Protein AF-0000000075108408 (afdb_homodimer)

Secondary structure (DSSP, 8-state):
-EEEEEEEEE-TTSSSEEEEEEEEESSSS-EEEEEEEP-SSS--TTS-BTTB---HHHHHHHHHHHHH--EEEEEPPTTBTTB--S-TTTTTT--HHHHHHHHHHHHHHHHTSTTEEEEEEEEEEETHHHHTHHHHHHHHHHTTPPPPSEEEEES-TT--HHHHHHHHHHHHHHHHHH--SHHHHHHHHH--HHHHHHHHHHHHHHHHS---S-EEETTTTEEE-HHHHHHHHHS-HHHHHHHHTT--SEEEEE--TT-SSS-GGG--HHHHHHH-TT-SEEEEE--TTB-TTS-B--SPP-STTHHHHHHHHTTSPPPHHHHHHHHHHHHHHH--/-EEEEEEEEE-TTSSSEEEEEEEEESSSS-EEEEEEEP-SSS--TTS-BTTB---HHHHHHHHHHHHH--EEEEEPPTTBTTB--S-TTHHHH--HHHHHHHHHHHHHHHHTSTTEEEEEEEEEEETHHHHTHHHHHHHHHHTTPPPPSEEEEES-TT--HHHHHHHHHHHHHHHHHH--SHHHHHHHHH--HHHHHHHHHHHHHHHHS---S-EEETTTTEEE-HHHHHHHHHS-HHHHHHHHTT--SEEEEE--TT-SSS-GGG-SHHHHHHH-TT-SEEEEE--TTB-TTS-B--SPP-STTHHHHHHHHTTSPPPHHHHHHHHHHHHHHH--

Organism: Aphanomyces astaci (NCBI:txid112090)

pLDDT: mean 93.98, std 7.14, range [47.19, 98.88]

Sequence (672 aa):
MTTSTGVSFPSYDNTVTLSGTITSPRGTDLRPAVVIVVGSGAIDRDGSAGSIRLQVYSKLAEFFTNELGWICLRYDKRGVAKSVNGDSNLFLTSGMSDLALDVVEATKFLLAQPRVDSTKLVLTGHSEGAIIMPLVAQHLRDQGVTTPLGLLLLSGFGESIETAMRFQSEELWDEIVNGRTITTWLLRRLLTPKKLQDKIDDLKVKVNTTQADLIVKKCGLVKIPAKWFREHFAFNLSRIRELSASVTSHVLVITGAKDAQTRATHCTREDASVVFVGAASVTSCIPSQMTHHLRPMDDTPSLFSLMQEYKKTANNPLDAELARAITDWANSIQKCMTTSTGVSFPSYDNTVTLSGTITSPRGTDLRPAVVIVVGSGAIDRDGSAGSIRLQVYSKLAEFFTNELGWICLRYDKRGVAKSVNGDSNLFLTSGMSDLALDVVEATKFLLAQPRVDSTKLVLTGHSEGAIIMPLVAQHLRDQGVTTPLGLLLLSGFGESIETAMRFQSEELWDEIVNGRTITTWLLRRLLTPKKLQDKIDDLKVKVNTTQADLIVKKCGLVKIPAKWFREHFAFNLSRIRELSASVTSHVLVITGAKDAQTRATHCTREDASVVFVGAASVTSCIPSQMTHHLRPMDDTPSLFSLMQEYKKTANNPLDAELARAITDWANSIQKC

Radius of gyration: 30.19 Å; Cα contacts (8 Å, |Δi|>4): 1452; chains: 2; bounding box: 57×88×64 Å

InterPro domains:
  IPR029058 Alpha/Beta hydrolase fold [G3DSA:3.40.50.1820] (9-316)
  IPR029058 Alpha/Beta hydrolase fold [SSF53474] (6-262)
  IPR053145 AB hydrolase superfamily Esterase 10 [PTHR43265] (14-331)

Solvent-accessible surface area (backbone atoms only — not comparable to full-atom values): 33829 Å² total; per-residue (Å²): 112,76,44,76,42,82,46,72,46,60,35,71,81,66,74,34,47,29,30,30,38,39,33,31,46,72,83,81,63,69,22,38,29,35,40,54,35,65,44,74,72,76,41,30,39,36,41,24,45,88,90,46,75,37,40,45,40,46,49,48,40,46,45,40,17,75,75,70,46,20,33,24,40,31,42,18,44,70,45,17,84,74,5,48,67,86,51,90,52,44,39,44,48,39,31,51,65,56,55,36,43,31,49,48,36,52,50,54,52,52,54,67,36,87,43,41,32,67,80,39,26,30,43,33,13,30,32,47,19,22,46,45,38,36,58,33,52,49,50,29,53,76,70,70,41,78,75,47,41,27,38,38,25,33,38,20,57,87,42,25,65,58,56,29,50,52,50,34,48,53,52,48,45,54,51,30,71,70,41,89,44,71,64,24,52,52,46,51,74,75,50,47,72,63,57,55,54,46,48,53,54,50,47,53,51,53,31,68,73,46,89,53,33,54,45,70,39,81,92,65,77,38,76,41,39,19,30,27,50,38,46,35,61,67,47,30,59,68,54,46,38,58,42,26,34,70,36,58,25,34,34,37,36,35,19,18,61,36,20,67,58,43,65,32,84,47,33,38,53,69,54,44,38,68,36,34,63,43,29,70,40,72,44,51,38,60,31,78,35,14,25,73,75,44,27,58,53,89,71,82,65,44,80,63,34,40,66,61,52,45,62,72,41,32,82,52,64,66,22,66,59,53,53,50,52,50,52,54,49,52,55,59,62,63,75,100,113,76,45,78,43,82,47,72,47,60,34,70,80,65,75,36,47,30,29,30,38,39,34,30,47,71,82,80,65,71,23,38,28,35,40,55,35,65,43,75,73,76,40,30,39,36,41,24,44,90,89,47,74,36,41,43,40,45,50,49,40,47,46,40,18,74,74,68,47,22,33,25,40,30,42,18,45,69,44,18,85,74,5,47,68,86,54,91,52,44,39,45,48,38,30,49,66,56,55,36,42,30,48,48,36,51,49,56,52,52,55,68,37,88,42,41,32,66,80,40,26,31,42,34,14,30,31,49,19,21,45,45,39,36,58,34,52,48,52,28,54,75,68,70,43,78,75,46,40,28,38,39,26,33,40,20,55,87,41,26,64,57,56,28,51,53,50,35,47,52,53,47,43,53,52,30,72,70,39,89,44,71,64,26,53,52,46,52,74,76,50,48,71,63,58,56,54,45,48,55,52,50,47,53,52,54,30,67,73,45,88,53,32,55,46,70,40,81,93,65,75,38,74,41,42,20,30,25,50,38,46,35,62,66,47,29,61,68,54,47,38,58,42,25,34,70,35,58,24,33,34,38,35,34,19,18,60,36,22,67,60,42,64,32,84,46,33,37,52,68,54,45,38,68,36,34,62,44,29,71,40,73,44,52,39,60,30,77,35,14,24,74,74,44,27,58,54,86,70,82,66,43,80,64,32,40,66,61,51,44,61,72,40,31,82,53,64,65,21,66,57,54,53,50,53,50,52,54,49,51,57,60,62,61,76,102

Nearest PDB structures (foldseek):
  2ecf-assembly1_A-2  TM=6.454E-01  e=5.563E-10  Stenotrophomonas maltophilia
  5yp1-assembly1_A  TM=6.570E-01  e=6.386E-09  Pseudoxanthomonas mexicana
  5yp4-assembly2_C  TM=6.930E-01  e=4.042E-08  Pseudoxanthomonas mexicana
  5yp1-assembly2_D  TM=6.209E-01  e=1.469E-08  Pseudoxanthomonas mexicana
  5yp4-assembly1_B  TM=6.383E-01  e=2.229E-08  Pseudoxanthomonas mexicana

Foldseek 3Di:
DKDKDKDWDAFLVRQWIKIKIKIADDDQAAFAAEEEQEADDQAFQQRDDDPFRLRLNVQVNCLCCVVVRYIYMTIGFCLHDPGYRPDNCRVLLDAPVSSLRRVLRVLVVVCPDHSYDQQAYEYEYAHSGLQCVLVSQVVCVVVVHDRHQEYEYEQHPPDFPLRLQLLLLVQQLVCLVPPDDVVSVVVVVVDDSVRSNVVSVVLQVVLVVDPGQWDADDPRPDIHRSNHSNVSVVSGSVVSLVSLCQRAHEYEYEYEPQESRHDRVCQDQVNSCSSNVNYVYYHGDYHHAQYSSQAGDDDHHDPVCNSVVSSVCSPPRGRPRVSVRVNVSSVVSVVD/DKDKDKDWDAFLVRQWIKIKIKIADDDQAAFAAEEEQEADDQAFQQRDDDPFRLRLNVQVNCLCCVVVRYIYMTIGFCLHDPGYRPDNCRVLLDAPVSSLRRVLRVLVVVCPDHRYDQQAYEYEYAHSGLQCVLVSQVVCVVVVHDRHQEYEYEQHPPDFPLRLQLLLLVQQLVCLVPPDDVVSVVVVVVDDSVRSNVVSVVLQVVLCVDPGQWDADDPRPDIHRSNHSNVSVVSGSVVSLVSLCQRAHEYEYEYEPQESRHDRVCQDQVNSCSSNVNYVYYHGDYHHAQYSSQAGDDDHHDPVCNSVVSSVCSPPRGRPRVSVRVNVSSVVSVVD

Structure (mmCIF, N/CA/C/O backbone):
data_AF-0000000075108408-model_v1
#
loop_
_entity.id
_entity.type
_entity.pdbx_description
1 polymer 'Uncharacterized protein'
#
loop_
_atom_site.group_PDB
_atom_site.id
_atom_site.type_symbol
_atom_site.label_atom_id
_atom_site.label_alt_id
_atom_site.label_comp_id
_atom_site.label_asym_id
_atom_site.label_entity_id
_atom_site.label_seq_id
_atom_site.pdbx_PDB_ins_code
_atom_site.Cartn_x
_atom_site.Cartn_y
_atom_site.Cartn_z
_atom_site.occupancy
_atom_site.B_iso_or_equiv
_atom_site.auth_seq_id
_atom_site.auth_comp_id
_atom_site.auth_asym_id
_atom_site.auth_atom_id
_atom_site.pdbx_PDB_model_num
ATOM 1 N N . MET A 1 1 ? -19.906 -34.906 2.43 1 71.81 1 MET A N 1
ATOM 2 C CA . MET A 1 1 ? -18.938 -34.938 3.52 1 71.81 1 MET A CA 1
ATOM 3 C C . MET A 1 1 ? -17.531 -35.219 2.984 1 71.81 1 MET A C 1
ATOM 5 O O . MET A 1 1 ? -17.344 -36.031 2.078 1 71.81 1 MET A O 1
ATOM 9 N N . THR A 1 2 ? -16.562 -34.312 3.227 1 86.19 2 THR A N 1
ATOM 10 C CA . THR A 1 2 ? -15.203 -34.375 2.691 1 86.19 2 THR A CA 1
ATOM 11 C C . THR A 1 2 ? -14.211 -34.812 3.76 1 86.19 2 THR A C 1
ATOM 13 O O . THR A 1 2 ? -14.438 -34.625 4.953 1 86.19 2 THR A O 1
ATOM 16 N N . THR A 1 3 ? -13.352 -35.75 3.355 1 91.88 3 THR A N 1
ATOM 17 C CA . THR A 1 3 ? -12.266 -36.156 4.246 1 91.88 3 THR A CA 1
ATOM 18 C C . THR A 1 3 ? -10.945 -35.531 3.814 1 91.88 3 THR A C 1
ATOM 20 O O . THR A 1 3 ? -10.711 -35.344 2.623 1 91.88 3 THR A O 1
ATOM 23 N N . SER A 1 4 ? -10.133 -35.219 4.785 1 95.62 4 SER A N 1
ATOM 24 C CA . SER A 1 4 ? -8.781 -34.75 4.559 1 95.62 4 SER A CA 1
ATOM 25 C C . SER A 1 4 ? -7.746 -35.594 5.273 1 95.62 4 SER A C 1
ATOM 27 O O . SER A 1 4 ? -7.824 -35.812 6.492 1 95.62 4 SER A O 1
ATOM 29 N N . THR A 1 5 ? -6.793 -36.125 4.508 1 96.5 5 THR A N 1
ATOM 30 C CA . THR A 1 5 ? -5.781 -37.031 5.062 1 96.5 5 THR A CA 1
ATOM 31 C C . THR A 1 5 ? -4.379 -36.531 4.734 1 96.5 5 THR A C 1
ATOM 33 O O . THR A 1 5 ? -4.082 -36.219 3.582 1 96.5 5 THR A O 1
ATOM 36 N N . GLY A 1 6 ? -3.549 -36.5 5.746 1 98.12 6 GLY A N 1
ATOM 37 C CA . GLY A 1 6 ? -2.145 -36.219 5.512 1 98.12 6 GLY A CA 1
ATOM 38 C C . GLY A 1 6 ? -1.412 -37.344 4.789 1 98.12 6 GLY A C 1
ATOM 39 O O . GLY A 1 6 ? -1.646 -38.531 5.059 1 98.12 6 GLY A O 1
ATOM 40 N N . VAL A 1 7 ? -0.562 -36.938 3.854 1 98.5 7 VAL A N 1
ATOM 41 C CA . VAL A 1 7 ? 0.193 -37.938 3.086 1 98.5 7 VAL A CA 1
ATOM 42 C C . VAL A 1 7 ? 1.635 -37.469 2.916 1 98.5 7 VAL A C 1
ATOM 44 O O . VAL A 1 7 ? 1.955 -36.312 3.203 1 98.5 7 VAL A O 1
ATOM 47 N N . SER A 1 8 ? 2.484 -38.312 2.545 1 98.56 8 SER A N 1
ATOM 48 C CA . SER A 1 8 ? 3.873 -38.031 2.221 1 98.56 8 SER A CA 1
ATOM 49 C C . SER A 1 8 ? 4.375 -38.875 1.07 1 98.56 8 SER A C 1
ATOM 51 O O . SER A 1 8 ? 3.943 -40.031 0.912 1 98.56 8 SER A O 1
ATOM 53 N N . PHE A 1 9 ? 5.223 -38.406 0.279 1 98.5 9 PHE A N 1
ATOM 54 C CA . PHE A 1 9 ? 5.832 -39.094 -0.849 1 98.5 9 PHE A CA 1
ATOM 55 C C . PHE A 1 9 ? 7.191 -38.5 -1.184 1 98.5 9 PHE A C 1
ATOM 57 O O . PHE A 1 9 ? 7.492 -37.375 -0.79 1 98.5 9 PHE A O 1
ATOM 64 N N . PRO A 1 10 ? 8.039 -39.188 -1.844 1 98.5 10 PRO A N 1
ATOM 65 C CA . PRO A 1 10 ? 9.391 -38.688 -2.105 1 98.5 10 PRO A CA 1
ATOM 66 C C . PRO A 1 10 ? 9.43 -37.656 -3.211 1 98.5 10 PRO A C 1
ATOM 68 O O . PRO A 1 10 ? 8.602 -37.688 -4.129 1 98.5 10 PRO A O 1
ATOM 71 N N . SER A 1 11 ? 10.414 -36.75 -3.098 1 98.62 11 SER A N 1
ATOM 72 C CA . SER A 1 11 ? 10.711 -35.844 -4.195 1 98.62 11 SER A CA 1
ATOM 73 C C . SER A 1 11 ? 11.32 -36.594 -5.383 1 98.62 11 SER A C 1
ATOM 75 O O . SER A 1 11 ? 11.648 -37.75 -5.277 1 98.62 11 SER A O 1
ATOM 77 N N . TYR A 1 12 ? 11.43 -35.844 -6.465 1 98.25 12 TYR A N 1
ATOM 78 C CA . TYR A 1 12 ? 11.898 -36.469 -7.695 1 98.25 12 TYR A CA 1
ATOM 79 C C . TYR A 1 12 ? 13.312 -37 -7.535 1 98.25 12 TYR A C 1
ATOM 81 O O . TYR A 1 12 ? 13.688 -38 -8.172 1 98.25 12 TYR A O 1
ATOM 89 N N . ASP A 1 13 ? 14.125 -36.406 -6.641 1 97.94 13 ASP A N 1
ATOM 90 C CA . ASP A 1 13 ? 15.531 -36.75 -6.473 1 97.94 13 ASP A CA 1
ATOM 91 C C . ASP A 1 13 ? 15.75 -37.5 -5.152 1 97.94 13 ASP A C 1
ATOM 93 O O . ASP A 1 13 ? 16.891 -37.719 -4.746 1 97.94 13 ASP A O 1
ATOM 97 N N . ASN A 1 14 ? 14.773 -37.781 -4.438 1 98 14 ASN A N 1
ATOM 98 C CA . ASN A 1 14 ? 14.758 -38.531 -3.186 1 98 14 ASN A CA 1
ATOM 99 C C . ASN A 1 14 ? 15.547 -37.812 -2.092 1 98 14 ASN A C 1
ATOM 101 O O . ASN A 1 14 ? 16.078 -38.438 -1.182 1 98 14 ASN A O 1
ATOM 105 N N . THR A 1 15 ? 15.602 -36.5 -2.139 1 97.75 15 THR A N 1
ATOM 106 C CA . THR A 1 15 ? 16.391 -35.781 -1.146 1 97.75 15 THR A CA 1
ATOM 107 C C . THR A 1 15 ? 15.484 -35.188 -0.062 1 97.75 15 THR A C 1
ATOM 109 O O . THR A 1 15 ? 15.961 -34.781 0.995 1 97.75 15 THR A O 1
ATOM 112 N N . VAL A 1 16 ? 14.219 -35.156 -0.33 1 98.31 16 VAL A N 1
ATOM 113 C CA . VAL A 1 16 ? 13.266 -34.625 0.644 1 98.31 16 VAL A CA 1
ATOM 114 C C . VAL A 1 16 ? 11.953 -35.375 0.549 1 98.31 16 VAL A C 1
ATOM 116 O O . VAL A 1 16 ? 11.57 -35.844 -0.53 1 98.31 16 VAL A O 1
ATOM 119 N N . THR A 1 17 ? 11.336 -35.594 1.628 1 98.62 17 THR A N 1
ATOM 120 C CA . THR A 1 17 ? 9.977 -36.094 1.671 1 98.62 17 THR A CA 1
ATOM 121 C C . THR A 1 17 ? 8.961 -34.969 1.568 1 98.62 17 THR A C 1
ATOM 123 O O . THR A 1 17 ? 8.953 -34.062 2.404 1 98.62 17 THR A O 1
ATOM 126 N N . LEU A 1 18 ? 8.141 -35.031 0.536 1 98.75 18 LEU A N 1
ATOM 127 C CA . LEU A 1 18 ? 7.109 -34 0.346 1 98.75 18 LEU A CA 1
ATOM 128 C C . LEU A 1 18 ? 5.863 -34.344 1.158 1 98.75 18 LEU A C 1
ATOM 130 O O . LEU A 1 18 ? 5.422 -35.5 1.18 1 98.75 18 LEU A O 1
ATOM 134 N N . SER A 1 19 ? 5.391 -33.375 1.854 1 98.75 19 SER A N 1
ATOM 135 C CA . SER A 1 19 ? 4.191 -33.531 2.672 1 98.75 19 SER A CA 1
ATOM 136 C C . SER A 1 19 ? 2.973 -32.906 1.993 1 98.75 19 SER A C 1
ATOM 138 O O . SER A 1 19 ? 3.031 -31.781 1.503 1 98.75 19 SER A O 1
ATOM 140 N N . GLY A 1 20 ? 1.843 -33.688 1.966 1 98.62 20 GLY A N 1
ATOM 141 C CA . GLY A 1 20 ? 0.643 -33.188 1.31 1 98.62 20 GLY A CA 1
ATOM 142 C C . GLY A 1 20 ? -0.634 -33.562 2.031 1 98.62 20 GLY A C 1
ATOM 143 O O . GLY A 1 20 ? -0.588 -34.125 3.129 1 98.62 20 GLY A O 1
ATOM 144 N N . THR A 1 21 ? -1.717 -33.094 1.545 1 98.69 21 THR A N 1
ATOM 145 C CA . THR A 1 21 ? -3.062 -33.438 1.998 1 98.69 21 THR A CA 1
ATOM 146 C C . THR A 1 21 ? -3.924 -33.906 0.831 1 98.69 21 THR A C 1
ATOM 148 O O . THR A 1 21 ? -3.965 -33.25 -0.22 1 98.69 21 THR A O 1
ATOM 151 N N . ILE A 1 22 ? -4.586 -35.031 1.008 1 98.38 22 ILE A N 1
ATOM 152 C CA . ILE A 1 22 ? -5.605 -35.469 0.064 1 98.38 22 ILE A CA 1
ATOM 153 C C . ILE A 1 22 ? -6.992 -35.188 0.619 1 98.38 22 ILE A C 1
ATOM 155 O O . ILE A 1 22 ? -7.324 -35.562 1.738 1 98.38 22 ILE A O 1
ATOM 159 N N . THR A 1 23 ? -7.688 -34.375 -0.079 1 98 23 THR A N 1
ATOM 160 C CA . THR A 1 23 ? -9.102 -34.156 0.195 1 98 23 THR A CA 1
ATOM 161 C C . THR A 1 23 ? -9.984 -34.969 -0.738 1 98 23 THR A C 1
ATOM 163 O O . THR A 1 23 ? -9.859 -34.875 -1.961 1 98 23 THR A O 1
ATOM 166 N N . SER A 1 24 ? -10.883 -35.75 -0.171 1 96.62 24 SER A N 1
ATOM 167 C CA . SER A 1 24 ? -11.656 -36.688 -0.97 1 96.62 24 SER A CA 1
ATOM 168 C C . SER A 1 24 ? -13.109 -36.719 -0.526 1 96.62 24 SER A C 1
ATOM 170 O O . SER A 1 24 ? -13.406 -36.594 0.663 1 96.62 24 SER A O 1
ATOM 172 N N . PRO A 1 25 ? -13.969 -36.844 -1.517 1 95.56 25 PRO A N 1
ATOM 173 C CA . PRO A 1 25 ? -15.359 -37.094 -1.116 1 95.56 25 PRO A CA 1
ATOM 174 C C . PRO A 1 25 ? -15.547 -38.469 -0.472 1 95.56 25 PRO A C 1
ATOM 176 O O . PRO A 1 25 ? -14.742 -39.375 -0.697 1 95.56 25 PRO A O 1
ATOM 179 N N . ARG A 1 26 ? -16.562 -38.5 0.279 1 90.81 26 ARG A N 1
ATOM 180 C CA . ARG A 1 26 ? -16.891 -39.812 0.858 1 90.81 26 ARG A CA 1
ATOM 181 C C . ARG A 1 26 ? -17.391 -40.781 -0.208 1 90.81 26 ARG A C 1
ATOM 183 O O . ARG A 1 26 ? -17.891 -40.344 -1.251 1 90.81 26 ARG A O 1
ATOM 190 N N . GLY A 1 27 ? -17.156 -42.125 0.101 1 90.06 27 GLY A N 1
ATOM 191 C CA . GLY A 1 27 ? -17.656 -43.156 -0.811 1 90.06 27 GLY A CA 1
ATOM 192 C C . GLY A 1 27 ? -16.578 -44.125 -1.285 1 90.06 27 GLY A C 1
ATOM 193 O O . GLY A 1 27 ? -15.461 -44.125 -0.749 1 90.06 27 GLY A O 1
ATOM 194 N N . THR A 1 28 ? -16.969 -44.969 -2.219 1 87.31 28 THR A N 1
ATOM 195 C CA . THR A 1 28 ? -16.047 -46 -2.654 1 87.31 28 THR A CA 1
ATOM 196 C C . THR A 1 28 ? -15.859 -45.969 -4.168 1 87.31 28 THR A C 1
ATOM 198 O O . THR A 1 28 ? -15.016 -46.688 -4.715 1 87.31 28 THR A O 1
ATOM 201 N N . ASP A 1 29 ? -16.484 -45.062 -4.816 1 92.69 29 ASP A N 1
ATOM 202 C CA . ASP A 1 29 ? -16.453 -45 -6.277 1 92.69 29 ASP A CA 1
ATOM 203 C C . ASP A 1 29 ? -15.172 -44.344 -6.773 1 92.69 29 ASP A C 1
ATOM 205 O O . ASP A 1 29 ? -14.555 -43.562 -6.051 1 92.69 29 ASP A O 1
ATOM 209 N N . LEU A 1 30 ? -14.82 -44.75 -8.023 1 95.75 30 LEU A N 1
ATOM 210 C CA . LEU A 1 30 ? -13.734 -44.031 -8.695 1 95.75 30 LEU A CA 1
ATOM 211 C C . LEU A 1 30 ? -14.117 -42.594 -8.969 1 95.75 30 LEU A C 1
ATOM 213 O O . LEU A 1 30 ? -15.266 -42.312 -9.328 1 95.75 30 LEU A O 1
ATOM 217 N N . ARG A 1 31 ? -13.148 -41.688 -8.742 1 96.75 31 ARG A N 1
ATOM 218 C CA . ARG A 1 31 ? -13.398 -40.281 -8.906 1 96.75 31 ARG A CA 1
ATOM 219 C C . ARG A 1 31 ? -12.281 -39.625 -9.711 1 96.75 31 ARG A C 1
ATOM 221 O O . ARG A 1 31 ? -11.133 -40.062 -9.664 1 96.75 31 ARG A O 1
ATOM 228 N N . PRO A 1 32 ? -12.656 -38.594 -10.484 1 97.5 32 PRO A N 1
ATOM 229 C CA . PRO A 1 32 ? -11.578 -37.75 -11.047 1 97.5 32 PRO A CA 1
ATOM 230 C C . PRO A 1 32 ? -10.648 -37.188 -9.969 1 97.5 32 PRO A C 1
ATOM 232 O O . PRO A 1 32 ? -11.016 -37.125 -8.797 1 97.5 32 PRO A O 1
ATOM 235 N N . ALA A 1 33 ? -9.461 -36.875 -10.359 1 98 33 ALA A N 1
ATOM 236 C CA . ALA A 1 33 ? -8.461 -36.406 -9.414 1 98 33 ALA A CA 1
ATOM 237 C C . ALA A 1 33 ? -7.805 -35.094 -9.906 1 98 33 ALA A C 1
ATOM 239 O O . ALA A 1 33 ? -7.793 -34.844 -11.109 1 98 33 ALA A O 1
ATOM 240 N N . VAL A 1 34 ? -7.34 -34.344 -8.969 1 98.75 34 VAL A N 1
ATOM 241 C CA . VAL A 1 34 ? -6.699 -33.094 -9.328 1 98.75 34 VAL A CA 1
ATOM 242 C C . VAL A 1 34 ? -5.5 -32.844 -8.422 1 98.75 34 VAL A C 1
ATOM 244 O O . VAL A 1 34 ? -5.551 -33.125 -7.223 1 98.75 34 VAL A O 1
ATOM 247 N N . VAL A 1 35 ? -4.387 -32.406 -8.984 1 98.88 35 VAL A N 1
ATOM 248 C CA . VAL A 1 35 ? -3.217 -31.906 -8.25 1 98.88 35 VAL A CA 1
ATOM 249 C C . VAL A 1 35 ? -3.146 -30.391 -8.344 1 98.88 35 VAL A C 1
ATOM 251 O O . VAL A 1 35 ? -3.293 -29.812 -9.43 1 98.88 35 VAL A O 1
ATOM 254 N N . ILE A 1 36 ? -2.949 -29.719 -7.238 1 98.88 36 ILE A N 1
ATOM 255 C CA . ILE A 1 36 ? -2.768 -28.281 -7.227 1 98.88 36 ILE A CA 1
ATOM 256 C C . ILE A 1 36 ? -1.278 -27.938 -7.211 1 98.88 36 ILE A C 1
ATOM 258 O O . ILE A 1 36 ? -0.542 -28.391 -6.332 1 98.88 36 ILE A O 1
ATOM 262 N N . VAL A 1 37 ? -0.862 -27.203 -8.164 1 98.38 37 VAL A N 1
ATOM 263 C CA . VAL A 1 37 ? 0.509 -26.719 -8.258 1 98.38 37 VAL A CA 1
ATOM 264 C C . VAL A 1 37 ? 0.566 -25.25 -7.805 1 98.38 37 VAL A C 1
ATOM 266 O O . VAL A 1 37 ? -0.023 -24.375 -8.438 1 98.38 37 VAL A O 1
ATOM 269 N N . VAL A 1 38 ? 1.382 -25 -6.816 1 96.06 38 VAL A N 1
ATOM 270 C CA . VAL A 1 38 ? 1.348 -23.766 -6.035 1 96.06 38 VAL A CA 1
ATOM 271 C C . VAL A 1 38 ? 2.127 -22.672 -6.762 1 96.06 38 VAL A C 1
ATOM 273 O O . VAL A 1 38 ? 2.947 -22.953 -7.637 1 96.06 38 VAL A O 1
ATOM 276 N N . GLY A 1 39 ? 1.845 -21.453 -6.395 1 94.81 39 GLY A N 1
ATOM 277 C CA . GLY A 1 39 ? 2.486 -20.297 -7 1 94.81 39 GLY A CA 1
ATOM 278 C C . GLY A 1 39 ? 3.883 -20.047 -6.469 1 94.81 39 GLY A C 1
ATOM 279 O O . GLY A 1 39 ? 4.418 -20.844 -5.703 1 94.81 39 GLY A O 1
ATOM 280 N N . SER A 1 40 ? 4.461 -18.922 -6.891 1 92.25 40 SER A N 1
ATOM 281 C CA . SER A 1 40 ? 5.844 -18.594 -6.547 1 92.25 40 SER A CA 1
ATOM 282 C C . SER A 1 40 ? 5.977 -18.234 -5.07 1 92.25 40 SER A C 1
ATOM 284 O O . SER A 1 40 ? 5.012 -17.797 -4.441 1 92.25 40 SER A O 1
ATOM 286 N N . GLY A 1 41 ? 7.215 -18.5 -4.551 1 89.81 41 GLY A N 1
ATOM 287 C CA . GLY A 1 41 ? 7.516 -18.156 -3.168 1 89.81 41 GLY A CA 1
ATOM 288 C C . GLY A 1 41 ? 7.375 -19.328 -2.223 1 89.81 41 GLY A C 1
ATOM 289 O O . GLY A 1 41 ? 7.023 -20.438 -2.646 1 89.81 41 GLY A O 1
ATOM 290 N N . ALA A 1 42 ? 7.707 -19.078 -0.963 1 90.06 42 ALA A N 1
ATOM 291 C CA . ALA A 1 42 ? 7.629 -20.109 0.068 1 90.06 42 ALA A CA 1
ATOM 292 C C . ALA A 1 42 ? 6.211 -20.219 0.619 1 90.06 42 ALA A C 1
ATOM 294 O O . ALA A 1 42 ? 5.98 -20 1.809 1 90.06 42 ALA A O 1
ATOM 295 N N . ILE A 1 43 ? 5.34 -20.594 -0.26 1 90.88 43 ILE A N 1
ATOM 296 C CA . ILE A 1 43 ? 3.926 -20.75 0.058 1 90.88 43 ILE A CA 1
ATOM 297 C C . ILE A 1 43 ? 3.619 -22.219 0.344 1 90.88 43 ILE A C 1
ATOM 299 O O . ILE A 1 43 ? 4.062 -23.109 -0.387 1 90.88 43 ILE A O 1
ATOM 303 N N . ASP A 1 44 ? 2.852 -22.453 1.37 1 94.75 44 ASP A N 1
ATOM 304 C CA . ASP A 1 44 ? 2.57 -23.828 1.759 1 94.75 44 ASP A CA 1
ATOM 305 C C . ASP A 1 44 ? 1.393 -24.391 0.966 1 94.75 44 ASP A C 1
ATOM 307 O O . ASP A 1 44 ? 0.84 -23.719 0.097 1 94.75 44 ASP A O 1
ATOM 311 N N . ARG A 1 45 ? 1.055 -25.625 1.246 1 97.25 45 ARG A N 1
ATOM 312 C CA . ARG A 1 45 ? 0.065 -26.375 0.467 1 97.25 45 ARG A CA 1
ATOM 313 C C . ARG A 1 45 ? -1.317 -25.734 0.603 1 97.25 45 ARG A C 1
ATOM 315 O O . ARG A 1 45 ? -2.205 -26 -0.213 1 97.25 45 ARG A O 1
ATOM 322 N N . ASP A 1 46 ? -1.5 -24.906 1.646 1 95.44 46 ASP A N 1
ATOM 323 C CA . ASP A 1 46 ? -2.801 -24.281 1.85 1 95.44 46 ASP A CA 1
ATOM 324 C C . ASP A 1 46 ? -2.836 -22.891 1.228 1 95.44 46 ASP A C 1
ATOM 326 O O . ASP A 1 46 ? -3.891 -22.25 1.178 1 95.44 46 ASP A O 1
ATOM 330 N N . GLY A 1 47 ? -1.717 -22.453 0.718 1 92.94 47 GLY A N 1
ATOM 331 C CA . GLY A 1 47 ? -1.638 -21.125 0.131 1 92.94 47 GLY A CA 1
ATOM 332 C C . GLY A 1 47 ? -1.315 -20.047 1.144 1 92.94 47 GLY A C 1
ATOM 333 O O . GLY A 1 47 ? -1.718 -18.891 0.976 1 92.94 47 GLY A O 1
ATOM 334 N N . SER A 1 48 ? -0.667 -20.406 2.227 1 83.62 48 SER A N 1
ATOM 335 C CA . SER A 1 48 ? -0.318 -19.484 3.305 1 83.62 48 SER A CA 1
ATOM 336 C C . SER A 1 48 ? 1.193 -19.328 3.432 1 83.62 48 SER A C 1
ATOM 338 O O . SER A 1 48 ? 1.951 -20.219 3.031 1 83.62 48 SER A O 1
ATOM 340 N N . ALA A 1 49 ? 1.541 -18.141 3.746 1 76.44 49 ALA A N 1
ATOM 341 C CA . ALA A 1 49 ? 2.955 -17.844 3.963 1 76.44 49 ALA A CA 1
ATOM 342 C C . ALA A 1 49 ? 3.199 -17.359 5.387 1 76.44 49 ALA A C 1
ATOM 344 O O . ALA A 1 49 ? 2.74 -16.281 5.766 1 76.44 49 ALA A O 1
ATOM 345 N N . GLY A 1 50 ? 3.951 -18.156 6.094 1 71.75 50 GLY A N 1
ATOM 346 C CA . GLY A 1 50 ? 4.223 -17.75 7.465 1 71.75 50 GLY A CA 1
ATOM 347 C C . GLY A 1 50 ? 2.969 -17.594 8.297 1 71.75 50 GLY A C 1
ATOM 348 O O . GLY A 1 50 ? 2.143 -18.5 8.375 1 71.75 50 GLY A O 1
ATOM 349 N N . SER A 1 51 ? 2.809 -16.312 8.75 1 68.19 51 SER A N 1
ATOM 350 C CA . SER A 1 51 ? 1.696 -16.047 9.656 1 68.19 51 SER A CA 1
ATOM 351 C C . SER A 1 51 ? 0.462 -15.586 8.891 1 68.19 51 SER A C 1
ATOM 353 O O . SER A 1 51 ? -0.617 -15.445 9.469 1 68.19 51 SER A O 1
ATOM 355 N N . ILE A 1 52 ? 0.621 -15.414 7.625 1 76.56 52 ILE A N 1
ATOM 356 C CA . ILE A 1 52 ? -0.505 -14.93 6.836 1 76.56 52 ILE A CA 1
ATOM 357 C C . ILE A 1 52 ? -1.288 -16.109 6.266 1 76.56 52 ILE A C 1
ATOM 359 O O . ILE A 1 52 ? -0.789 -16.844 5.406 1 76.56 52 ILE A O 1
ATOM 363 N N . ARG A 1 53 ? -2.5 -16.328 6.695 1 86.25 53 ARG A N 1
ATOM 364 C CA . ARG A 1 53 ? -3.35 -17.438 6.289 1 86.25 53 ARG A CA 1
ATOM 365 C C . ARG A 1 53 ? -4.277 -17.031 5.148 1 86.25 53 ARG A C 1
ATOM 367 O O . ARG A 1 53 ? -5.406 -16.594 5.391 1 86.25 53 ARG A O 1
ATOM 374 N N . LEU A 1 54 ? -3.869 -17.203 3.939 1 88.81 54 LEU A N 1
ATOM 375 C CA . LEU A 1 54 ? -4.652 -16.797 2.777 1 88.81 54 LEU A CA 1
ATOM 376 C C . LEU A 1 54 ? -5.531 -17.938 2.285 1 88.81 54 LEU A C 1
ATOM 378 O O . LEU A 1 54 ? -6.57 -17.703 1.665 1 88.81 54 LEU A O 1
ATOM 382 N N . GLN A 1 55 ? -5.086 -19.203 2.457 1 92.81 55 GLN A N 1
ATOM 383 C CA . GLN A 1 55 ? -5.867 -20.406 2.256 1 92.81 55 GLN A CA 1
ATOM 384 C C . GLN A 1 55 ? -6.363 -20.516 0.815 1 92.81 55 GLN A C 1
ATOM 386 O O . GLN A 1 55 ? -7.5 -20.922 0.573 1 92.81 55 GLN A O 1
ATOM 391 N N . VAL A 1 56 ? -5.566 -20.078 -0.083 1 94.44 56 VAL A N 1
ATOM 392 C CA . VAL A 1 56 ? -5.949 -20.094 -1.49 1 94.44 56 VAL A CA 1
ATOM 393 C C . VAL A 1 56 ? -6.168 -21.531 -1.956 1 94.44 56 VAL A C 1
ATOM 395 O O . VAL A 1 56 ? -7.219 -21.859 -2.51 1 94.44 56 VAL A O 1
ATOM 398 N N . TYR A 1 57 ? -5.328 -22.391 -1.609 1 97.62 57 TYR A N 1
ATOM 399 C CA . TYR A 1 57 ? -5.324 -23.719 -2.193 1 97.62 57 TYR A CA 1
ATOM 400 C C . TYR A 1 57 ? -6.191 -24.688 -1.379 1 97.62 57 TYR A C 1
ATOM 402 O O . TYR A 1 57 ? -6.777 -25.609 -1.925 1 97.62 57 TYR A O 1
ATOM 410 N N . SER A 1 58 ? -6.285 -24.453 -0.058 1 96.19 58 SER A N 1
ATOM 411 C CA . SER A 1 58 ? -7.215 -25.266 0.708 1 96.19 58 SER A CA 1
ATOM 412 C C . SER A 1 58 ? -8.656 -25 0.285 1 96.19 58 SER A C 1
ATOM 414 O O . SER A 1 58 ? -9.461 -25.938 0.201 1 96.19 58 SER A O 1
ATOM 416 N N . LYS A 1 59 ? -8.945 -23.766 -0.038 1 96.25 59 LYS A N 1
ATOM 417 C CA . LYS A 1 59 ? -10.281 -23.438 -0.514 1 96.25 59 LYS A CA 1
ATOM 418 C C . LYS A 1 59 ? -10.539 -24.031 -1.899 1 96.25 59 LYS A C 1
ATOM 420 O O . LYS A 1 59 ? -11.648 -24.469 -2.197 1 96.25 59 LYS A O 1
ATOM 425 N N . LEU A 1 60 ? -9.57 -23.969 -2.703 1 97.75 60 LEU A N 1
ATOM 426 C CA . LEU A 1 60 ? -9.688 -24.578 -4.02 1 97.75 60 LEU A CA 1
ATOM 427 C C . LEU A 1 60 ? -9.922 -26.078 -3.904 1 97.75 60 LEU A C 1
ATOM 429 O O . LEU A 1 60 ? -10.75 -26.641 -4.621 1 97.75 60 LEU A O 1
ATOM 433 N N . ALA A 1 61 ? -9.188 -26.703 -3.018 1 98.06 61 ALA A N 1
ATOM 434 C CA . ALA A 1 61 ? -9.336 -28.141 -2.797 1 98.06 61 ALA A CA 1
ATOM 435 C C . ALA A 1 61 ? -10.742 -28.469 -2.324 1 98.06 61 ALA A C 1
ATOM 437 O O . ALA A 1 61 ? -11.352 -29.438 -2.795 1 98.06 61 ALA A O 1
ATOM 438 N N . GLU A 1 62 ? -11.211 -27.672 -1.432 1 96.62 62 GLU A N 1
ATOM 439 C CA . GLU A 1 62 ? -12.57 -27.859 -0.938 1 96.62 62 GLU A CA 1
ATOM 440 C C . GLU A 1 62 ? -13.594 -27.703 -2.064 1 96.62 62 GLU A C 1
ATOM 442 O O . GLU A 1 62 ? -14.547 -28.484 -2.15 1 96.62 62 GLU A O 1
ATOM 447 N N . PHE A 1 63 ? -13.398 -26.75 -2.844 1 97.75 63 PHE A N 1
ATOM 448 C CA . PHE A 1 63 ? -14.289 -26.531 -3.979 1 97.75 63 PHE A CA 1
ATOM 449 C C . PHE A 1 63 ? -14.266 -27.734 -4.918 1 97.75 63 PHE A C 1
ATOM 451 O O . PHE A 1 63 ? -15.32 -28.25 -5.305 1 97.75 63 PHE A O 1
ATOM 458 N N . PHE A 1 64 ? -13.094 -28.234 -5.262 1 98.38 64 PHE A N 1
ATOM 459 C CA . PHE A 1 64 ? -12.953 -29.359 -6.168 1 98.38 64 PHE A CA 1
ATOM 460 C C . PHE A 1 64 ? -13.664 -30.594 -5.609 1 98.38 64 PHE A C 1
ATOM 462 O O . PHE A 1 64 ? -14.328 -31.328 -6.352 1 98.38 64 PHE A O 1
ATOM 469 N N . THR A 1 65 ? -13.539 -30.766 -4.32 1 97.88 65 THR A N 1
ATOM 470 C CA . THR A 1 65 ? -14.062 -31.984 -3.715 1 97.88 65 THR A CA 1
ATOM 471 C C . THR A 1 65 ? -15.555 -31.844 -3.424 1 97.88 65 THR A C 1
ATOM 473 O O . THR A 1 65 ? -16.344 -32.719 -3.768 1 97.88 65 THR A O 1
ATOM 476 N N . ASN A 1 66 ? -15.93 -30.703 -2.881 1 96.56 66 ASN A N 1
ATOM 477 C CA . ASN A 1 66 ? -17.312 -30.547 -2.443 1 96.56 66 ASN A CA 1
ATOM 478 C C . ASN A 1 66 ? -18.25 -30.266 -3.621 1 96.56 66 ASN A C 1
ATOM 480 O O . ASN A 1 66 ? -19.391 -30.734 -3.631 1 96.56 66 ASN A O 1
ATOM 484 N N . GLU A 1 67 ? -17.75 -29.531 -4.551 1 96.38 67 GLU A N 1
ATOM 485 C CA . GLU A 1 67 ? -18.625 -29.109 -5.641 1 96.38 67 GLU A CA 1
ATOM 486 C C . GLU A 1 67 ? -18.5 -30.031 -6.848 1 96.38 67 GLU A C 1
ATOM 488 O O . GLU A 1 67 ? -19.469 -30.281 -7.562 1 96.38 67 GLU A O 1
ATOM 493 N N . LEU A 1 68 ? -17.297 -30.641 -7.066 1 96.94 68 LEU A N 1
ATOM 494 C CA . LEU A 1 68 ? -17.078 -31.406 -8.289 1 96.94 68 LEU A CA 1
ATOM 495 C C . LEU A 1 68 ? -16.922 -32.875 -7.984 1 96.94 68 LEU A C 1
ATOM 497 O O . LEU A 1 68 ? -16.969 -33.719 -8.891 1 96.94 68 LEU A O 1
ATOM 501 N N . GLY A 1 69 ? -16.641 -33.188 -6.727 1 96.62 69 GLY A N 1
ATOM 502 C CA . GLY A 1 69 ? -16.484 -34.594 -6.336 1 96.62 69 GLY A CA 1
ATOM 503 C C . GLY A 1 69 ? -15.117 -35.156 -6.688 1 96.62 69 GLY A C 1
ATOM 504 O O . GLY A 1 69 ? -14.961 -36.375 -6.863 1 96.62 69 GLY A O 1
ATOM 505 N N . TRP A 1 70 ? -14.125 -34.312 -6.906 1 97.88 70 TRP A N 1
ATOM 506 C CA . TRP A 1 70 ? -12.781 -34.75 -7.277 1 97.88 70 TRP A CA 1
ATOM 507 C C . TRP A 1 70 ? -11.953 -35.094 -6.043 1 97.88 70 TRP A C 1
ATOM 509 O O . TRP A 1 70 ? -12.211 -34.562 -4.957 1 97.88 70 TRP A O 1
ATOM 519 N N . ILE A 1 71 ? -11.062 -36 -6.16 1 98.19 71 ILE A N 1
ATOM 520 C CA . ILE A 1 71 ? -10.008 -36.219 -5.172 1 98.19 71 I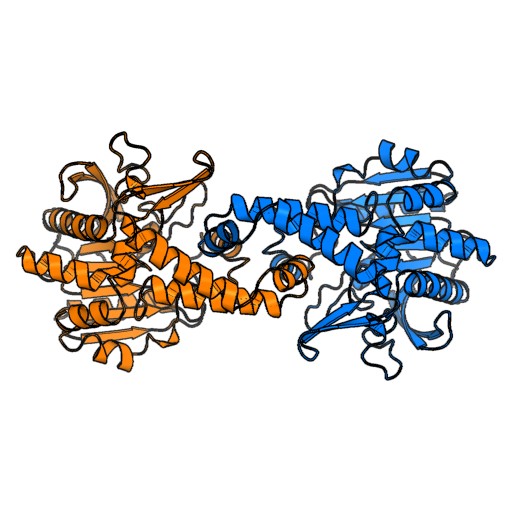LE A CA 1
ATOM 521 C C . ILE A 1 71 ? -8.852 -35.25 -5.43 1 98.19 71 ILE A C 1
ATOM 523 O O . ILE A 1 71 ? -8.32 -35.188 -6.543 1 98.19 71 ILE A O 1
ATOM 527 N N . CYS A 1 72 ? -8.523 -34.5 -4.391 1 98.62 72 CYS A N 1
ATOM 528 C CA . CYS A 1 72 ? -7.566 -33.406 -4.602 1 98.62 72 CYS A CA 1
ATOM 529 C C . CYS A 1 72 ? -6.316 -33.625 -3.756 1 98.62 72 CYS A C 1
ATOM 531 O O . CYS A 1 72 ? -6.406 -33.906 -2.564 1 98.62 72 CYS A O 1
ATOM 533 N N . LEU A 1 73 ? -5.148 -33.469 -4.434 1 98.81 73 LEU A N 1
ATOM 534 C CA . LEU A 1 73 ? -3.875 -33.469 -3.721 1 98.81 73 LEU A CA 1
ATOM 535 C C . LEU A 1 73 ? -3.266 -32.062 -3.746 1 98.81 73 LEU A C 1
ATOM 537 O O . LEU A 1 73 ? -3.123 -31.453 -4.812 1 98.81 73 LEU A O 1
ATOM 541 N N . ARG A 1 74 ? -2.992 -31.5 -2.615 1 98.69 74 ARG A N 1
ATOM 542 C CA . ARG A 1 74 ? -2.107 -30.359 -2.443 1 98.69 74 ARG A CA 1
ATOM 543 C C . ARG A 1 74 ? -0.91 -30.719 -1.568 1 98.69 74 ARG A C 1
ATOM 545 O O . ARG A 1 74 ? -1.011 -31.578 -0.692 1 98.69 74 ARG A O 1
ATOM 552 N N . TYR A 1 75 ? 0.249 -30.062 -1.781 1 98.62 75 TYR A N 1
ATOM 553 C CA . TYR A 1 75 ? 1.448 -30.422 -1.033 1 98.62 75 TYR A CA 1
ATOM 554 C C . TYR A 1 75 ? 2.363 -29.219 -0.852 1 98.62 75 TYR A C 1
ATOM 556 O O . TYR A 1 75 ? 2.232 -28.219 -1.565 1 98.62 75 TYR A O 1
ATOM 564 N N . ASP A 1 76 ? 3.229 -29.312 0.132 1 98.25 76 ASP A N 1
ATOM 565 C CA . ASP A 1 76 ? 4.262 -28.312 0.38 1 98.25 76 ASP A CA 1
ATOM 566 C C . ASP A 1 76 ? 5.43 -28.469 -0.589 1 98.25 76 ASP A C 1
ATOM 568 O O . ASP A 1 76 ? 5.934 -29.578 -0.778 1 98.25 76 ASP A O 1
ATOM 572 N N . LYS A 1 77 ? 5.844 -27.391 -1.149 1 97.31 77 LYS A N 1
ATOM 573 C CA . LYS A 1 77 ? 7.043 -27.438 -1.98 1 97.31 77 LYS A CA 1
ATOM 574 C C . LYS A 1 77 ? 8.258 -27.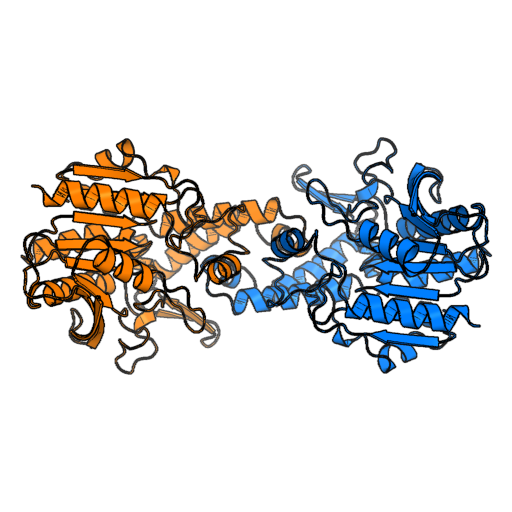875 -1.167 1 97.31 77 LYS A C 1
ATOM 576 O O . LYS A 1 77 ? 8.273 -27.734 0.058 1 97.31 77 LYS A O 1
ATOM 581 N N . ARG A 1 78 ? 9.227 -28.406 -1.899 1 98.31 78 ARG A N 1
ATOM 582 C CA . ARG A 1 78 ? 10.477 -28.734 -1.23 1 98.31 78 ARG A CA 1
ATOM 583 C C . ARG A 1 78 ? 11.031 -27.531 -0.485 1 98.31 78 AR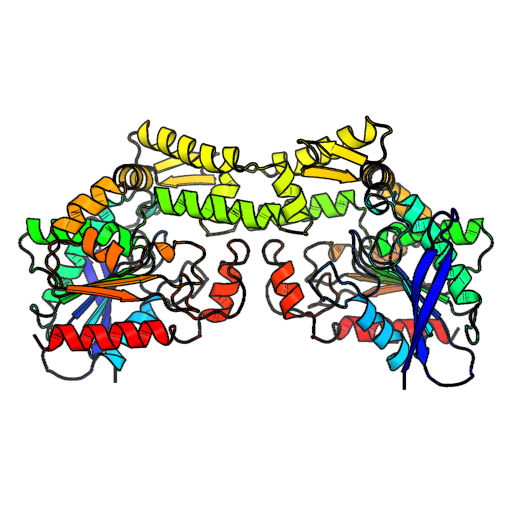G A C 1
ATOM 585 O O . ARG A 1 78 ? 11.117 -26.438 -1.043 1 98.31 78 ARG A O 1
ATOM 592 N N . GLY A 1 79 ? 11.328 -27.719 0.828 1 97.25 79 GLY A N 1
ATOM 593 C CA . GLY A 1 79 ? 11.906 -26.672 1.659 1 97.25 79 GLY A CA 1
ATOM 594 C C . GLY A 1 79 ? 10.867 -25.781 2.312 1 97.25 79 GLY A C 1
ATOM 595 O O . GLY A 1 79 ? 11.219 -24.844 3.039 1 97.25 79 GLY A O 1
ATOM 596 N N . VAL A 1 80 ? 9.602 -26.062 2.129 1 96.38 80 VAL A N 1
ATOM 597 C CA . VAL A 1 80 ? 8.539 -25.234 2.67 1 96.38 80 VAL A CA 1
ATOM 598 C C . VAL A 1 80 ? 7.688 -26.031 3.645 1 96.38 80 VAL A C 1
ATOM 600 O O . VAL A 1 80 ? 7.363 -27.188 3.383 1 96.38 80 VAL A O 1
ATOM 603 N N . ALA A 1 81 ? 7.336 -25.375 4.801 1 95.5 81 ALA A N 1
ATOM 604 C CA . ALA A 1 81 ? 6.453 -25.953 5.809 1 95.5 81 ALA A CA 1
ATOM 605 C C . ALA A 1 81 ? 6.93 -27.359 6.207 1 95.5 81 ALA A C 1
ATOM 607 O O . ALA A 1 81 ? 8.055 -27.531 6.672 1 95.5 81 ALA A O 1
ATOM 608 N N . LYS A 1 82 ? 6.195 -28.422 5.832 1 96.88 82 LYS A N 1
ATOM 609 C CA . LYS A 1 82 ? 6.535 -29.734 6.367 1 96.88 82 LYS A CA 1
ATOM 610 C C . LYS A 1 82 ? 7.406 -30.516 5.391 1 96.88 82 LYS A C 1
ATOM 612 O O . LYS A 1 82 ? 7.914 -31.594 5.73 1 96.88 82 LYS A O 1
ATOM 617 N N . SER A 1 83 ? 7.609 -29.969 4.172 1 98.19 83 SER A N 1
ATOM 618 C CA . SER A 1 83 ? 8.477 -30.609 3.195 1 98.19 83 SER A CA 1
ATOM 619 C C . SER A 1 83 ? 9.93 -30.188 3.375 1 98.19 83 SER A C 1
ATOM 621 O O . SER A 1 83 ? 10.484 -29.484 2.529 1 98.19 83 SER A O 1
ATOM 623 N N . VAL A 1 84 ? 10.547 -30.672 4.426 1 96.88 84 VAL A N 1
ATOM 624 C CA . VAL A 1 84 ? 11.891 -30.219 4.777 1 96.88 84 VAL A CA 1
ATOM 625 C C . VAL A 1 84 ? 12.812 -31.422 4.969 1 96.88 84 VAL A C 1
ATOM 627 O O . VAL A 1 84 ? 12.336 -32.531 5.16 1 96.88 84 VAL A O 1
ATOM 630 N N . ASN A 1 85 ? 14.086 -31.156 4.871 1 96.88 85 ASN A N 1
ATOM 631 C CA . ASN A 1 85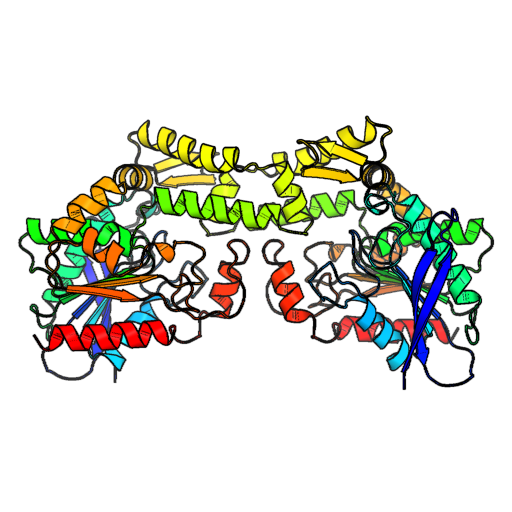 ? 15.086 -32.188 5.055 1 96.88 85 ASN A CA 1
ATOM 632 C C . ASN A 1 85 ? 16.203 -31.75 5.996 1 96.88 85 ASN A C 1
ATOM 634 O O . ASN A 1 85 ? 17.312 -32.312 5.957 1 96.88 85 ASN A O 1
ATOM 638 N N . GLY A 1 86 ? 16.062 -30.703 6.734 1 95.12 86 GLY A N 1
ATOM 639 C CA . GLY A 1 86 ? 17.062 -30.203 7.672 1 95.12 86 GLY A CA 1
ATOM 640 C C . GLY A 1 86 ? 17.844 -29.031 7.133 1 95.12 86 GLY A C 1
ATOM 641 O O . GLY A 1 86 ? 18.422 -28.25 7.902 1 95.12 86 GLY A O 1
ATOM 642 N N . ASP A 1 87 ? 17.891 -28.859 5.816 1 95.62 87 ASP A N 1
ATOM 643 C CA . ASP A 1 87 ? 18.562 -27.734 5.203 1 95.62 87 ASP A CA 1
ATOM 644 C C . ASP A 1 87 ? 17.641 -26.516 5.098 1 95.62 87 ASP A C 1
ATOM 646 O O . ASP A 1 87 ? 16.719 -26.516 4.289 1 95.62 87 ASP A O 1
ATOM 650 N N . SER A 1 88 ? 17.984 -25.5 5.801 1 92.62 88 SER A N 1
ATOM 651 C CA . SER A 1 88 ? 17.141 -24.312 5.848 1 92.62 88 SER A CA 1
ATOM 652 C C . SER A 1 88 ? 17.156 -23.578 4.516 1 92.62 88 SER A C 1
ATOM 654 O O . SER A 1 88 ? 16.312 -22.703 4.273 1 92.62 88 SER A O 1
ATOM 656 N N . ASN A 1 89 ? 18.078 -23.906 3.613 1 94.88 89 ASN A N 1
ATOM 657 C CA . ASN A 1 89 ? 18.188 -23.219 2.328 1 94.88 89 ASN A CA 1
ATOM 658 C C . ASN A 1 89 ? 17.609 -24.062 1.193 1 94.88 89 ASN A C 1
ATOM 660 O O . ASN A 1 89 ? 17.719 -23.688 0.024 1 94.88 89 ASN A O 1
ATOM 664 N N . LEU A 1 90 ? 17 -25.109 1.527 1 97.12 90 LEU A N 1
ATOM 665 C CA . LEU A 1 90 ? 16.531 -26.047 0.501 1 97.12 90 LEU A CA 1
ATOM 666 C C . LEU A 1 90 ? 15.633 -25.328 -0.506 1 97.12 90 LEU A C 1
ATOM 668 O O . LEU A 1 90 ? 15.82 -25.469 -1.717 1 97.12 90 LEU A O 1
ATOM 672 N N . PHE A 1 91 ? 14.703 -24.609 -0.023 1 96.56 91 PHE A N 1
ATOM 673 C CA . PHE A 1 91 ? 13.797 -23.891 -0.916 1 96.56 91 PHE A CA 1
ATOM 674 C C . PHE A 1 91 ? 14.555 -22.906 -1.783 1 96.56 91 PHE A C 1
ATOM 676 O O . PHE A 1 91 ? 14.344 -22.844 -2.996 1 96.56 91 PHE A O 1
ATOM 683 N N . LEU A 1 92 ? 15.477 -22.188 -1.219 1 95.75 92 LEU A N 1
ATOM 684 C CA . LEU A 1 92 ? 16.188 -21.094 -1.891 1 95.75 92 LEU A CA 1
ATOM 685 C C . LEU A 1 92 ? 17.203 -21.641 -2.887 1 95.75 92 LEU A C 1
ATOM 687 O O . LEU A 1 92 ? 17.625 -20.938 -3.801 1 95.75 92 LEU A O 1
ATOM 691 N N . THR A 1 93 ? 17.578 -22.875 -2.695 1 97.38 93 THR A N 1
ATOM 692 C CA . THR A 1 93 ? 18.547 -23.469 -3.605 1 97.38 93 THR A CA 1
ATOM 693 C C . THR A 1 93 ? 17.859 -24.312 -4.672 1 97.38 93 THR A C 1
ATOM 695 O O . THR A 1 93 ? 18.5 -24.891 -5.539 1 97.38 93 THR A O 1
ATOM 698 N N . SER A 1 94 ? 16.531 -24.375 -4.621 1 97.88 94 SER A N 1
ATOM 699 C CA . SER A 1 94 ? 15.773 -25.141 -5.602 1 97.88 94 SER A CA 1
ATOM 700 C C . SER A 1 94 ? 15.477 -24.297 -6.844 1 97.88 94 SER A C 1
ATOM 702 O O . SER A 1 94 ? 15.289 -23.078 -6.754 1 97.88 94 SER A O 1
ATOM 704 N N . GLY A 1 95 ? 15.445 -24.984 -7.988 1 98.12 95 GLY A N 1
ATOM 705 C CA . GLY A 1 95 ? 15.133 -24.328 -9.242 1 98.12 95 GLY A CA 1
ATOM 706 C C . GLY A 1 95 ? 13.75 -24.656 -9.766 1 98.12 95 GLY A C 1
ATOM 707 O O . GLY A 1 95 ? 13.023 -25.453 -9.156 1 98.12 95 GLY A O 1
ATOM 708 N N . MET A 1 96 ? 13.422 -24 -10.836 1 98.31 96 MET A N 1
ATOM 709 C CA . MET A 1 96 ? 12.156 -24.25 -11.516 1 98.31 96 MET A CA 1
ATOM 710 C C . MET A 1 96 ? 12.016 -25.719 -11.898 1 98.31 96 MET A C 1
ATOM 712 O O . MET A 1 96 ? 10.945 -26.297 -11.734 1 98.31 96 MET A O 1
ATOM 716 N N . SER A 1 97 ? 13.062 -26.297 -12.398 1 98.38 97 SER A N 1
ATOM 717 C CA . SER A 1 97 ? 13.047 -27.688 -12.852 1 98.38 97 SER A CA 1
ATOM 718 C C . SER A 1 97 ? 12.805 -28.641 -11.688 1 98.38 97 SER A C 1
ATOM 720 O O . SER A 1 97 ? 12.109 -29.641 -11.836 1 98.38 97 SER A O 1
ATOM 722 N N . ASP A 1 98 ? 13.43 -28.328 -10.57 1 98.62 98 ASP A N 1
ATOM 723 C CA . ASP A 1 98 ? 13.195 -29.156 -9.383 1 98.62 98 ASP A CA 1
ATOM 724 C C . ASP A 1 98 ? 11.719 -29.156 -9.008 1 98.62 98 ASP A C 1
ATOM 726 O O . ASP A 1 98 ? 11.148 -30.219 -8.719 1 98.62 98 ASP A O 1
ATOM 730 N N . LEU A 1 99 ? 11.156 -28.016 -9.008 1 98.62 99 LEU A N 1
ATOM 731 C CA . LEU A 1 99 ? 9.75 -27.875 -8.641 1 98.62 99 LEU A CA 1
ATOM 732 C C . LEU A 1 99 ? 8.852 -28.594 -9.633 1 98.62 99 LEU A C 1
ATOM 734 O O . LEU A 1 99 ? 7.887 -29.266 -9.242 1 98.62 99 LEU A O 1
ATOM 738 N N . ALA A 1 100 ? 9.148 -28.469 -10.906 1 98.75 100 ALA A N 1
ATOM 739 C CA . ALA A 1 100 ? 8.359 -29.141 -11.945 1 98.75 100 ALA A CA 1
ATOM 740 C C . ALA A 1 100 ? 8.422 -30.656 -11.797 1 98.75 100 ALA A C 1
ATOM 742 O O . ALA A 1 100 ? 7.406 -31.344 -11.93 1 98.75 100 ALA A O 1
ATOM 743 N N . LEU A 1 101 ? 9.578 -31.141 -11.531 1 98.81 101 LEU A N 1
ATOM 744 C CA . LEU A 1 101 ? 9.75 -32.594 -11.406 1 98.81 101 LEU A CA 1
ATOM 745 C C . LEU A 1 101 ? 9.078 -33.094 -10.141 1 98.81 101 LEU A C 1
ATOM 747 O O . LEU A 1 101 ? 8.578 -34.219 -10.117 1 98.81 101 LEU A O 1
ATOM 751 N N . ASP A 1 102 ? 9.047 -32.281 -9.117 1 98.88 102 ASP A N 1
ATOM 752 C CA . ASP A 1 102 ? 8.305 -32.656 -7.922 1 98.88 102 ASP A CA 1
ATOM 753 C C . ASP A 1 102 ? 6.812 -32.781 -8.211 1 98.88 102 ASP A C 1
ATOM 755 O O . ASP A 1 102 ? 6.121 -33.625 -7.617 1 98.88 102 ASP A O 1
ATOM 759 N N . VAL A 1 103 ? 6.301 -31.969 -9.086 1 98.88 103 VAL A N 1
ATOM 760 C CA . VAL A 1 103 ? 4.902 -32.062 -9.484 1 98.88 103 VAL A CA 1
ATOM 761 C C . VAL A 1 103 ? 4.648 -33.438 -10.141 1 98.88 103 VAL A C 1
ATOM 763 O O . VAL A 1 103 ? 3.6 -34.031 -9.93 1 98.88 103 VAL A O 1
ATOM 766 N N . VAL A 1 104 ? 5.586 -33.875 -10.945 1 98.81 104 VAL A N 1
ATOM 767 C CA . VAL A 1 104 ? 5.461 -35.188 -11.586 1 98.81 104 VAL A CA 1
ATOM 768 C C . VAL A 1 104 ? 5.332 -36.281 -10.523 1 98.81 104 VAL A C 1
ATOM 770 O O . VAL A 1 104 ? 4.465 -37.156 -10.617 1 98.81 104 VAL A O 1
ATOM 773 N N . GLU A 1 105 ? 6.145 -36.156 -9.492 1 98.81 105 GLU A N 1
ATOM 774 C CA . GLU A 1 105 ? 6.082 -37.156 -8.43 1 98.81 105 GLU A CA 1
ATOM 775 C C . GLU A 1 105 ? 4.758 -37.094 -7.672 1 98.81 105 GLU A C 1
ATOM 777 O O . GLU A 1 105 ? 4.195 -38.094 -7.285 1 98.81 105 GLU A O 1
ATOM 782 N N . ALA A 1 106 ? 4.32 -35.906 -7.434 1 98.88 106 ALA A N 1
ATOM 783 C CA . ALA A 1 106 ? 3.02 -35.719 -6.797 1 98.88 106 ALA A CA 1
ATOM 784 C C . ALA A 1 106 ? 1.91 -36.375 -7.629 1 98.88 106 ALA A C 1
ATOM 786 O O . ALA A 1 106 ? 0.997 -37 -7.086 1 98.88 106 ALA A O 1
ATOM 787 N N . THR A 1 107 ? 1.973 -36.188 -8.914 1 98.81 107 THR A N 1
ATOM 788 C CA . THR A 1 107 ? 0.984 -36.719 -9.836 1 98.81 107 THR A CA 1
ATOM 789 C C . THR A 1 107 ? 0.997 -38.25 -9.805 1 98.81 107 THR A C 1
ATOM 791 O O . THR A 1 107 ? -0.056 -38.875 -9.695 1 98.81 107 THR A O 1
ATOM 794 N N . LYS A 1 108 ? 2.201 -38.812 -9.875 1 98.69 108 LYS A N 1
ATOM 795 C CA . LYS A 1 108 ? 2.326 -40.281 -9.789 1 98.69 108 LYS A CA 1
ATOM 796 C C . LYS A 1 108 ? 1.733 -40.812 -8.477 1 98.69 108 LYS A C 1
ATOM 798 O O . LYS A 1 108 ? 1.031 -41.812 -8.477 1 98.69 108 LYS A O 1
ATOM 803 N N . PHE A 1 109 ? 2.02 -40.094 -7.469 1 98.75 109 PHE A N 1
ATOM 804 C CA . PHE A 1 109 ? 1.528 -40.5 -6.152 1 98.75 109 PHE A CA 1
ATOM 805 C C . PHE A 1 109 ? 0.005 -40.5 -6.121 1 98.75 109 PHE A C 1
ATOM 807 O O . PHE A 1 109 ? -0.612 -41.438 -5.641 1 98.75 109 PHE A O 1
ATOM 814 N N . LEU A 1 110 ? -0.555 -39.375 -6.605 1 98.69 110 LEU A N 1
ATOM 815 C CA . LEU A 1 110 ? -2.01 -39.281 -6.594 1 98.69 110 LEU A CA 1
ATOM 816 C C . LEU A 1 110 ? -2.643 -40.375 -7.445 1 98.69 110 LEU A C 1
ATOM 818 O O . LEU A 1 110 ? -3.648 -40.969 -7.047 1 98.69 110 LEU A O 1
ATOM 822 N N . LEU A 1 111 ? -2.105 -40.656 -8.594 1 98 111 LEU A N 1
ATOM 823 C CA . LEU A 1 111 ? -2.631 -41.656 -9.523 1 98 111 LEU A CA 1
ATOM 824 C C . LEU A 1 111 ? -2.637 -43.031 -8.883 1 98 111 LEU A C 1
ATOM 826 O O . LEU A 1 111 ? -3.439 -43.906 -9.25 1 98 111 LEU A O 1
ATOM 830 N N . ALA A 1 112 ? -1.803 -43.219 -7.871 1 97.38 112 ALA A N 1
ATOM 831 C CA . ALA A 1 112 ? -1.67 -44.5 -7.227 1 97.38 112 ALA A CA 1
ATOM 832 C C . ALA A 1 112 ? -2.652 -44.656 -6.066 1 97.38 112 ALA A C 1
ATOM 834 O O . ALA A 1 112 ? -2.77 -45.719 -5.469 1 97.38 112 ALA A O 1
ATOM 835 N N . GLN A 1 113 ? -3.307 -43.594 -5.793 1 96.69 113 GLN A N 1
ATOM 836 C CA . GLN A 1 113 ? -4.238 -43.656 -4.668 1 96.69 113 GLN A CA 1
ATOM 837 C C . GLN A 1 113 ? -5.48 -44.469 -5.016 1 96.69 113 GLN A C 1
ATOM 839 O O . GLN A 1 113 ? -5.922 -44.469 -6.168 1 96.69 113 GLN A O 1
ATOM 844 N N . PRO A 1 114 ? -6.066 -44.969 -3.936 1 92.5 114 PRO A N 1
ATOM 845 C CA . PRO A 1 114 ? -7.328 -45.688 -4.18 1 92.5 114 PRO A CA 1
ATOM 846 C C . PRO A 1 114 ? -8.438 -44.75 -4.668 1 92.5 114 PRO A C 1
ATOM 848 O O . PRO A 1 114 ? -8.438 -43.562 -4.348 1 92.5 114 PRO A O 1
ATOM 851 N N . ARG A 1 115 ? -9.289 -45.156 -5.551 1 94.5 115 ARG A N 1
ATOM 852 C CA . ARG A 1 115 ? -10.508 -44.5 -6 1 94.5 115 ARG A CA 1
ATOM 853 C C . ARG A 1 115 ? -10.203 -43.438 -7.059 1 94.5 115 ARG A C 1
ATOM 855 O O . ARG A 1 115 ? -11.109 -42.781 -7.547 1 94.5 115 ARG A O 1
ATOM 862 N N . VAL A 1 116 ? -8.93 -43.25 -7.383 1 97.06 116 VAL A N 1
ATOM 863 C CA . VAL A 1 116 ? -8.594 -42.312 -8.43 1 97.06 116 VAL A CA 1
ATOM 864 C C . VAL A 1 116 ? -8.828 -42.938 -9.805 1 97.06 116 VAL A C 1
ATOM 866 O O . VAL A 1 116 ? -8.344 -44.031 -10.078 1 97.06 116 VAL A O 1
ATOM 869 N N . ASP A 1 117 ? -9.656 -42.312 -10.547 1 96.31 117 ASP A N 1
ATOM 870 C CA . ASP A 1 117 ? -9.789 -42.656 -11.961 1 96.31 117 ASP A CA 1
ATOM 871 C C . ASP A 1 117 ? -8.633 -42.062 -12.773 1 96.31 117 ASP A C 1
ATOM 873 O O . ASP A 1 117 ? -8.625 -40.875 -13.078 1 96.31 117 ASP A O 1
ATOM 877 N N . SER A 1 118 ? -7.711 -42.875 -13.156 1 94.44 118 SER A N 1
ATOM 878 C CA . SER A 1 118 ? -6.473 -42.406 -13.789 1 94.44 118 SER A CA 1
ATOM 879 C C . SER A 1 118 ? -6.742 -41.75 -15.141 1 94.44 118 SER A C 1
ATOM 881 O O . SER A 1 118 ? -5.883 -41.062 -15.68 1 94.44 118 SER A O 1
ATOM 883 N N . THR A 1 119 ? -7.918 -42 -15.719 1 95.12 119 THR A N 1
ATOM 884 C CA . THR A 1 119 ? -8.25 -41.438 -17.016 1 95.12 119 THR A CA 1
ATOM 885 C C . THR A 1 119 ? -8.852 -40.031 -16.859 1 95.12 119 THR A C 1
ATOM 887 O O . THR A 1 119 ? -9.055 -39.312 -17.844 1 95.12 119 THR A O 1
ATOM 890 N N . LYS A 1 120 ? -9.117 -39.625 -15.68 1 97.38 120 LYS A N 1
ATOM 891 C CA . LYS A 1 120 ? -9.734 -38.344 -15.398 1 97.38 120 LYS A CA 1
ATOM 892 C C . LYS A 1 120 ? -8.875 -37.5 -14.445 1 97.38 120 LYS A C 1
ATOM 894 O O . LYS A 1 120 ? -9.375 -37 -13.43 1 97.38 120 LYS A O 1
ATOM 899 N N . LEU A 1 121 ? -7.672 -37.312 -14.836 1 98 121 LEU A N 1
ATOM 900 C CA . LEU A 1 121 ? -6.707 -36.531 -14.086 1 98 121 LEU A CA 1
ATOM 901 C C . LEU A 1 121 ? -6.684 -35.094 -14.578 1 98 121 LEU A C 1
ATOM 903 O O . LEU A 1 121 ? -6.629 -34.844 -15.781 1 98 121 LEU A O 1
ATOM 907 N N . VAL A 1 122 ? -6.746 -34.156 -13.641 1 98.69 122 VAL A N 1
ATOM 908 C CA . VAL A 1 122 ? -6.582 -32.719 -13.93 1 98.69 122 VAL A CA 1
ATOM 909 C C . VAL A 1 122 ? -5.387 -32.188 -13.156 1 98.69 122 VAL A C 1
ATOM 911 O O . VAL A 1 122 ? -5.164 -32.562 -12 1 98.69 122 VAL A O 1
ATOM 914 N N . LEU A 1 123 ? -4.582 -31.375 -13.766 1 98.88 123 LEU A N 1
ATOM 915 C CA . LEU A 1 123 ? -3.586 -30.562 -13.07 1 98.88 123 LEU A CA 1
ATOM 916 C C . LEU A 1 123 ? -4.004 -29.094 -13.047 1 98.88 123 LEU A C 1
ATOM 918 O O . LEU A 1 123 ? -4.391 -28.531 -14.078 1 98.88 123 LEU A O 1
ATOM 922 N N . THR A 1 124 ? -3.973 -28.547 -11.891 1 98.88 124 THR A N 1
ATOM 923 C CA . THR A 1 124 ? -4.293 -27.125 -11.719 1 98.88 124 THR A CA 1
ATOM 924 C C . THR A 1 124 ? -3.076 -26.359 -11.219 1 98.88 124 THR A C 1
ATOM 926 O O . THR A 1 124 ? -2.502 -26.688 -10.18 1 98.88 124 THR A O 1
ATOM 929 N N . GLY A 1 125 ? -2.723 -25.359 -11.922 1 98.81 125 GLY A N 1
ATOM 930 C CA . GLY A 1 125 ? -1.618 -24.5 -11.539 1 98.81 125 GLY A CA 1
ATOM 931 C C . GLY A 1 125 ? -2.037 -23.062 -11.305 1 98.81 125 GLY A C 1
ATOM 932 O O . GLY A 1 125 ? -2.84 -22.516 -12.07 1 98.81 125 GLY A O 1
ATOM 933 N N . HIS A 1 126 ? -1.509 -22.484 -10.273 1 98.5 126 HIS A N 1
ATOM 934 C CA . HIS A 1 126 ? -1.764 -21.094 -9.961 1 98.5 126 HIS A CA 1
ATOM 935 C C . HIS A 1 126 ? -0.48 -20.266 -10.023 1 98.5 126 HIS A C 1
ATOM 937 O O . HIS A 1 126 ? 0.537 -20.641 -9.438 1 98.5 126 HIS A O 1
ATOM 943 N N . SER A 1 127 ? -0.567 -19.094 -10.719 1 97 127 SER A N 1
ATOM 944 C CA . SER A 1 127 ? 0.586 -18.219 -10.852 1 97 127 SER A CA 1
ATOM 945 C C . SER A 1 127 ? 1.785 -18.953 -11.438 1 97 127 SER A C 1
ATOM 947 O O . SER A 1 127 ? 1.708 -19.5 -12.539 1 97 127 SER A O 1
ATOM 949 N N . GLU A 1 128 ? 2.867 -19.172 -10.664 1 97.25 128 GLU A N 1
ATOM 950 C CA . GLU A 1 128 ? 4.012 -19.938 -11.156 1 97.25 128 GLU A CA 1
ATOM 951 C C . GLU A 1 128 ? 3.596 -21.344 -11.57 1 97.25 128 GLU A C 1
ATOM 953 O O . GLU A 1 128 ? 4.129 -21.891 -12.539 1 97.25 128 GLU A O 1
ATOM 958 N N . GLY A 1 129 ? 2.682 -21.922 -10.812 1 98.5 129 GLY A N 1
ATOM 959 C CA . GLY A 1 129 ? 2.191 -23.25 -11.164 1 98.5 129 GLY A CA 1
ATOM 960 C C . GLY A 1 129 ? 1.56 -23.297 -12.547 1 98.5 129 GLY A C 1
ATOM 961 O O . GLY A 1 129 ? 1.685 -24.297 -13.25 1 98.5 129 GLY A O 1
ATOM 962 N N . ALA A 1 130 ? 0.874 -22.266 -12.898 1 98.62 130 ALA A N 1
ATOM 963 C CA . ALA A 1 130 ? 0.304 -22.188 -14.242 1 98.62 130 ALA A CA 1
ATOM 964 C C . ALA A 1 130 ? 1.396 -21.984 -15.289 1 98.62 130 ALA A C 1
ATOM 966 O O . ALA A 1 130 ? 1.34 -22.578 -16.375 1 98.62 130 ALA A O 1
ATOM 967 N N . ILE A 1 131 ? 2.381 -21.234 -14.961 1 98.5 131 ILE A N 1
ATOM 968 C CA . ILE A 1 131 ? 3.459 -20.891 -15.883 1 98.5 131 ILE A CA 1
ATOM 969 C C . ILE A 1 131 ? 4.27 -22.141 -16.219 1 98.5 131 ILE A C 1
ATOM 971 O O . ILE A 1 131 ? 4.641 -22.359 -17.375 1 98.5 131 ILE A O 1
ATOM 975 N N . ILE A 1 132 ? 4.484 -23.016 -15.258 1 98.69 132 ILE A N 1
ATOM 976 C CA . ILE A 1 132 ? 5.395 -24.141 -15.492 1 98.69 132 ILE A CA 1
ATOM 977 C C . ILE A 1 132 ? 4.605 -25.359 -15.953 1 98.69 132 ILE A C 1
ATOM 979 O O . ILE A 1 132 ? 5.184 -26.422 -16.219 1 98.69 132 ILE A O 1
ATOM 983 N N . MET A 1 133 ? 3.314 -25.25 -16.109 1 98.81 133 MET A N 1
ATOM 984 C CA . MET A 1 133 ? 2.447 -26.391 -16.375 1 98.81 133 MET A CA 1
ATOM 985 C C . MET A 1 133 ? 2.834 -27.078 -17.672 1 98.81 133 MET A C 1
ATOM 987 O O . MET A 1 133 ? 2.861 -28.312 -17.75 1 98.81 133 MET A O 1
ATOM 991 N N . PRO A 1 134 ? 3.178 -26.344 -18.781 1 98.56 134 PRO A N 1
ATOM 992 C CA . PRO A 1 134 ? 3.605 -27.031 -20 1 98.56 134 PRO A CA 1
ATOM 993 C C . PRO A 1 134 ? 4.855 -27.875 -19.797 1 98.56 134 PRO A C 1
ATOM 995 O O . PRO A 1 134 ? 4.984 -28.953 -20.406 1 98.56 134 PRO A O 1
ATOM 998 N N . LEU A 1 135 ? 5.746 -27.375 -18.969 1 98.69 135 LEU A N 1
ATOM 999 C CA . LEU A 1 135 ? 6.941 -28.156 -18.656 1 98.69 135 LEU A CA 1
ATOM 1000 C C . LEU A 1 135 ? 6.578 -29.422 -17.891 1 98.69 135 LEU A C 1
ATOM 1002 O O . LEU A 1 135 ? 7.133 -30.5 -18.156 1 98.69 135 LEU A O 1
ATOM 1006 N N . VAL A 1 136 ? 5.688 -29.297 -16.938 1 98.81 136 VAL A N 1
ATOM 1007 C CA . VAL A 1 136 ? 5.215 -30.453 -16.172 1 98.81 136 VAL A CA 1
ATOM 1008 C C . VAL A 1 136 ? 4.582 -31.469 -17.125 1 98.81 136 VAL A C 1
ATOM 1010 O O . VAL A 1 136 ? 4.863 -32.656 -17.031 1 98.81 136 VAL A O 1
ATOM 1013 N N . ALA A 1 137 ? 3.734 -31.031 -18.031 1 98.5 137 ALA A N 1
ATOM 1014 C CA . ALA A 1 137 ? 3.084 -31.906 -18.984 1 98.5 137 ALA A CA 1
ATOM 1015 C C . ALA A 1 137 ? 4.113 -32.656 -19.844 1 98.5 137 ALA A C 1
ATOM 1017 O O . ALA A 1 137 ? 3.967 -33.844 -20.094 1 98.5 137 ALA A O 1
ATOM 1018 N N . GLN A 1 138 ? 5.117 -31.938 -20.234 1 97.88 138 GLN A N 1
ATOM 1019 C CA . GLN A 1 138 ? 6.184 -32.562 -21.016 1 97.88 138 GLN A CA 1
ATOM 1020 C C . GLN A 1 138 ? 6.891 -33.656 -20.203 1 97.88 138 GLN A C 1
ATOM 1022 O O . GLN A 1 138 ? 7.16 -34.75 -20.719 1 97.88 138 GLN A O 1
ATOM 1027 N N . HIS A 1 139 ? 7.211 -33.344 -19 1 98.38 139 HIS A N 1
ATOM 1028 C CA . HIS A 1 139 ? 7.895 -34.312 -18.141 1 98.38 139 HIS A CA 1
ATOM 1029 C C . HIS A 1 139 ? 7.039 -35.562 -17.922 1 98.38 139 HIS A C 1
ATOM 1031 O O . HIS A 1 139 ? 7.555 -36.688 -17.906 1 98.38 139 HIS A O 1
ATOM 1037 N N . LEU A 1 140 ? 5.762 -35.344 -17.766 1 98.31 140 LEU A N 1
ATOM 1038 C CA . LEU A 1 140 ? 4.855 -36.469 -17.625 1 98.31 140 LEU A CA 1
ATOM 1039 C C . LEU A 1 140 ? 4.891 -37.375 -18.859 1 98.31 140 LEU A C 1
ATOM 1041 O O . LEU A 1 140 ? 5.016 -38.594 -18.75 1 98.31 140 LEU A O 1
ATOM 1045 N N . ARG A 1 141 ? 4.848 -36.75 -19.969 1 96.88 141 ARG A N 1
ATOM 1046 C CA . ARG A 1 141 ? 4.902 -37.469 -21.219 1 96.88 141 ARG A CA 1
ATOM 1047 C C . ARG A 1 141 ? 6.23 -38.219 -21.359 1 96.88 141 ARG A C 1
ATOM 1049 O O . ARG A 1 141 ? 6.25 -39.406 -21.688 1 96.88 141 ARG A O 1
ATOM 1056 N N . ASP A 1 142 ? 7.234 -37.562 -21.062 1 97.5 142 ASP A N 1
ATOM 1057 C CA . ASP A 1 142 ? 8.57 -38.125 -21.219 1 97.5 142 ASP A CA 1
ATOM 1058 C C . ASP A 1 142 ? 8.766 -39.312 -20.281 1 97.5 142 ASP A C 1
ATOM 1060 O O . ASP A 1 142 ? 9.539 -40.219 -20.594 1 97.5 142 ASP A O 1
ATOM 1064 N N . GLN A 1 143 ? 8.078 -39.312 -19.219 1 97.69 143 GLN A N 1
ATOM 1065 C CA . GLN A 1 143 ? 8.266 -40.344 -18.234 1 97.69 143 GLN A CA 1
ATOM 1066 C C . GLN A 1 143 ? 7.195 -41.438 -18.375 1 97.69 143 GLN A C 1
ATOM 1068 O O . GLN A 1 143 ? 7.094 -42.344 -17.531 1 97.69 143 GLN A O 1
ATOM 1073 N N . GLY A 1 144 ? 6.363 -41.312 -19.281 1 96.31 144 GLY A N 1
ATOM 1074 C CA . GLY A 1 144 ? 5.371 -42.344 -19.594 1 96.31 144 GLY A CA 1
ATOM 1075 C C . GLY A 1 144 ? 4.184 -42.312 -18.656 1 96.31 144 GLY A C 1
ATOM 1076 O O . GLY A 1 144 ? 3.516 -43.344 -18.453 1 96.31 144 GLY A O 1
ATOM 1077 N N . VAL A 1 145 ? 4.031 -41.188 -18.031 1 95.25 145 VAL A N 1
ATOM 1078 C CA . VAL A 1 145 ? 2.869 -41.031 -17.156 1 95.25 145 VAL A CA 1
ATOM 1079 C C . VAL A 1 145 ? 1.649 -40.625 -17.984 1 95.25 145 VAL A C 1
ATOM 1081 O O . VAL A 1 145 ? 1.785 -40 -19.047 1 95.25 145 VAL A O 1
ATOM 1084 N N . THR A 1 146 ? 0.542 -41.062 -17.562 1 90.94 146 THR A N 1
ATOM 1085 C CA . THR A 1 146 ? -0.696 -40.75 -18.281 1 90.94 146 THR A CA 1
ATOM 1086 C C . THR A 1 146 ? -0.815 -39.25 -18.531 1 90.94 146 THR A C 1
ATOM 1088 O O . THR A 1 146 ? -0.488 -38.438 -17.672 1 90.94 146 THR A O 1
ATOM 1091 N N . THR A 1 147 ? -1.301 -38.938 -19.734 1 94.75 147 THR A N 1
ATOM 1092 C CA . THR A 1 147 ? -1.595 -37.531 -20.062 1 94.75 147 THR A CA 1
ATOM 1093 C C . THR A 1 147 ? -2.807 -37.031 -19.281 1 94.75 147 THR A C 1
ATOM 1095 O O . THR A 1 147 ? -3.861 -37.688 -19.297 1 94.75 147 THR A O 1
ATOM 1098 N N . PRO A 1 148 ? -2.66 -35.906 -18.625 1 98.06 148 PRO A N 1
ATOM 1099 C CA . PRO A 1 148 ? -3.832 -35.375 -17.922 1 98.06 148 PRO A CA 1
ATOM 1100 C C . PRO A 1 148 ? -5.004 -35.094 -18.844 1 98.06 148 PRO A C 1
ATOM 1102 O O . PRO A 1 148 ? -4.805 -34.625 -19.969 1 98.06 148 PRO A O 1
ATOM 1105 N N . LEU A 1 149 ? -6.168 -35.438 -18.359 1 98.12 149 LEU A N 1
ATOM 1106 C CA . LEU A 1 149 ? -7.375 -35.094 -19.109 1 98.12 149 LEU A CA 1
ATOM 1107 C C . LEU A 1 149 ? -7.496 -33.594 -19.281 1 98.12 149 LEU A C 1
ATOM 1109 O O . LEU A 1 149 ? -7.848 -33.125 -20.375 1 98.12 149 LEU A O 1
ATOM 1113 N N . GLY A 1 150 ? -7.215 -32.875 -18.188 1 98.62 150 GLY A N 1
ATOM 1114 C CA . GLY A 1 150 ? -7.379 -31.422 -18.219 1 98.62 150 GLY A CA 1
ATOM 1115 C C . GLY A 1 150 ? -6.227 -30.688 -17.578 1 98.62 150 GLY A C 1
ATOM 1116 O O . GLY A 1 150 ? -5.59 -31.188 -16.641 1 98.62 150 GLY A O 1
ATOM 1117 N N . LEU A 1 151 ? -5.957 -29.484 -18.078 1 98.81 151 LEU A N 1
ATOM 1118 C CA . LEU A 1 151 ? -5.078 -28.516 -17.453 1 98.81 151 LEU A CA 1
ATOM 1119 C C . LEU A 1 151 ? -5.836 -27.234 -17.125 1 98.81 151 LEU A C 1
ATOM 1121 O O . LEU A 1 151 ? -6.406 -26.594 -18.016 1 98.81 151 LEU A O 1
ATOM 1125 N N . LEU A 1 152 ? -5.871 -26.938 -15.867 1 98.88 152 LEU A N 1
ATOM 1126 C CA . LEU A 1 152 ? -6.484 -25.719 -15.383 1 98.88 152 LEU A CA 1
ATOM 1127 C C . LEU A 1 152 ? -5.422 -24.703 -14.953 1 98.88 152 LEU A C 1
ATOM 1129 O O . LEU A 1 152 ? -4.766 -24.891 -13.93 1 98.88 152 LEU A O 1
ATOM 1133 N N . LEU A 1 153 ? -5.297 -23.625 -15.719 1 98.81 153 LEU A N 1
ATOM 1134 C CA . LEU A 1 153 ? -4.277 -22.609 -15.469 1 98.81 153 LEU A CA 1
ATOM 1135 C C . LEU A 1 153 ? -4.898 -21.359 -14.883 1 98.81 153 LEU A C 1
ATOM 1137 O O . LEU A 1 153 ? -5.664 -20.656 -15.562 1 98.81 153 LEU A O 1
ATOM 1141 N N . LEU A 1 154 ? -4.496 -21.062 -13.648 1 98.75 154 LEU A N 1
ATOM 1142 C CA . LEU A 1 154 ? -5.059 -19.922 -12.922 1 98.75 154 LEU A CA 1
ATOM 1143 C C . LEU A 1 154 ? -4.02 -18.828 -12.742 1 98.75 154 LEU A C 1
ATOM 1145 O O . LEU A 1 154 ? -2.953 -19.062 -12.172 1 98.75 154 LEU A O 1
ATOM 1149 N N . SER A 1 155 ? -4.32 -17.641 -13.242 1 98.12 155 SER A N 1
ATOM 1150 C CA . SER A 1 155 ? -3.539 -16.438 -12.992 1 98.12 155 SER A CA 1
ATOM 1151 C C . SER A 1 155 ? -2.082 -16.625 -13.406 1 98.12 155 SER A C 1
ATOM 1153 O O . SER A 1 155 ? -1.17 -16.344 -12.625 1 98.12 155 SER A O 1
ATOM 1155 N N . GLY A 1 156 ? -1.827 -17.109 -14.57 1 97.19 156 GLY A N 1
ATOM 1156 C CA . GLY A 1 156 ? -0.452 -17.297 -15.008 1 97.19 156 GLY A CA 1
ATOM 1157 C C . GLY A 1 156 ? -0.324 -17.469 -16.516 1 97.19 156 GLY A C 1
ATOM 1158 O O . GLY A 1 156 ? 0.778 -17.391 -17.062 1 97.19 156 GLY A O 1
ATOM 1159 N N . PHE A 1 157 ? -1.476 -17.672 -17.188 1 95.81 157 PHE A N 1
ATOM 1160 C CA . PHE A 1 157 ? -1.424 -17.891 -18.625 1 95.81 157 PHE A CA 1
ATOM 1161 C C . PHE A 1 157 ? -0.932 -16.641 -19.344 1 95.81 157 PHE A C 1
ATOM 1163 O O . PHE A 1 157 ? -1.319 -15.523 -18.984 1 95.81 157 PHE A O 1
ATOM 1170 N N . GLY A 1 158 ? -0.126 -16.906 -20.281 1 94.69 158 GLY A N 1
ATOM 1171 C CA . GLY A 1 158 ? 0.369 -15.812 -21.109 1 94.69 158 GLY A CA 1
ATOM 1172 C C . GLY A 1 158 ? 1.539 -15.078 -20.484 1 94.69 158 GLY A C 1
ATOM 1173 O O . GLY A 1 158 ? 1.983 -14.055 -21 1 94.69 158 GLY A O 1
ATOM 1174 N N . GLU A 1 159 ? 2.055 -15.57 -19.391 1 96.12 159 GLU A N 1
ATOM 1175 C CA . GLU A 1 159 ? 3.154 -14.93 -18.688 1 96.12 159 GLU A CA 1
ATOM 1176 C C . GLU A 1 159 ? 4.344 -15.875 -18.531 1 96.12 159 GLU A C 1
ATOM 1178 O O . GLU A 1 159 ? 4.168 -17.094 -18.453 1 96.12 159 GLU A O 1
ATOM 1183 N N . SER A 1 160 ? 5.551 -15.344 -18.656 1 97.56 160 SER A N 1
ATOM 1184 C CA . SER A 1 160 ? 6.719 -15.883 -17.969 1 97.56 160 SER A CA 1
ATOM 1185 C C . SER A 1 160 ? 6.984 -15.141 -16.672 1 97.56 160 SER A C 1
ATOM 1187 O O . SER A 1 160 ? 6.391 -14.086 -16.422 1 97.56 160 SER A O 1
ATOM 1189 N N . ILE A 1 161 ? 7.836 -15.68 -15.828 1 96.88 161 ILE A N 1
ATOM 1190 C CA . ILE A 1 161 ? 8.148 -14.961 -14.594 1 96.88 161 ILE A CA 1
ATOM 1191 C C . ILE A 1 161 ? 8.734 -13.594 -14.93 1 96.88 161 ILE A C 1
ATOM 1193 O O . ILE A 1 161 ? 8.414 -12.594 -14.281 1 96.88 161 ILE A O 1
ATOM 1197 N N . GLU A 1 162 ? 9.555 -13.57 -15.977 1 96.19 162 GLU A N 1
ATOM 1198 C CA . GLU A 1 162 ? 10.156 -12.297 -16.359 1 96.19 162 GLU A CA 1
ATOM 1199 C C . GLU A 1 162 ? 9.094 -11.297 -16.812 1 96.19 162 GLU A C 1
ATOM 1201 O O . GLU A 1 162 ? 9.109 -10.133 -16.375 1 96.19 162 GLU A O 1
ATOM 1206 N N . THR A 1 163 ? 8.219 -11.719 -17.703 1 96.56 163 THR A N 1
ATOM 1207 C CA . THR A 1 163 ? 7.207 -10.797 -18.188 1 96.56 163 THR A CA 1
ATOM 1208 C C . THR A 1 163 ? 6.285 -10.352 -17.062 1 96.56 163 THR A C 1
ATOM 1210 O O . THR A 1 163 ? 5.824 -9.203 -17.047 1 96.56 163 THR A O 1
ATOM 1213 N N . ALA A 1 164 ? 5.949 -11.266 -16.141 1 95.06 164 ALA A N 1
ATOM 1214 C CA . ALA A 1 164 ? 5.137 -10.898 -14.984 1 95.06 164 ALA A CA 1
ATOM 1215 C C . ALA A 1 164 ? 5.848 -9.852 -14.125 1 95.06 164 ALA A C 1
ATOM 1217 O O . ALA A 1 164 ? 5.23 -8.891 -13.664 1 95.06 164 ALA A O 1
ATOM 1218 N N . MET A 1 165 ? 7.168 -10.039 -13.93 1 94.12 165 MET A N 1
ATOM 1219 C CA . MET A 1 165 ? 7.953 -9.086 -13.148 1 94.12 165 MET A CA 1
ATOM 1220 C C . MET A 1 165 ? 7.957 -7.715 -13.812 1 94.12 165 MET A C 1
ATOM 1222 O O . MET A 1 165 ? 7.832 -6.691 -13.133 1 94.12 165 MET A O 1
ATOM 1226 N N . ARG A 1 166 ? 8.109 -7.688 -15.062 1 94.62 166 ARG A N 1
ATOM 1227 C CA . ARG A 1 166 ? 8.141 -6.426 -15.797 1 94.62 166 ARG A CA 1
ATOM 1228 C C . ARG A 1 166 ? 6.785 -5.734 -15.75 1 94.62 166 ARG A C 1
ATOM 1230 O O . ARG A 1 166 ? 6.707 -4.512 -15.594 1 94.62 166 ARG A O 1
ATOM 1237 N N . PHE A 1 167 ? 5.77 -6.523 -15.914 1 94.62 167 PHE A N 1
ATOM 1238 C CA . PHE A 1 167 ? 4.422 -5.984 -15.797 1 94.62 167 PHE A CA 1
ATOM 1239 C C . PHE A 1 167 ? 4.195 -5.379 -14.422 1 94.62 167 PHE A C 1
ATOM 1241 O O . PHE A 1 167 ? 3.703 -4.258 -14.297 1 94.62 167 PHE A O 1
ATOM 1248 N N . GLN A 1 168 ? 4.562 -6.129 -13.383 1 93.56 168 GLN A N 1
ATOM 1249 C CA . GLN A 1 168 ? 4.398 -5.652 -12.016 1 93.56 168 GLN A CA 1
ATOM 1250 C C . GLN A 1 168 ? 5.207 -4.379 -11.773 1 93.56 168 GLN A C 1
ATOM 1252 O O . GLN A 1 168 ? 4.762 -3.482 -11.055 1 93.56 168 GLN A O 1
ATOM 1257 N N . SER A 1 169 ? 6.379 -4.277 -12.391 1 93.12 169 SER A N 1
ATOM 1258 C CA . SER A 1 169 ? 7.203 -3.078 -12.305 1 93.12 169 SER A CA 1
ATOM 1259 C C . SER A 1 169 ? 6.496 -1.876 -12.922 1 93.12 169 SER A C 1
ATOM 1261 O O . SER A 1 169 ? 6.559 -0.769 -12.383 1 93.12 169 SER A O 1
ATOM 1263 N N . GLU A 1 170 ? 5.91 -2.104 -14.016 1 94.25 170 GLU A N 1
ATOM 1264 C CA . GLU A 1 170 ? 5.16 -1.037 -14.672 1 94.25 170 GLU A CA 1
ATOM 1265 C C . GLU A 1 170 ? 3.979 -0.583 -13.82 1 94.25 170 GLU A C 1
ATOM 1267 O O . GLU A 1 170 ? 3.729 0.616 -13.688 1 94.25 170 GLU A O 1
ATOM 1272 N N . GLU A 1 171 ? 3.268 -1.594 -13.273 1 93.25 171 GLU A N 1
ATOM 1273 C CA . GLU A 1 171 ? 2.129 -1.285 -12.414 1 93.25 171 GLU A CA 1
ATOM 1274 C C . GLU A 1 171 ? 2.568 -0.518 -11.172 1 93.25 171 GLU A C 1
ATOM 1276 O O . GLU A 1 171 ? 1.878 0.403 -10.727 1 93.25 171 GLU A O 1
ATOM 1281 N N . LEU A 1 172 ? 3.668 -0.93 -10.617 1 91.44 172 LEU A N 1
ATOM 1282 C CA . LEU A 1 172 ? 4.211 -0.256 -9.445 1 91.44 172 LEU A CA 1
ATOM 1283 C C . LEU A 1 172 ? 4.508 1.209 -9.75 1 91.44 172 LEU A C 1
ATOM 1285 O O . LEU A 1 172 ? 4.152 2.094 -8.969 1 91.44 172 LEU A O 1
ATOM 1289 N N . TRP A 1 173 ? 5.133 1.436 -10.836 1 92.19 173 TRP A N 1
ATOM 1290 C CA . TRP A 1 173 ? 5.461 2.809 -11.211 1 92.19 173 TRP A CA 1
ATOM 1291 C C . TRP A 1 173 ? 4.195 3.635 -11.414 1 92.19 173 TRP A C 1
ATOM 1293 O O . TRP A 1 173 ? 4.137 4.801 -11.008 1 92.19 173 TRP A O 1
ATOM 1303 N N . ASP A 1 174 ? 3.232 3.064 -12.07 1 92.44 174 ASP A N 1
ATOM 1304 C CA . ASP A 1 174 ? 1.963 3.756 -12.273 1 92.44 174 ASP A CA 1
ATOM 1305 C C . ASP A 1 174 ? 1.349 4.18 -10.945 1 92.44 174 ASP A C 1
ATOM 1307 O O . ASP A 1 174 ? 0.81 5.281 -10.828 1 92.44 174 ASP A O 1
ATOM 1311 N N . GLU A 1 175 ? 1.419 3.291 -9.977 1 89.56 175 GLU A N 1
ATOM 1312 C CA . GLU A 1 175 ? 0.895 3.615 -8.656 1 89.56 175 GLU A CA 1
ATOM 1313 C C . GLU A 1 175 ? 1.709 4.727 -7.996 1 89.56 175 GLU A C 1
ATOM 1315 O O . GLU A 1 175 ? 1.151 5.598 -7.328 1 89.56 175 GLU A O 1
ATOM 1320 N N . ILE A 1 176 ? 2.988 4.68 -8.18 1 88.38 176 ILE A N 1
ATOM 1321 C CA . ILE A 1 176 ? 3.877 5.676 -7.594 1 88.38 176 ILE A CA 1
ATOM 1322 C C . ILE A 1 176 ? 3.592 7.047 -8.203 1 88.38 176 ILE A C 1
ATOM 1324 O O . ILE A 1 176 ? 3.408 8.031 -7.48 1 88.38 176 ILE A O 1
ATOM 1328 N N . VAL A 1 177 ? 3.518 7.109 -9.484 1 87.12 177 VAL A N 1
ATOM 1329 C CA . VAL A 1 177 ? 3.418 8.391 -10.18 1 87.12 177 VAL A CA 1
ATOM 1330 C C . VAL A 1 177 ? 2.041 9 -9.945 1 87.12 177 VAL A C 1
ATOM 1332 O O . VAL A 1 177 ? 1.905 10.227 -9.859 1 87.12 177 VAL A O 1
ATOM 1335 N N . ASN A 1 178 ? 1.069 8.18 -9.711 1 83.38 178 ASN A N 1
ATOM 1336 C CA . ASN A 1 178 ? -0.29 8.68 -9.531 1 83.38 178 ASN A CA 1
ATOM 1337 C C . ASN A 1 178 ? -0.644 8.82 -8.055 1 83.38 178 ASN A C 1
ATOM 1339 O O . ASN A 1 178 ? -1.729 9.297 -7.715 1 83.38 178 ASN A O 1
ATOM 1343 N N . GLY A 1 179 ? 0.317 8.383 -7.258 1 80 179 GLY A N 1
ATOM 1344 C CA . GLY A 1 179 ? 0.066 8.484 -5.832 1 80 179 GLY A CA 1
ATOM 1345 C C . GLY A 1 179 ? 0.151 9.906 -5.309 1 80 179 GLY A C 1
ATOM 1346 O O . GLY A 1 179 ? 0.783 10.766 -5.93 1 80 179 GLY A O 1
ATOM 1347 N N . ARG A 1 180 ? -0.534 10.242 -4.195 1 71.88 180 ARG A N 1
ATOM 1348 C CA . ARG A 1 180 ? -0.597 11.602 -3.658 1 71.88 180 ARG A CA 1
ATOM 1349 C C . ARG A 1 180 ? -0.098 11.641 -2.217 1 71.88 180 ARG A C 1
ATOM 1351 O O . ARG A 1 180 ? -0.357 12.602 -1.493 1 71.88 180 ARG A O 1
ATOM 1358 N N . THR A 1 181 ? 0.602 10.586 -1.837 1 75.5 181 THR A N 1
ATOM 1359 C CA . THR A 1 181 ? 1.144 10.523 -0.483 1 75.5 181 THR A CA 1
ATOM 1360 C C . THR A 1 181 ? 2.609 10.953 -0.47 1 75.5 181 THR A C 1
ATOM 1362 O O . THR A 1 181 ? 3.254 11.016 -1.52 1 75.5 181 THR A O 1
ATOM 1365 N N . ILE A 1 182 ? 3.049 11.266 0.678 1 70.5 182 ILE A N 1
ATOM 1366 C CA . ILE A 1 182 ? 4.453 11.625 0.836 1 70.5 182 ILE A CA 1
ATOM 1367 C C . ILE A 1 182 ? 5.336 10.445 0.423 1 70.5 182 ILE A C 1
ATOM 1369 O O . ILE A 1 182 ? 6.418 10.641 -0.137 1 70.5 182 ILE A O 1
ATOM 1373 N N . THR A 1 183 ? 4.777 9.203 0.645 1 78.56 183 THR A N 1
ATOM 1374 C CA . THR A 1 183 ? 5.504 8 0.261 1 78.56 183 THR A CA 1
ATOM 1375 C C . THR A 1 183 ? 5.742 7.973 -1.246 1 78.56 183 THR A C 1
ATOM 1377 O O . THR A 1 183 ? 6.879 7.809 -1.698 1 78.56 183 THR A O 1
ATOM 1380 N N . THR A 1 184 ? 4.629 8.133 -1.933 1 82.88 184 THR A N 1
ATOM 1381 C CA . THR A 1 184 ? 4.777 8.07 -3.383 1 82.88 184 THR A CA 1
ATOM 1382 C C . THR A 1 184 ? 5.578 9.266 -3.896 1 82.88 184 THR A C 1
ATOM 1384 O O . THR A 1 184 ? 6.312 9.148 -4.883 1 82.88 184 THR A O 1
ATOM 1387 N N . TRP A 1 185 ? 5.457 10.391 -3.23 1 77.25 185 TRP A N 1
ATOM 1388 C CA . TRP A 1 185 ? 6.262 11.555 -3.586 1 77.25 185 TRP A CA 1
ATOM 1389 C C . TRP A 1 185 ? 7.75 11.25 -3.447 1 77.25 185 TRP A C 1
ATOM 1391 O O . TRP A 1 185 ? 8.539 11.547 -4.348 1 77.25 185 TRP A O 1
ATOM 1401 N N . LEU A 1 186 ? 8.125 10.633 -2.367 1 77.81 186 LEU A N 1
ATOM 1402 C CA . LEU A 1 186 ? 9.516 10.266 -2.111 1 77.81 186 LEU A CA 1
ATOM 1403 C C . LEU A 1 186 ? 10 9.234 -3.125 1 77.81 186 LEU A C 1
ATOM 1405 O O . LEU A 1 186 ? 11.094 9.367 -3.676 1 77.81 186 LEU A O 1
ATOM 1409 N N . LEU A 1 187 ? 9.211 8.242 -3.363 1 86.5 187 LEU A N 1
ATOM 1410 C CA . LEU A 1 187 ? 9.602 7.172 -4.277 1 86.5 187 LEU A CA 1
ATOM 1411 C C . LEU A 1 187 ? 9.773 7.707 -5.695 1 86.5 187 LEU A C 1
ATOM 1413 O O . LEU A 1 187 ? 10.641 7.242 -6.438 1 86.5 187 LEU A O 1
ATOM 1417 N N . ARG A 1 188 ? 8.945 8.703 -6.043 1 84.75 188 ARG A N 1
ATOM 1418 C CA . ARG A 1 188 ? 9.047 9.289 -7.371 1 84.75 188 ARG A CA 1
ATOM 1419 C C . ARG A 1 188 ? 10.406 9.953 -7.574 1 84.75 188 ARG A C 1
ATOM 1421 O O . ARG A 1 188 ? 10.883 10.07 -8.703 1 84.75 188 ARG A O 1
ATOM 1428 N N . ARG A 1 189 ? 11 10.32 -6.605 1 81.31 189 ARG A N 1
ATOM 1429 C CA . ARG A 1 189 ? 12.273 11.023 -6.695 1 81.31 189 ARG A CA 1
ATOM 1430 C C . ARG A 1 189 ? 13.445 10.039 -6.672 1 81.31 189 ARG A C 1
ATOM 1432 O O . ARG A 1 189 ? 14.539 10.359 -7.133 1 81.31 189 ARG A O 1
ATOM 1439 N N . LEU A 1 190 ? 13.172 8.852 -6.23 1 83.94 190 LEU A N 1
ATOM 1440 C CA . LEU A 1 190 ? 14.242 7.875 -6.074 1 83.94 190 LEU A CA 1
ATOM 1441 C C . LEU A 1 190 ? 14.219 6.855 -7.203 1 83.94 190 LEU A C 1
ATOM 1443 O O . LEU A 1 190 ? 15.242 6.234 -7.508 1 83.94 190 LEU A O 1
ATOM 1447 N N . LEU A 1 191 ? 13.016 6.734 -7.781 1 86.62 191 LEU A N 1
ATOM 1448 C CA . LEU A 1 191 ? 12.844 5.668 -8.758 1 86.62 191 LEU A CA 1
ATOM 1449 C C . LEU A 1 191 ? 12.422 6.23 -10.117 1 86.62 191 LEU A C 1
ATOM 1451 O O . LEU A 1 191 ? 11.906 7.348 -10.195 1 86.62 191 LEU A O 1
ATOM 1455 N N . THR A 1 192 ? 12.758 5.578 -11.156 1 88 192 THR A N 1
ATOM 1456 C CA . THR A 1 192 ? 12.266 5.793 -12.516 1 88 192 THR A CA 1
ATOM 1457 C C . THR A 1 192 ? 11.844 4.469 -13.148 1 88 192 THR A C 1
ATOM 1459 O O . THR A 1 192 ? 12.25 3.398 -12.703 1 88 192 THR A O 1
ATOM 1462 N N . PRO A 1 193 ? 10.953 4.605 -14.141 1 90.06 193 PRO A N 1
ATOM 1463 C CA . PRO A 1 193 ? 10.594 3.363 -14.828 1 90.06 193 PRO A CA 1
ATOM 1464 C C . PRO A 1 193 ? 11.82 2.598 -15.328 1 90.06 193 PRO A C 1
ATOM 1466 O O . PRO A 1 193 ? 11.875 1.37 -15.219 1 90.06 193 PRO A O 1
ATOM 1469 N N . LYS A 1 194 ? 12.766 3.309 -15.844 1 92.56 194 LYS A N 1
ATOM 1470 C CA . LYS A 1 194 ? 13.969 2.678 -16.375 1 92.56 194 LYS A CA 1
ATOM 1471 C C . LYS A 1 194 ? 14.75 1.972 -15.281 1 92.56 194 LYS A C 1
ATOM 1473 O O . LYS A 1 194 ? 15.227 0.852 -15.469 1 92.56 194 LYS A O 1
ATOM 1478 N N . LYS A 1 195 ? 14.883 2.592 -14.117 1 90.38 195 LYS A N 1
ATOM 1479 C CA . LYS A 1 195 ? 15.617 1.986 -13.008 1 90.38 195 LYS A CA 1
ATOM 1480 C C . LYS A 1 195 ? 14.961 0.682 -12.562 1 90.38 195 LYS A C 1
ATOM 1482 O O . LYS A 1 195 ? 15.656 -0.292 -12.258 1 90.38 195 LYS A O 1
ATOM 1487 N N . LEU A 1 196 ? 13.656 0.726 -12.508 1 92 196 LEU A N 1
ATOM 1488 C CA . LEU A 1 196 ? 12.914 -0.464 -12.102 1 92 196 LEU A CA 1
ATOM 1489 C C . LEU A 1 196 ? 13.125 -1.602 -13.094 1 92 196 LEU A C 1
ATOM 1491 O O . LEU A 1 196 ? 13.391 -2.736 -12.695 1 92 196 LEU A O 1
ATOM 1495 N N . GLN A 1 197 ? 13.062 -1.319 -14.414 1 94.62 197 GLN A N 1
ATOM 1496 C CA . GLN A 1 197 ? 13.266 -2.324 -15.453 1 94.62 197 GLN A CA 1
ATOM 1497 C C . GLN A 1 197 ? 14.719 -2.791 -15.484 1 94.62 197 GLN A C 1
ATOM 1499 O O . GLN A 1 197 ? 14.992 -3.979 -15.672 1 94.62 197 GLN A O 1
ATOM 1504 N N . ASP A 1 198 ? 15.648 -1.821 -15.266 1 94.44 198 ASP A N 1
ATOM 1505 C CA . ASP A 1 198 ? 17.078 -2.143 -15.266 1 94.44 198 ASP A CA 1
ATOM 1506 C C . ASP A 1 198 ? 17.422 -3.119 -14.148 1 94.44 198 ASP A C 1
ATOM 1508 O O . ASP A 1 198 ? 18.312 -3.951 -14.297 1 94.44 198 ASP A O 1
ATOM 1512 N N . LYS A 1 199 ? 16.75 -2.986 -13.133 1 91.81 199 LYS A N 1
ATOM 1513 C CA . LYS A 1 199 ? 17.031 -3.877 -12.016 1 91.81 199 LYS A CA 1
ATOM 1514 C C . LYS A 1 199 ? 16.719 -5.328 -12.367 1 91.81 199 LYS A C 1
ATOM 1516 O O . LYS A 1 199 ? 17.391 -6.246 -11.914 1 91.81 199 LYS A O 1
ATOM 1521 N N . ILE A 1 200 ? 15.656 -5.547 -13.133 1 93.69 200 ILE A N 1
ATOM 1522 C CA . ILE A 1 200 ? 15.328 -6.887 -13.609 1 93.69 200 ILE A CA 1
ATOM 1523 C C . ILE A 1 200 ? 16.422 -7.383 -14.555 1 93.69 200 ILE A C 1
ATOM 1525 O O . ILE A 1 200 ? 16.859 -8.531 -14.453 1 93.69 200 ILE A O 1
ATOM 1529 N N . ASP A 1 201 ? 16.891 -6.473 -15.422 1 96.38 201 ASP A N 1
ATOM 1530 C CA . ASP A 1 201 ? 17.984 -6.82 -16.312 1 96.38 201 ASP A CA 1
ATOM 1531 C C . ASP A 1 201 ? 19.25 -7.156 -15.539 1 96.38 201 ASP A C 1
ATOM 1533 O O . ASP A 1 201 ? 19.953 -8.117 -15.859 1 96.38 201 ASP A O 1
ATOM 1537 N N . ASP A 1 202 ? 19.547 -6.336 -14.508 1 94.81 202 ASP A N 1
ATOM 1538 C CA . ASP A 1 202 ? 20.719 -6.574 -13.664 1 94.81 202 ASP A CA 1
ATOM 1539 C C . ASP A 1 202 ? 20.625 -7.934 -12.977 1 94.81 202 ASP A C 1
ATOM 1541 O O . ASP A 1 202 ? 21.625 -8.648 -12.875 1 94.81 202 ASP A O 1
ATOM 1545 N N . LEU A 1 203 ? 19.469 -8.266 -12.5 1 93.31 203 LEU A N 1
ATOM 1546 C CA . LEU A 1 203 ? 19.25 -9.555 -11.859 1 93.31 203 LEU A CA 1
ATOM 1547 C C . LEU A 1 203 ? 19.5 -10.695 -12.836 1 93.31 203 LEU A C 1
ATOM 1549 O O . LEU A 1 203 ? 20.156 -11.68 -12.5 1 93.31 203 LEU A O 1
ATOM 1553 N N . LYS A 1 204 ? 18.922 -10.516 -13.984 1 96.5 204 LYS A N 1
ATOM 1554 C CA . LYS A 1 204 ? 19.078 -11.531 -15.023 1 96.5 204 LYS A CA 1
ATOM 1555 C C . LYS A 1 204 ? 20.562 -11.766 -15.328 1 96.5 204 LYS A C 1
ATOM 1557 O O . LYS A 1 204 ? 21.016 -12.914 -15.406 1 96.5 204 LYS A O 1
ATOM 1562 N N . VAL A 1 205 ? 21.312 -10.734 -15.445 1 97.06 205 VAL A N 1
ATOM 1563 C CA . VAL A 1 205 ? 22.734 -10.844 -15.703 1 97.06 205 VAL A CA 1
ATOM 1564 C C . VAL A 1 205 ? 23.422 -11.516 -14.516 1 97.06 205 VAL A C 1
ATOM 1566 O O . VAL A 1 205 ? 24.25 -12.43 -14.695 1 97.06 205 VAL A O 1
ATOM 1569 N N . LYS A 1 206 ? 23.094 -11.102 -13.344 1 94.5 206 LYS A N 1
ATOM 1570 C CA . LYS A 1 206 ? 23.734 -11.586 -12.125 1 94.5 206 LYS A CA 1
ATOM 1571 C C . LYS A 1 206 ? 23.547 -13.086 -11.961 1 94.5 206 LYS A C 1
ATOM 1573 O O . LYS A 1 206 ? 24.5 -13.82 -11.688 1 94.5 206 LYS A O 1
ATOM 1578 N N . VAL A 1 207 ? 22.359 -13.531 -12.141 1 96.62 207 VAL A N 1
ATOM 1579 C CA . VAL A 1 207 ? 22.078 -14.938 -11.875 1 96.62 207 VAL A CA 1
ATOM 1580 C C . VAL A 1 207 ? 22.625 -15.797 -13.008 1 96.62 207 VAL A C 1
ATOM 1582 O O . VAL A 1 207 ? 22.938 -16.969 -12.805 1 96.62 207 VAL A O 1
ATOM 1585 N N . ASN A 1 208 ? 22.797 -15.273 -14.18 1 97.19 208 ASN A N 1
ATOM 1586 C CA . ASN A 1 208 ? 23.312 -16.031 -15.312 1 97.19 208 ASN A CA 1
ATOM 1587 C C . ASN A 1 208 ? 24.828 -16.047 -15.32 1 97.19 208 ASN A C 1
ATOM 1589 O O . ASN A 1 208 ? 25.438 -16.844 -16.047 1 97.19 208 ASN A O 1
ATOM 1593 N N . THR A 1 209 ? 25.469 -15.219 -14.461 1 96.62 209 THR A N 1
ATOM 1594 C CA . THR A 1 209 ? 26.938 -15.156 -14.43 1 96.62 209 THR A CA 1
ATOM 1595 C C . THR A 1 209 ? 27.484 -16.047 -13.32 1 96.62 209 THR A C 1
ATOM 1597 O O . THR A 1 209 ? 28.703 -16.172 -13.172 1 96.62 209 THR A O 1
ATOM 1600 N N . THR A 1 210 ? 26.641 -16.625 -12.547 1 94.88 210 THR A N 1
ATOM 1601 C CA . THR A 1 210 ? 27.094 -17.516 -11.477 1 94.88 210 THR A CA 1
ATOM 1602 C C . THR A 1 210 ? 26.547 -18.922 -11.672 1 94.88 210 THR A C 1
ATOM 1604 O O . THR A 1 210 ? 25.484 -19.094 -12.281 1 94.88 210 THR A O 1
ATOM 1607 N N . GLN A 1 211 ? 27.266 -19.859 -11.18 1 94.5 211 GLN A N 1
ATOM 1608 C CA . GLN A 1 211 ? 26.766 -21.234 -11.18 1 94.5 211 GLN A CA 1
ATOM 1609 C C . GLN A 1 211 ? 26.188 -21.609 -9.828 1 94.5 211 GLN A C 1
ATOM 1611 O O . GLN A 1 211 ? 25.609 -22.688 -9.672 1 94.5 211 GLN A O 1
ATOM 1616 N N . ALA A 1 212 ? 26.266 -20.656 -8.938 1 95.94 212 ALA A N 1
ATOM 1617 C CA . ALA A 1 212 ? 25.719 -20.922 -7.602 1 95.94 212 ALA A CA 1
ATOM 1618 C C . ALA A 1 212 ? 24.203 -20.969 -7.629 1 95.94 212 ALA A C 1
ATOM 1620 O O . ALA A 1 212 ? 23.562 -20.234 -8.391 1 95.94 212 ALA A O 1
ATOM 1621 N N . ASP A 1 213 ? 23.688 -21.844 -6.836 1 97.06 213 ASP A N 1
ATOM 1622 C CA . ASP A 1 213 ? 22.234 -21.953 -6.746 1 97.06 213 ASP A CA 1
ATOM 1623 C C . ASP A 1 213 ? 21.641 -20.828 -5.887 1 97.06 213 ASP A C 1
ATOM 1625 O O . ASP A 1 213 ? 20.469 -20.5 -6.02 1 97.06 213 ASP A O 1
ATOM 1629 N N . LEU A 1 214 ? 22.406 -20.312 -4.973 1 95.75 214 LEU A N 1
ATOM 1630 C CA . LEU A 1 214 ? 22 -19.266 -4.027 1 95.75 214 LEU A CA 1
ATOM 1631 C C . LEU A 1 214 ? 23.078 -18.188 -3.936 1 95.75 214 LEU A C 1
ATOM 1633 O O . LEU A 1 214 ? 24.266 -18.484 -3.791 1 95.75 214 LEU A O 1
ATOM 1637 N N . ILE A 1 215 ? 22.656 -16.938 -4.172 1 93 215 ILE A N 1
ATOM 1638 C CA . ILE A 1 215 ? 23.547 -15.797 -3.949 1 93 215 ILE A CA 1
ATOM 1639 C C . ILE A 1 215 ? 23.234 -15.156 -2.594 1 93 215 ILE A C 1
ATOM 1641 O O . ILE A 1 215 ? 22.078 -14.836 -2.299 1 93 215 ILE A O 1
ATOM 1645 N N . VAL A 1 216 ? 24.203 -15.062 -1.744 1 87.44 216 VAL A N 1
ATOM 1646 C CA . VAL A 1 216 ? 24.062 -14.438 -0.433 1 87.44 216 VAL A CA 1
ATOM 1647 C C . VAL A 1 216 ? 24.891 -13.156 -0.385 1 87.44 216 VAL A C 1
ATOM 1649 O O . VAL A 1 216 ? 26.062 -13.156 -0.731 1 87.44 216 VAL A O 1
ATOM 1652 N N . LYS A 1 217 ? 24.25 -12.016 -0.07 1 77.31 217 LYS A N 1
ATOM 1653 C CA . LYS A 1 217 ? 24.938 -10.734 0.026 1 77.31 217 LYS A CA 1
ATOM 1654 C C . LYS A 1 217 ? 24.688 -10.07 1.379 1 77.31 217 LYS A C 1
ATOM 1656 O O . LYS A 1 217 ? 23.812 -10.523 2.141 1 77.31 217 LYS A O 1
ATOM 1661 N N . LYS A 1 218 ? 25.469 -9.031 1.693 1 68.56 218 LYS A N 1
ATOM 1662 C CA . LYS A 1 218 ? 25.312 -8.18 2.871 1 68.56 218 LYS A CA 1
ATOM 1663 C C . LYS A 1 218 ? 25.281 -9.008 4.148 1 68.56 218 LYS A C 1
ATOM 1665 O O . LYS A 1 218 ? 24.359 -8.875 4.957 1 68.56 218 LYS A O 1
ATOM 1670 N N . CYS A 1 219 ? 26.172 -9.836 4.324 1 70.25 219 CYS A N 1
ATOM 1671 C CA . CYS A 1 219 ? 26.375 -10.664 5.508 1 70.25 219 CYS A CA 1
ATOM 1672 C C . CYS A 1 219 ? 25.172 -11.547 5.773 1 70.25 219 CYS A C 1
ATOM 1674 O O . CYS A 1 219 ? 24.719 -11.656 6.914 1 70.25 219 CYS A O 1
ATOM 1676 N N . GLY A 1 220 ? 24.578 -11.977 4.652 1 67.31 220 GLY A N 1
ATOM 1677 C CA . GLY A 1 220 ? 23.516 -12.938 4.797 1 67.31 220 GLY A CA 1
ATOM 1678 C C . GLY A 1 220 ? 22.141 -12.305 4.832 1 67.31 220 GLY A C 1
ATOM 1679 O O . GLY A 1 220 ? 21.125 -13 4.828 1 67.31 220 GLY A O 1
ATOM 1680 N N . LEU A 1 221 ? 21.984 -11.039 4.711 1 67.44 221 LEU A N 1
ATOM 1681 C CA . LEU A 1 221 ? 20.719 -10.328 4.855 1 67.44 221 LEU A CA 1
ATOM 1682 C C . LEU A 1 221 ? 19.906 -10.406 3.568 1 67.44 221 LEU A C 1
ATOM 1684 O O . LEU A 1 221 ? 18.672 -10.32 3.602 1 67.44 221 LEU A O 1
ATOM 1688 N N . VAL A 1 222 ? 20.703 -10.633 2.549 1 76.38 222 VAL A N 1
ATOM 1689 C CA . VAL A 1 222 ? 20.016 -10.727 1.263 1 76.38 222 VAL A CA 1
ATOM 1690 C C . VAL A 1 222 ? 20.297 -12.078 0.617 1 76.38 222 VAL A C 1
ATOM 1692 O O . VAL A 1 222 ? 21.469 -12.453 0.437 1 76.38 222 VAL A O 1
ATOM 1695 N N . LYS A 1 223 ? 19.297 -12.805 0.361 1 85.5 223 LYS A N 1
ATOM 1696 C CA . LYS A 1 223 ? 19.406 -14.078 -0.334 1 85.5 223 LYS A CA 1
ATOM 1697 C C . LYS A 1 223 ? 18.641 -14.062 -1.648 1 85.5 223 LYS A C 1
ATOM 1699 O O . LYS A 1 223 ? 17.469 -13.664 -1.682 1 85.5 223 LYS A O 1
ATOM 1704 N N . ILE A 1 224 ? 19.344 -14.453 -2.719 1 90.25 224 ILE A N 1
ATOM 1705 C CA . ILE A 1 224 ? 18.734 -14.516 -4.047 1 90.25 224 ILE A CA 1
ATOM 1706 C C . ILE A 1 224 ? 18.734 -15.953 -4.543 1 90.25 224 ILE A C 1
ATOM 1708 O O . ILE A 1 224 ? 19.797 -16.562 -4.73 1 90.25 224 ILE A O 1
ATOM 1712 N N . PRO A 1 225 ? 17.578 -16.5 -4.68 1 94.56 225 PRO A N 1
ATOM 1713 C CA . PRO A 1 225 ? 17.531 -17.844 -5.258 1 94.56 225 PRO A CA 1
ATOM 1714 C C . PRO A 1 225 ? 17.969 -17.875 -6.723 1 94.56 225 PRO A C 1
ATOM 1716 O O . PRO A 1 225 ? 17.125 -17.938 -7.617 1 94.56 225 PRO A O 1
ATOM 1719 N N . ALA A 1 226 ? 19.203 -17.984 -6.992 1 97.25 226 ALA A N 1
ATOM 1720 C CA . ALA A 1 226 ? 19.828 -17.781 -8.297 1 97.25 226 ALA A CA 1
ATOM 1721 C C . ALA A 1 226 ? 19.391 -18.859 -9.281 1 97.25 226 ALA A C 1
ATOM 1723 O O . ALA A 1 226 ? 19.078 -18.562 -10.438 1 97.25 226 ALA A O 1
ATOM 1724 N N . LYS A 1 227 ? 19.375 -20.078 -8.891 1 98.25 227 LYS A N 1
ATOM 1725 C CA . LYS A 1 227 ? 18.969 -21.172 -9.773 1 98.25 227 LYS A CA 1
ATOM 1726 C C . LYS A 1 227 ? 17.531 -21 -10.25 1 98.25 227 LYS A C 1
ATOM 1728 O O . LYS A 1 227 ? 17.234 -21.203 -11.43 1 98.25 227 LYS A O 1
ATOM 1733 N N . TRP A 1 228 ? 16.672 -20.656 -9.305 1 97.81 228 TRP A N 1
ATOM 1734 C CA . TRP A 1 228 ? 15.273 -20.438 -9.625 1 97.81 228 TRP A CA 1
ATOM 1735 C C . TRP A 1 228 ? 15.125 -19.344 -10.688 1 97.81 228 TRP A C 1
ATOM 1737 O O . TRP A 1 228 ? 14.484 -19.547 -11.719 1 97.81 228 TRP A O 1
ATOM 1747 N N . PHE A 1 229 ? 15.773 -18.25 -10.484 1 97 229 PHE A N 1
ATOM 1748 C CA . PHE A 1 229 ? 15.688 -17.141 -11.414 1 97 229 PHE A CA 1
ATOM 1749 C C . PHE A 1 229 ? 16.312 -17.5 -12.758 1 97 229 PHE A C 1
ATOM 1751 O O . PHE A 1 229 ? 15.742 -17.219 -13.812 1 97 229 PHE A O 1
ATOM 1758 N N . ARG A 1 230 ? 17.438 -18.109 -12.719 1 98.12 230 ARG A N 1
ATOM 1759 C CA . ARG A 1 230 ? 18.141 -18.484 -13.945 1 98.12 230 ARG A CA 1
ATOM 1760 C C . ARG A 1 230 ? 17.266 -19.375 -14.82 1 98.12 230 ARG A C 1
ATOM 1762 O O . ARG A 1 230 ? 17.125 -19.141 -16.016 1 98.12 230 ARG A O 1
ATOM 1769 N N . GLU A 1 231 ? 16.703 -20.312 -14.211 1 98.5 231 GLU A N 1
ATOM 1770 C CA . GLU A 1 231 ? 15.875 -21.25 -14.961 1 98.5 231 GLU A CA 1
ATOM 1771 C C . GLU A 1 231 ? 14.602 -20.578 -15.469 1 98.5 231 GLU A C 1
ATOM 1773 O O . GLU A 1 231 ? 14.164 -20.828 -16.594 1 98.5 231 GLU A O 1
ATOM 1778 N N . HIS A 1 232 ? 14.031 -19.688 -14.672 1 98.25 232 HIS A N 1
ATOM 1779 C CA . HIS A 1 232 ? 12.828 -18.984 -15.109 1 98.25 232 HIS A CA 1
ATOM 1780 C C . HIS A 1 232 ? 13.141 -17.984 -16.203 1 98.25 232 HIS A C 1
ATOM 1782 O O . HIS A 1 232 ? 12.32 -17.75 -17.094 1 98.25 232 HIS A O 1
ATOM 1788 N N . PHE A 1 233 ? 14.281 -17.375 -16.125 1 97.94 233 PHE A N 1
ATOM 1789 C CA . PHE A 1 233 ? 14.664 -16.453 -17.188 1 97.94 233 PHE A CA 1
ATOM 1790 C C . PHE A 1 233 ? 14.883 -17.203 -18.5 1 97.94 233 PHE A C 1
ATOM 1792 O O . PHE A 1 233 ? 14.594 -16.672 -19.578 1 97.94 233 PHE A O 1
ATOM 1799 N N . ALA A 1 234 ? 15.352 -18.375 -18.391 1 98.06 234 ALA A N 1
ATOM 1800 C CA . ALA A 1 234 ? 15.531 -19.203 -19.578 1 98.06 234 ALA A CA 1
ATOM 1801 C C . ALA A 1 234 ? 14.195 -19.734 -20.078 1 98.06 234 ALA A C 1
ATOM 1803 O O . ALA A 1 234 ? 14.016 -19.922 -21.281 1 98.06 234 ALA A O 1
ATOM 1804 N N . PHE A 1 235 ? 13.289 -19.969 -19.156 1 98.38 235 PHE A N 1
ATOM 1805 C CA . PHE A 1 235 ? 11.945 -20.438 -19.5 1 98.38 235 PHE A CA 1
ATOM 1806 C C . PHE A 1 235 ? 11.055 -19.281 -19.922 1 98.38 235 PHE A C 1
ATOM 1808 O O . PHE A 1 235 ? 10.055 -18.984 -19.266 1 98.38 235 PHE A O 1
ATOM 1815 N N . ASN A 1 236 ? 11.445 -18.641 -21.062 1 98 236 ASN A N 1
ATOM 1816 C CA . ASN A 1 236 ? 10.789 -17.438 -21.547 1 98 236 ASN A CA 1
ATOM 1817 C C . ASN A 1 236 ? 9.516 -17.766 -22.312 1 98 236 ASN A C 1
ATOM 1819 O O . ASN A 1 236 ? 9.133 -18.922 -22.438 1 98 236 ASN A O 1
ATOM 1823 N N . LEU A 1 237 ? 8.891 -16.781 -22.859 1 97 237 LEU A N 1
ATOM 1824 C CA . LEU A 1 237 ? 7.582 -16.938 -23.484 1 97 237 LEU A CA 1
ATOM 1825 C C . LEU A 1 237 ? 7.672 -17.859 -24.703 1 97 237 LEU A C 1
ATOM 1827 O O . LEU A 1 237 ? 6.758 -18.656 -24.953 1 97 237 LEU A O 1
ATOM 1831 N N . SER A 1 238 ? 8.727 -17.734 -25.422 1 97.38 238 SER A N 1
ATOM 1832 C CA . SER A 1 238 ? 8.898 -18.578 -26.594 1 97.38 238 SER A CA 1
ATOM 1833 C C . SER A 1 238 ? 8.953 -20.047 -26.203 1 97.38 238 SER A C 1
ATOM 1835 O O . SER A 1 238 ? 8.312 -20.891 -26.844 1 97.38 238 SER A O 1
ATOM 1837 N N . ARG A 1 239 ? 9.688 -20.344 -25.156 1 98.19 239 ARG A N 1
ATOM 1838 C CA . ARG A 1 239 ? 9.805 -21.719 -24.703 1 98.19 239 ARG A CA 1
ATOM 1839 C C . ARG A 1 239 ? 8.477 -22.234 -24.156 1 98.19 239 ARG A C 1
ATOM 1841 O O . ARG A 1 239 ? 8.102 -23.391 -24.391 1 98.19 239 ARG A O 1
ATOM 1848 N N . ILE A 1 240 ? 7.789 -21.391 -23.438 1 98.31 240 ILE A N 1
ATOM 1849 C CA . ILE A 1 240 ? 6.488 -21.75 -22.891 1 98.31 240 ILE A CA 1
ATOM 1850 C C . ILE A 1 240 ? 5.516 -22.078 -24.016 1 98.31 240 ILE A C 1
ATOM 1852 O O . ILE A 1 240 ? 4.805 -23.078 -23.969 1 98.31 240 ILE A O 1
ATOM 1856 N N . ARG A 1 241 ? 5.527 -21.297 -25.031 1 97.5 241 ARG A N 1
ATOM 1857 C CA . ARG A 1 241 ? 4.652 -21.5 -26.188 1 97.5 241 ARG A CA 1
ATOM 1858 C C . ARG A 1 241 ? 4.996 -22.812 -26.906 1 97.5 241 ARG A C 1
ATOM 1860 O O . ARG A 1 241 ? 4.102 -23.547 -27.297 1 97.5 241 ARG A O 1
ATOM 1867 N N . GLU A 1 242 ? 6.227 -23.016 -27.047 1 98.25 242 GLU A N 1
ATOM 1868 C CA . GLU A 1 242 ? 6.68 -24.234 -27.703 1 98.25 242 GLU A CA 1
ATOM 1869 C C . GLU A 1 242 ? 6.16 -25.469 -26.984 1 98.25 242 GLU A C 1
ATOM 1871 O O . GLU A 1 242 ? 5.609 -26.375 -27.609 1 98.25 242 GLU A O 1
ATOM 1876 N N . LEU A 1 243 ? 6.316 -25.5 -25.719 1 98.44 243 LEU A N 1
ATOM 1877 C CA . LEU A 1 243 ? 5.891 -26.656 -24.953 1 98.44 243 LEU A CA 1
ATOM 1878 C C . LEU A 1 243 ? 4.367 -26.75 -24.891 1 98.44 243 LEU A C 1
ATOM 1880 O O . LEU A 1 243 ? 3.803 -27.844 -24.891 1 98.44 243 LEU A O 1
ATOM 1884 N N . SER A 1 244 ? 3.711 -25.609 -24.844 1 98.62 244 SER A N 1
ATOM 1885 C CA . SER A 1 244 ? 2.254 -25.578 -24.781 1 98.62 244 SER A CA 1
ATOM 1886 C C . SER A 1 244 ? 1.633 -26.156 -26.047 1 98.62 244 SER A C 1
ATOM 1888 O O . SER A 1 244 ? 0.549 -26.75 -25.984 1 98.62 244 SER A O 1
ATOM 1890 N N . ALA A 1 245 ? 2.287 -26.047 -27.141 1 98.12 245 ALA A N 1
ATOM 1891 C CA . ALA A 1 245 ? 1.777 -26.516 -28.438 1 98.12 245 ALA A CA 1
ATOM 1892 C C . ALA A 1 245 ? 1.621 -28.031 -28.438 1 98.12 245 ALA A C 1
ATOM 1894 O O . ALA A 1 245 ? 0.817 -28.578 -29.203 1 98.12 245 ALA A O 1
ATOM 1895 N N . SER A 1 246 ? 2.354 -28.703 -27.562 1 97.12 246 SER A N 1
ATOM 1896 C CA . SER A 1 246 ? 2.35 -30.172 -27.562 1 97.12 246 SER A CA 1
ATOM 1897 C C . SER A 1 246 ? 1.324 -30.703 -26.562 1 97.12 246 SER A C 1
ATOM 1899 O O . SER A 1 246 ? 1.16 -31.922 -26.438 1 97.12 246 SER A O 1
ATOM 1901 N N . VAL A 1 247 ? 0.664 -29.844 -25.906 1 98.31 247 VAL A N 1
ATOM 1902 C CA . VAL A 1 247 ? -0.343 -30.25 -24.922 1 98.31 247 VAL A CA 1
ATOM 1903 C C . VAL A 1 247 ? -1.568 -30.797 -25.656 1 98.31 247 VAL A C 1
ATOM 1905 O O . VAL A 1 247 ? -2.074 -30.172 -26.594 1 98.31 247 VAL A O 1
ATOM 1908 N N . THR A 1 248 ? -2.076 -31.906 -25.219 1 98 248 THR A N 1
ATOM 1909 C CA . THR A 1 248 ? -3.217 -32.531 -25.875 1 98 248 THR A CA 1
ATOM 1910 C C . THR A 1 248 ? -4.41 -32.625 -24.922 1 98 248 THR A C 1
ATOM 1912 O O . THR A 1 248 ? -5.441 -33.219 -25.266 1 98 248 THR A O 1
ATOM 1915 N N . SER A 1 249 ? -4.316 -32.062 -23.766 1 98.38 249 SER A N 1
ATOM 1916 C CA . SER A 1 249 ? -5.352 -32.031 -22.75 1 98.38 249 SER A CA 1
ATOM 191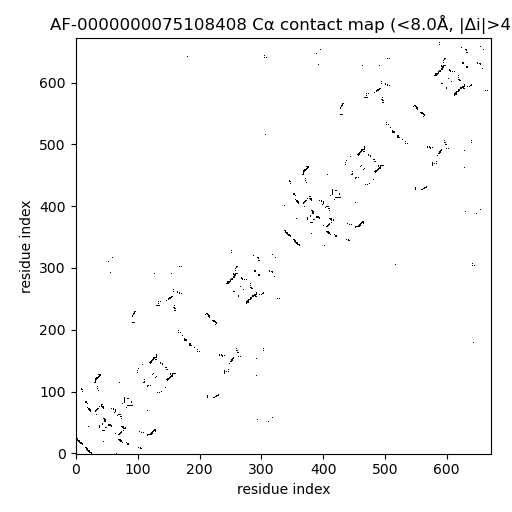7 C C . SER A 1 249 ? -6.438 -31.016 -23.078 1 98.38 249 SER A C 1
ATOM 1919 O O . SER A 1 249 ? -6.281 -30.203 -23.984 1 98.38 249 SER A O 1
ATOM 1921 N N . HIS A 1 250 ? -7.578 -31.125 -22.391 1 98.62 250 HIS A N 1
ATOM 1922 C CA . HIS A 1 250 ? -8.523 -30 -22.328 1 98.62 250 HIS A CA 1
ATOM 1923 C C . HIS A 1 250 ? -7.996 -28.891 -21.438 1 98.62 250 HIS A C 1
ATOM 1925 O O . HIS A 1 250 ? -7.684 -29.125 -20.266 1 98.62 250 HIS A O 1
ATOM 1931 N N . VAL A 1 251 ? -7.957 -27.672 -21.969 1 98.75 251 VAL A N 1
ATOM 1932 C CA . VAL A 1 251 ? -7.293 -26.594 -21.219 1 98.75 251 VAL A CA 1
ATOM 1933 C C . VAL A 1 251 ? -8.312 -25.516 -20.859 1 98.75 251 VAL A C 1
ATOM 1935 O O . VAL A 1 251 ? -9.133 -25.125 -21.672 1 98.75 251 VAL A O 1
ATOM 1938 N N . LEU A 1 252 ? -8.297 -25.109 -19.625 1 98.81 252 LEU A N 1
ATOM 1939 C CA . LEU A 1 252 ? -9.008 -23.922 -19.156 1 98.81 252 LEU A CA 1
ATOM 1940 C C . LEU A 1 252 ? -8.039 -22.906 -18.578 1 98.81 252 LEU A C 1
ATOM 1942 O O . LEU A 1 252 ? -7.25 -23.219 -17.688 1 98.81 252 LEU A O 1
ATOM 1946 N N . VAL A 1 253 ? -8.078 -21.672 -19.172 1 98.75 253 VAL A N 1
ATOM 1947 C CA . VAL A 1 253 ? -7.234 -20.594 -18.656 1 98.75 253 VAL A CA 1
ATOM 1948 C C . VAL A 1 253 ? -8.102 -19.5 -18.047 1 98.75 253 VAL A C 1
ATOM 1950 O O . VAL A 1 253 ? -9.109 -19.094 -18.625 1 98.75 253 VAL A O 1
ATOM 1953 N N . ILE A 1 254 ? -7.727 -19.078 -16.797 1 98.75 254 ILE A N 1
ATOM 1954 C CA . ILE A 1 254 ? -8.484 -18.047 -16.094 1 98.75 254 ILE A CA 1
ATOM 1955 C C . ILE A 1 254 ? -7.523 -17.047 -15.453 1 98.75 254 ILE A C 1
ATOM 1957 O O . ILE A 1 254 ? -6.602 -17.438 -14.734 1 98.75 254 ILE A O 1
ATOM 1961 N N . THR A 1 255 ? -7.68 -15.805 -15.734 1 98.62 255 THR A N 1
ATOM 1962 C CA . THR A 1 255 ? -7.047 -14.703 -15.023 1 98.62 255 THR A CA 1
ATOM 1963 C C . THR A 1 255 ? -8.062 -13.609 -14.711 1 98.62 255 THR A C 1
ATOM 1965 O O . THR A 1 255 ? -8.82 -13.188 -15.586 1 98.62 255 THR A O 1
ATOM 1968 N N . GLY A 1 256 ? -8.062 -13.195 -13.461 1 98.25 256 GLY A N 1
ATOM 1969 C CA . GLY A 1 256 ? -9.055 -12.219 -13.039 1 98.25 256 GLY A CA 1
ATOM 1970 C C . GLY A 1 256 ? -8.773 -10.828 -13.578 1 98.25 256 GLY A C 1
ATOM 1971 O O . GLY A 1 256 ? -7.617 -10.414 -13.695 1 98.25 256 GLY A O 1
ATOM 1972 N N . ALA A 1 257 ? -9.844 -10.055 -13.789 1 97.44 257 ALA A N 1
ATOM 1973 C CA . ALA A 1 257 ? -9.719 -8.688 -14.281 1 97.44 257 ALA A CA 1
ATOM 1974 C C . ALA A 1 257 ? -9.094 -7.777 -13.234 1 97.44 257 ALA A C 1
ATOM 1976 O O . ALA A 1 257 ? -8.531 -6.734 -13.562 1 97.44 257 ALA A O 1
ATOM 1977 N N . LYS A 1 258 ? -9.164 -8.219 -12 1 96 258 LYS A N 1
ATOM 1978 C CA . LYS A 1 258 ? -8.617 -7.414 -10.906 1 96 258 LYS A CA 1
ATOM 1979 C C . LYS A 1 258 ? -7.293 -7.988 -10.414 1 96 258 LYS A C 1
ATOM 1981 O O . LYS A 1 258 ? -6.879 -7.727 -9.281 1 96 258 LYS A O 1
ATOM 1986 N N . ASP A 1 259 ? -6.691 -8.805 -11.211 1 96.38 259 ASP A N 1
ATOM 1987 C CA . ASP A 1 259 ? -5.363 -9.328 -10.898 1 96.38 259 ASP A CA 1
ATOM 1988 C C . ASP A 1 259 ? -4.289 -8.266 -11.133 1 96.38 259 ASP A C 1
ATOM 1990 O O . ASP A 1 259 ? -4.055 -7.852 -12.266 1 96.38 259 ASP A O 1
ATOM 1994 N N . ALA A 1 260 ? -3.584 -7.875 -10.086 1 93.31 260 ALA A N 1
ATOM 1995 C CA . ALA A 1 260 ? -2.57 -6.824 -10.195 1 93.31 260 ALA A CA 1
ATOM 1996 C C . ALA A 1 260 ? -1.205 -7.414 -10.531 1 93.31 260 ALA A C 1
ATOM 1998 O O . ALA A 1 260 ? -0.28 -6.684 -10.898 1 93.31 260 ALA A O 1
ATOM 1999 N N . GLN A 1 261 ? -1.101 -8.703 -10.5 1 93.56 261 GLN A N 1
ATOM 2000 C CA . GLN A 1 261 ? 0.211 -9.336 -10.594 1 93.56 261 GLN A CA 1
ATOM 2001 C C . GLN A 1 261 ? 0.423 -9.961 -11.969 1 93.56 261 GLN A C 1
ATOM 2003 O O . GLN A 1 261 ? 1.562 -10.18 -12.391 1 93.56 261 GLN A O 1
ATOM 2008 N N . THR A 1 262 ? -0.691 -10.359 -12.578 1 95.38 262 THR A N 1
ATOM 2009 C CA . THR A 1 262 ? -0.622 -10.938 -13.914 1 95.38 262 THR A CA 1
ATOM 2010 C C . THR A 1 262 ? -1.696 -10.344 -14.82 1 95.38 262 THR A C 1
ATOM 2012 O O . THR A 1 262 ? -2.742 -9.898 -14.344 1 95.38 262 THR A O 1
ATOM 2015 N N . ARG A 1 263 ? -1.487 -10.336 -16.156 1 95.5 263 ARG A N 1
ATOM 2016 C CA . ARG A 1 263 ? -2.363 -9.656 -17.109 1 95.5 263 ARG A CA 1
ATOM 2017 C C . ARG A 1 263 ? -3.51 -10.562 -17.547 1 95.5 263 ARG A C 1
ATOM 2019 O O . ARG A 1 263 ? -3.281 -11.656 -18.062 1 95.5 263 ARG A O 1
ATOM 2026 N N . ALA A 1 264 ? -4.664 -10.039 -17.328 1 96.94 264 ALA A N 1
ATOM 2027 C CA . ALA A 1 264 ? -5.852 -10.758 -17.781 1 96.94 264 ALA A CA 1
ATOM 2028 C C . ALA A 1 264 ? -6.035 -10.633 -19.297 1 96.94 264 ALA A C 1
ATOM 2030 O O . ALA A 1 264 ? -6.734 -11.438 -19.906 1 96.94 264 ALA A O 1
ATOM 2031 N N . THR A 1 265 ? -5.395 -9.68 -19.891 1 92.56 265 THR A N 1
ATOM 2032 C CA . THR A 1 265 ? -5.621 -9.336 -21.297 1 92.56 265 THR A CA 1
ATOM 2033 C C . THR A 1 265 ? -5.215 -10.484 -22.219 1 92.56 265 THR A C 1
ATOM 2035 O O . THR A 1 265 ? -5.719 -10.602 -23.328 1 92.56 265 THR A O 1
ATOM 2038 N N . HIS A 1 266 ? -4.379 -11.375 -21.781 1 88.5 266 HIS A N 1
ATOM 2039 C CA . HIS A 1 266 ? -3.914 -12.5 -22.578 1 88.5 266 HIS A CA 1
ATOM 2040 C C . HIS A 1 266 ? -4.887 -13.672 -22.484 1 88.5 266 HIS A C 1
ATOM 2042 O O . HIS A 1 266 ? -4.797 -14.617 -23.266 1 88.5 266 HIS A O 1
ATOM 2048 N N . CYS A 1 267 ? -5.805 -13.594 -21.562 1 93.62 267 CYS A N 1
ATOM 2049 C CA . CYS A 1 267 ? -6.605 -14.773 -21.234 1 93.62 267 CYS A CA 1
ATOM 2050 C C . CYS A 1 267 ? -7.859 -14.836 -22.094 1 93.62 267 CYS A C 1
ATOM 2052 O O . CYS A 1 267 ? -8.945 -15.117 -21.594 1 93.62 267 CYS A O 1
ATOM 2054 N N . THR A 1 268 ? -7.703 -14.562 -23.375 1 93.81 268 THR A N 1
ATOM 2055 C CA . THR A 1 268 ? -8.797 -14.734 -24.328 1 93.81 268 THR A CA 1
ATOM 2056 C C . THR A 1 268 ? -8.742 -16.125 -24.953 1 93.81 268 THR A C 1
ATOM 2058 O O . THR A 1 268 ? -7.688 -16.75 -25 1 93.81 268 THR A O 1
ATOM 2061 N N . ARG A 1 269 ? -9.938 -16.531 -25.391 1 93.75 269 ARG A N 1
ATOM 2062 C CA . ARG A 1 269 ? -9.984 -17.844 -26.062 1 93.75 269 ARG A CA 1
ATOM 2063 C C . ARG A 1 269 ? -9.094 -17.859 -27.297 1 93.75 269 ARG A C 1
ATOM 2065 O O . ARG A 1 269 ? -8.438 -18.859 -27.578 1 93.75 269 ARG A O 1
ATOM 2072 N N . GLU A 1 270 ? -9.062 -16.797 -28 1 94.06 270 GLU A N 1
ATOM 2073 C CA . GLU A 1 270 ? -8.25 -16.703 -29.219 1 94.06 270 GLU A CA 1
ATOM 2074 C C . GLU A 1 270 ? -6.766 -16.828 -28.891 1 94.06 270 GLU A C 1
ATOM 2076 O O . GLU A 1 270 ? -6.059 -17.625 -29.531 1 94.06 270 GLU A O 1
ATOM 2081 N N . ASP A 1 271 ? -6.309 -16.141 -27.906 1 95.12 271 ASP A N 1
ATOM 2082 C CA . ASP A 1 271 ? -4.902 -16.188 -27.516 1 95.12 271 ASP A CA 1
ATOM 2083 C C . ASP A 1 271 ? -4.523 -17.578 -26.984 1 95.12 271 ASP A C 1
ATOM 2085 O O . ASP A 1 271 ? -3.469 -18.109 -27.328 1 95.12 271 ASP A O 1
ATOM 2089 N N . ALA A 1 272 ? -5.391 -18.094 -26.156 1 97.38 272 ALA A N 1
ATOM 2090 C CA . ALA A 1 272 ? -5.105 -19.406 -25.578 1 97.38 272 ALA A CA 1
ATOM 2091 C C . ALA A 1 272 ? -5.066 -20.5 -26.641 1 97.38 272 ALA A C 1
ATOM 2093 O O . ALA A 1 272 ? -4.238 -21.406 -26.578 1 97.38 272 ALA A O 1
ATOM 2094 N N . SER A 1 273 ? -5.934 -20.406 -27.641 1 97.25 273 SER A N 1
ATOM 2095 C CA . SER A 1 273 ? -6.016 -21.422 -28.688 1 97.25 273 SER A CA 1
ATOM 2096 C C . SER A 1 273 ? -4.766 -21.422 -29.562 1 97.25 273 SER A C 1
ATOM 2098 O O . SER A 1 273 ? -4.34 -22.469 -30.047 1 97.25 273 SER A O 1
ATOM 2100 N N . VAL A 1 274 ? -4.227 -20.266 -29.719 1 96.69 274 VAL A N 1
ATOM 2101 C CA . VAL A 1 274 ? -3.027 -20.156 -30.547 1 96.69 274 VAL A CA 1
ATOM 2102 C C . VAL A 1 274 ? -1.834 -20.75 -29.797 1 96.69 274 VAL A C 1
ATOM 2104 O O . VAL A 1 274 ? -0.918 -21.297 -30.422 1 96.69 274 VAL A O 1
ATOM 2107 N N . VAL A 1 275 ? -1.871 -20.656 -28.547 1 97.75 275 VAL A N 1
ATOM 2108 C CA . VAL A 1 275 ? -0.777 -21.172 -27.719 1 97.75 275 VAL A CA 1
ATOM 2109 C C . VAL A 1 275 ? -0.917 -22.672 -27.547 1 97.75 275 VAL A C 1
ATOM 2111 O O . VAL A 1 275 ? 0.065 -23.422 -27.656 1 97.75 275 VAL A O 1
ATOM 2114 N N . PHE A 1 276 ? -2.137 -23.047 -27.312 1 98.19 276 PHE A N 1
ATOM 2115 C CA . PHE A 1 276 ? -2.418 -24.469 -27.094 1 98.19 276 PHE A CA 1
ATOM 2116 C C . PHE A 1 276 ? -3.027 -25.094 -28.344 1 98.19 276 PHE A C 1
ATOM 2118 O O . PHE A 1 276 ? -4.125 -25.656 -28.297 1 98.19 276 PHE A O 1
ATOM 2125 N N . VAL A 1 277 ? -2.301 -25.203 -29.438 1 97.81 277 VAL A N 1
ATOM 2126 C CA . VAL A 1 277 ? -2.799 -25.609 -30.734 1 97.81 277 VAL A CA 1
ATOM 2127 C C . VAL A 1 277 ? -3.113 -27.109 -30.734 1 97.81 277 VAL A C 1
ATOM 2129 O O . VAL A 1 277 ? -3.992 -27.562 -31.469 1 97.81 277 VAL A O 1
ATOM 2132 N N . GLY A 1 278 ? -2.447 -27.922 -29.906 1 97.94 278 GLY A N 1
ATOM 2133 C CA . GLY A 1 278 ? -2.631 -29.359 -29.875 1 97.94 278 GLY A CA 1
ATOM 2134 C C . GLY A 1 278 ? -3.654 -29.797 -28.844 1 97.94 278 GLY A C 1
ATOM 2135 O O . GLY A 1 278 ? -3.947 -31 -28.734 1 97.94 278 GLY A O 1
ATOM 2136 N N . ALA A 1 279 ? -4.211 -28.875 -28.156 1 98.38 279 ALA A N 1
ATOM 2137 C CA . ALA A 1 279 ? -5.121 -29.219 -27.062 1 98.38 279 ALA A CA 1
ATOM 2138 C C . ALA A 1 279 ? -6.422 -29.797 -27.594 1 98.38 279 ALA A C 1
ATOM 2140 O O . ALA A 1 279 ? -6.875 -29.438 -28.688 1 98.38 279 ALA A O 1
ATOM 2141 N N . ALA A 1 280 ? -7.02 -30.672 -26.812 1 98.06 280 ALA A N 1
ATOM 2142 C CA . ALA A 1 280 ? -8.305 -31.266 -27.188 1 98.06 280 ALA A CA 1
ATOM 2143 C C . ALA A 1 280 ? -9.398 -30.188 -27.219 1 98.06 280 ALA A C 1
ATOM 2145 O O . ALA A 1 280 ? -10.289 -30.234 -28.078 1 98.06 280 ALA A O 1
ATOM 2146 N N . SER A 1 281 ? -9.352 -29.281 -26.312 1 98 281 SER A N 1
ATOM 2147 C CA . SER A 1 281 ? -10.195 -28.094 -26.281 1 98 281 SER A CA 1
ATOM 2148 C C . SER A 1 281 ? -9.555 -26.984 -25.453 1 98 281 SER A C 1
ATOM 2150 O O . SER A 1 281 ? -8.703 -27.25 -24.609 1 98 281 SER A O 1
ATOM 2152 N N . VAL A 1 282 ? -9.961 -25.734 -25.781 1 98.25 282 VAL A N 1
ATOM 2153 C CA . VAL A 1 282 ? -9.469 -24.578 -25.047 1 98.25 282 VAL A CA 1
ATOM 2154 C C . VAL A 1 282 ? -10.648 -23.703 -24.609 1 98.25 282 VAL A C 1
ATOM 2156 O O . VAL A 1 282 ? -11.5 -23.344 -25.438 1 98.25 282 VAL A O 1
ATOM 2159 N N . THR A 1 283 ? -10.711 -23.484 -23.344 1 98 283 THR A N 1
ATOM 2160 C CA . THR A 1 283 ? -11.688 -22.594 -22.734 1 98 283 THR A CA 1
ATOM 2161 C C . THR A 1 283 ? -10.984 -21.484 -21.953 1 98 283 THR A C 1
ATOM 2163 O O . THR A 1 283 ? -9.867 -21.688 -21.453 1 98 283 THR A O 1
ATOM 2166 N N . SER A 1 284 ? -11.609 -20.297 -21.953 1 98.19 284 SER A N 1
ATOM 2167 C CA . SER A 1 284 ? -11.039 -19.172 -21.219 1 98.19 284 SER A CA 1
ATOM 2168 C C . SER A 1 284 ? -12.109 -18.391 -20.469 1 98.19 284 SER A C 1
ATOM 2170 O O . SER A 1 284 ? -13.289 -18.453 -20.828 1 98.19 284 SER A O 1
ATOM 2172 N N . CYS A 1 285 ? -11.656 -17.781 -19.406 1 98.12 285 CYS A N 1
ATOM 2173 C CA . CYS A 1 285 ? -12.547 -16.938 -18.641 1 98.12 285 CYS A CA 1
ATOM 2174 C C . CYS A 1 285 ? -11.773 -15.812 -17.953 1 98.12 285 CYS A C 1
ATOM 2176 O O . CYS A 1 285 ? -10.664 -16.031 -17.469 1 98.12 285 CYS A O 1
ATOM 2178 N N . ILE A 1 286 ? -12.383 -14.602 -17.969 1 98.5 286 ILE A N 1
ATOM 2179 C CA . ILE A 1 286 ? -11.852 -13.453 -17.25 1 98.5 286 ILE A CA 1
ATOM 2180 C C . ILE A 1 286 ? -12.891 -12.953 -16.25 1 98.5 286 ILE A C 1
ATOM 2182 O O . ILE A 1 286 ? -13.695 -12.078 -16.562 1 98.5 286 ILE A O 1
ATOM 2186 N N . PRO A 1 287 ? -12.859 -13.531 -15.047 1 98.44 287 PRO A N 1
ATOM 2187 C CA . PRO A 1 287 ? -13.797 -13.039 -14.039 1 98.44 287 PRO A CA 1
ATOM 2188 C C . PRO A 1 287 ? -13.617 -11.555 -13.742 1 98.44 287 PRO A C 1
ATOM 2190 O O . PRO A 1 287 ? -12.5 -11.102 -13.484 1 98.44 287 PRO A O 1
ATOM 2193 N N . SER A 1 288 ? -14.672 -10.789 -13.664 1 97.56 288 SER A N 1
ATOM 2194 C CA . SER A 1 288 ? -14.633 -9.328 -13.664 1 97.56 288 SER A CA 1
ATOM 2195 C C . SER A 1 288 ? -14.109 -8.797 -12.328 1 97.56 288 SER A C 1
ATOM 2197 O O . SER A 1 288 ? -13.523 -7.715 -12.281 1 97.56 288 SER A O 1
ATOM 2199 N N . GLN A 1 289 ? -14.234 -9.602 -11.242 1 97.06 289 GLN A N 1
ATOM 2200 C CA . GLN A 1 289 ? -13.891 -9.062 -9.93 1 97.06 289 GLN A CA 1
ATOM 2201 C C . GLN A 1 289 ? -12.781 -9.875 -9.273 1 97.06 289 GLN A C 1
ATOM 2203 O O . GLN A 1 289 ? -12.406 -9.617 -8.125 1 97.06 289 GLN A O 1
ATOM 2208 N N . MET A 1 290 ? -12.219 -10.789 -9.961 1 97.5 290 MET A N 1
ATOM 2209 C CA . MET A 1 290 ? -11.312 -11.742 -9.328 1 97.5 290 MET A CA 1
ATOM 2210 C C . MET A 1 290 ? -9.891 -11.195 -9.266 1 97.5 290 MET A C 1
ATOM 2212 O O . MET A 1 290 ? -9.391 -10.648 -10.25 1 97.5 290 MET A O 1
ATOM 2216 N N . THR A 1 291 ? -9.289 -11.344 -8.133 1 96.44 291 THR A N 1
ATOM 2217 C CA . THR A 1 291 ? -7.902 -10.961 -7.91 1 96.44 291 THR A CA 1
ATOM 2218 C C . THR A 1 291 ? -6.965 -12.141 -8.172 1 96.44 291 THR A C 1
ATOM 2220 O O . THR A 1 291 ? -7.414 -13.219 -8.562 1 96.44 291 THR A O 1
ATOM 2223 N N . HIS A 1 292 ? -5.676 -11.891 -7.93 1 95.62 292 HIS A N 1
ATOM 2224 C CA . HIS A 1 292 ? -4.664 -12.93 -8.094 1 95.62 292 HIS A CA 1
ATOM 2225 C C . HIS A 1 292 ? -4.875 -14.078 -7.113 1 95.62 292 HIS A C 1
ATOM 2227 O O . HIS A 1 292 ? -4.5 -15.219 -7.391 1 95.62 292 HIS A O 1
ATOM 2233 N N . HIS A 1 293 ? -5.531 -13.859 -5.996 1 93.38 293 HIS A N 1
ATOM 2234 C CA . HIS A 1 293 ? -5.715 -14.883 -4.973 1 93.38 293 HIS A CA 1
ATOM 2235 C C . HIS A 1 293 ? -7.098 -15.516 -5.078 1 93.38 293 HIS A C 1
ATOM 2237 O O . HIS A 1 293 ? -7.555 -16.172 -4.137 1 93.38 293 HIS A O 1
ATOM 2243 N N . LEU A 1 294 ? -7.828 -15.25 -6.133 1 97.44 294 LEU A N 1
ATOM 2244 C CA . LEU A 1 294 ? -8.992 -16 -6.594 1 97.44 294 LEU A CA 1
ATOM 2245 C C . LEU A 1 294 ? -10.242 -15.602 -5.816 1 97.44 294 LEU A C 1
ATOM 2247 O O . LEU A 1 294 ? -11.203 -16.359 -5.742 1 97.44 294 LEU A O 1
ATOM 2251 N N . ARG A 1 295 ? -10.172 -14.438 -5.156 1 97 295 ARG A N 1
ATOM 2252 C CA . ARG A 1 295 ? -11.32 -13.859 -4.465 1 97 295 ARG A CA 1
ATOM 2253 C C . ARG A 1 295 ? -11.797 -12.594 -5.168 1 97 295 ARG A C 1
ATOM 2255 O O . ARG A 1 295 ? -11.023 -11.93 -5.859 1 97 295 ARG A O 1
ATOM 2262 N N . PRO A 1 296 ? -13.047 -12.289 -4.965 1 96 296 PRO A N 1
ATOM 2263 C CA . PRO A 1 296 ? -13.539 -11.047 -5.562 1 96 296 PRO A CA 1
ATOM 2264 C C . PRO A 1 296 ? -13.117 -9.805 -4.777 1 96 296 PRO A C 1
ATOM 2266 O O . PRO A 1 296 ? -12.922 -9.883 -3.561 1 96 296 PRO A O 1
ATOM 2269 N N . MET A 1 297 ? -12.969 -8.75 -5.461 1 91.56 297 MET A N 1
ATOM 2270 C CA . MET A 1 297 ? -12.742 -7.449 -4.832 1 91.56 297 MET A CA 1
ATOM 2271 C C . MET A 1 297 ? -13.508 -6.352 -5.566 1 91.56 297 MET A C 1
ATOM 2273 O O . MET A 1 297 ? -13.609 -6.379 -6.797 1 91.56 297 MET A O 1
ATOM 2277 N N . ASP A 1 298 ? -13.938 -5.395 -4.781 1 84.94 298 ASP A N 1
ATOM 2278 C CA . ASP A 1 298 ? -14.672 -4.285 -5.379 1 84.94 298 ASP A CA 1
ATOM 2279 C C . ASP A 1 298 ? -13.742 -3.119 -5.707 1 84.94 298 ASP A C 1
ATOM 2281 O O . ASP A 1 298 ? -13.914 -2.449 -6.727 1 84.94 298 ASP A O 1
ATOM 2285 N N . ASP A 1 299 ? -12.758 -2.885 -4.957 1 83.75 299 ASP A N 1
ATOM 2286 C CA . ASP A 1 299 ? -11.898 -1.714 -5.062 1 83.75 299 ASP A CA 1
ATOM 2287 C C . ASP A 1 299 ? -10.891 -1.875 -6.199 1 83.75 299 ASP A C 1
ATOM 2289 O O . ASP A 1 299 ? -10.859 -2.91 -6.871 1 83.75 299 ASP A O 1
ATOM 2293 N N . THR A 1 300 ? -10.164 -0.862 -6.488 1 86.06 300 THR A N 1
ATOM 2294 C CA . THR A 1 300 ? -9.094 -0.904 -7.477 1 86.06 300 THR A CA 1
ATOM 2295 C C . THR A 1 300 ? -7.891 -1.675 -6.934 1 86.06 300 THR A C 1
ATOM 2297 O O . THR A 1 300 ? -7.438 -1.424 -5.816 1 86.06 300 THR A O 1
ATOM 2300 N N . PRO A 1 301 ? -7.457 -2.621 -7.711 1 89.94 301 PRO A N 1
ATOM 2301 C CA . PRO A 1 301 ? -6.285 -3.373 -7.254 1 89.94 301 PRO A CA 1
ATOM 2302 C C . PRO A 1 301 ? -5.055 -2.49 -7.074 1 89.94 301 PRO A C 1
ATOM 2304 O O . PRO A 1 301 ? -4.891 -1.495 -7.781 1 89.94 301 PRO A O 1
ATOM 2307 N N . SER A 1 302 ? -4.219 -2.844 -6.117 1 89.56 302 SER A N 1
ATOM 2308 C CA . SER A 1 302 ? -3 -2.102 -5.812 1 89.56 302 SER A CA 1
ATOM 2309 C C . SER A 1 302 ? -1.877 -3.037 -5.379 1 89.56 302 SER A C 1
ATOM 2311 O O . SER A 1 302 ? -2.094 -3.939 -4.566 1 89.56 302 SER A O 1
ATOM 2313 N N . LEU A 1 303 ? -0.723 -2.82 -5.961 1 89.75 303 LEU A N 1
ATOM 2314 C CA . LEU A 1 303 ? 0.438 -3.592 -5.531 1 89.75 303 LEU A CA 1
ATOM 2315 C C . LEU A 1 303 ? 0.879 -3.176 -4.129 1 89.75 303 LEU A C 1
ATOM 2317 O O . LEU A 1 303 ? 1.392 -3.996 -3.367 1 89.75 303 LEU A O 1
ATOM 2321 N N . PHE A 1 304 ? 0.638 -1.925 -3.744 1 84.88 304 PHE A N 1
ATOM 2322 C CA . PHE A 1 304 ? 1.009 -1.414 -2.43 1 84.88 304 PHE A CA 1
ATOM 2323 C C . PHE A 1 304 ? 0.147 -2.043 -1.341 1 84.88 304 PHE A C 1
ATOM 2325 O O . PHE A 1 304 ? 0.635 -2.334 -0.247 1 84.88 304 PHE A O 1
ATOM 2332 N N . SER A 1 305 ? -1.071 -2.244 -1.727 1 82.94 305 SER A N 1
ATOM 2333 C CA . SER A 1 305 ? -1.996 -2.709 -0.699 1 82.94 305 SER A CA 1
ATOM 2334 C C . SER A 1 305 ? -2.346 -4.18 -0.896 1 82.94 305 SER A C 1
ATOM 2336 O O . SER A 1 305 ? -3.35 -4.66 -0.366 1 82.94 305 SER A O 1
ATOM 2338 N N . LEU A 1 306 ? -1.567 -4.875 -1.609 1 85.62 306 LEU A N 1
ATOM 2339 C CA . LEU A 1 306 ? -1.862 -6.238 -2.035 1 85.62 306 LEU A CA 1
ATOM 2340 C C . LEU A 1 306 ? -2.096 -7.145 -0.833 1 85.62 306 LEU A C 1
ATOM 2342 O O . LEU A 1 306 ? -3.135 -7.805 -0.738 1 85.62 306 LEU A O 1
ATOM 2346 N N . MET A 1 307 ? -1.229 -7.125 0.094 1 79.19 307 MET A N 1
ATOM 2347 C CA . MET A 1 307 ? -1.3 -8.055 1.221 1 79.19 307 MET A CA 1
ATOM 2348 C C . MET A 1 307 ? -2.463 -7.699 2.143 1 79.19 307 MET A C 1
ATOM 2350 O O . MET A 1 307 ? -3.115 -8.586 2.693 1 79.19 307 MET A O 1
ATOM 2354 N N . GLN A 1 308 ? -2.672 -6.445 2.311 1 80.56 308 GLN A N 1
ATOM 2355 C CA . GLN A 1 308 ? -3.811 -6.016 3.115 1 80.56 308 GLN A CA 1
ATOM 2356 C C . GLN A 1 308 ? -5.125 -6.477 2.496 1 80.56 308 GLN A C 1
ATOM 2358 O O . GLN A 1 308 ? -6.027 -6.938 3.203 1 80.56 308 GLN A O 1
ATOM 2363 N N . GLU A 1 309 ? -5.168 -6.352 1.271 1 83.5 309 GLU A N 1
ATOM 2364 C CA . GLU A 1 309 ? -6.371 -6.773 0.563 1 83.5 309 GLU A CA 1
ATOM 2365 C C . GLU A 1 309 ? -6.551 -8.289 0.636 1 83.5 309 GLU A C 1
ATOM 2367 O O . GLU A 1 309 ? -7.668 -8.773 0.824 1 83.5 309 GLU A O 1
ATOM 2372 N N . TYR A 1 310 ? -5.484 -8.961 0.494 1 85 310 TYR A N 1
ATOM 2373 C CA . TYR A 1 310 ? -5.543 -10.422 0.56 1 85 310 TYR A CA 1
ATOM 2374 C C . TYR A 1 310 ? -5.992 -10.883 1.94 1 85 310 TYR A C 1
ATOM 2376 O O . TYR A 1 310 ? -6.824 -11.789 2.059 1 85 310 TYR A O 1
ATOM 2384 N N . LYS A 1 311 ? -5.438 -10.234 2.916 1 82.75 311 LYS A N 1
ATOM 2385 C CA . LYS A 1 311 ? -5.812 -10.594 4.281 1 82.75 311 LYS A CA 1
ATOM 2386 C C . LYS A 1 311 ? -7.293 -10.312 4.535 1 82.75 311 LYS A C 1
ATOM 2388 O O . LYS A 1 311 ? -7.984 -11.133 5.145 1 82.75 311 LYS A O 1
ATOM 2393 N N . LYS A 1 312 ? -7.734 -9.258 4.027 1 82.69 312 LYS A N 1
ATOM 2394 C CA . LYS A 1 312 ? -9.117 -8.836 4.242 1 82.69 312 LYS A CA 1
ATOM 2395 C C . LYS A 1 312 ? -10.094 -9.781 3.566 1 82.69 312 LYS A C 1
ATOM 2397 O O . LYS A 1 312 ? -11.195 -10.016 4.07 1 82.69 312 LYS A O 1
ATOM 2402 N N . THR A 1 313 ? -9.641 -10.414 2.506 1 87.88 313 THR A N 1
ATOM 2403 C CA . THR A 1 313 ? -10.57 -11.219 1.719 1 87.88 313 THR A CA 1
ATOM 2404 C C . THR A 1 313 ? -10.273 -12.711 1.882 1 87.88 313 THR A C 1
ATOM 2406 O O . THR A 1 313 ? -10.867 -13.547 1.201 1 87.88 313 THR A O 1
ATOM 2409 N N . ALA A 1 314 ? -9.359 -13.039 2.768 1 87.94 314 ALA A N 1
ATOM 2410 C CA . ALA A 1 314 ? -8.875 -14.406 2.902 1 87.94 314 ALA A CA 1
ATOM 2411 C C . ALA A 1 314 ? -10.023 -15.367 3.217 1 87.94 314 ALA A C 1
ATOM 2413 O O . ALA A 1 314 ? -10.023 -16.516 2.76 1 87.94 314 ALA A O 1
ATOM 2414 N N . ASN A 1 315 ? -11.078 -14.852 3.896 1 90.31 315 ASN A N 1
ATOM 2415 C CA . ASN A 1 315 ? -12.164 -15.734 4.328 1 90.31 315 ASN A CA 1
ATOM 2416 C C . ASN A 1 315 ? -13.336 -15.688 3.361 1 90.31 315 ASN A C 1
ATOM 2418 O O . ASN A 1 315 ? -14.312 -16.422 3.523 1 90.31 315 ASN A O 1
ATOM 2422 N N . ASN A 1 316 ? -13.234 -14.828 2.416 1 92.25 316 ASN A N 1
ATOM 2423 C CA . ASN A 1 316 ? -14.273 -14.789 1.396 1 92.25 316 ASN A CA 1
ATOM 2424 C C . ASN A 1 316 ? -14.281 -16.062 0.553 1 92.25 316 ASN A C 1
ATOM 2426 O O . ASN A 1 316 ? -13.273 -16.766 0.471 1 92.25 316 ASN A O 1
ATOM 2430 N N . PRO A 1 317 ? -15.461 -16.375 -0.007 1 94.69 317 PRO A N 1
ATOM 2431 C CA . PRO A 1 317 ? -15.484 -17.484 -0.967 1 94.69 317 PRO A CA 1
ATOM 2432 C C . PRO A 1 317 ? -14.688 -17.188 -2.236 1 94.69 317 PRO A C 1
ATOM 2434 O O . PRO A 1 317 ? -14.391 -16.016 -2.516 1 94.69 317 PRO A O 1
ATOM 2437 N N . LEU A 1 318 ? -14.359 -18.234 -2.916 1 97.62 318 LEU A N 1
ATOM 2438 C CA . LEU A 1 318 ? -13.789 -18.047 -4.246 1 97.62 318 LEU A CA 1
ATOM 2439 C C . LEU A 1 318 ? -14.703 -17.188 -5.121 1 97.62 318 LEU A C 1
ATOM 2441 O O . LEU A 1 318 ? -15.914 -17.172 -4.918 1 97.62 318 LEU A O 1
ATOM 2445 N N . ASP A 1 319 ? -14.109 -16.453 -5.992 1 98.31 319 ASP A N 1
ATOM 2446 C CA . ASP A 1 319 ? -14.883 -15.656 -6.945 1 98.31 319 ASP A CA 1
ATOM 2447 C C . ASP A 1 319 ? -15.945 -16.516 -7.637 1 98.31 319 ASP A C 1
ATOM 2449 O O . ASP A 1 319 ? -15.656 -17.609 -8.102 1 98.31 319 ASP A O 1
ATOM 2453 N N . ALA A 1 320 ? -17.172 -15.984 -7.762 1 98.12 320 ALA A N 1
ATOM 2454 C CA . ALA A 1 320 ? -18.297 -16.75 -8.266 1 98.12 320 ALA A CA 1
ATOM 2455 C C . ALA A 1 320 ? -18.125 -17.078 -9.742 1 98.12 320 ALA A C 1
ATOM 2457 O O . ALA A 1 320 ? -18.516 -18.172 -10.195 1 98.12 320 ALA A O 1
ATOM 2458 N N . GLU A 1 321 ? -17.594 -16.141 -10.492 1 98.56 321 GLU A N 1
ATOM 2459 C CA . GLU A 1 321 ? -17.375 -16.406 -11.914 1 98.56 321 GLU A CA 1
ATOM 2460 C C . GLU A 1 321 ? -16.312 -17.469 -12.125 1 98.56 321 GLU A C 1
ATOM 2462 O O . GLU A 1 321 ? -16.406 -18.281 -13.055 1 98.56 321 GLU A O 1
ATOM 2467 N N . LEU A 1 322 ? -15.297 -17.469 -11.312 1 98.69 322 LEU A N 1
ATOM 2468 C CA . LEU A 1 322 ? -14.289 -18.516 -11.32 1 98.69 322 LEU A CA 1
ATOM 2469 C C . LEU A 1 322 ? -14.93 -19.891 -11.094 1 98.69 322 LEU A C 1
ATOM 2471 O O . LEU A 1 322 ? -14.703 -20.812 -11.867 1 98.69 322 LEU A O 1
ATOM 2475 N N . ALA A 1 323 ? -15.719 -19.984 -10.023 1 98.62 323 ALA A N 1
ATOM 2476 C CA . ALA A 1 323 ? -16.344 -21.25 -9.656 1 98.62 323 ALA A CA 1
ATOM 2477 C C . ALA A 1 323 ? -17.234 -21.766 -10.773 1 98.62 323 ALA A C 1
ATOM 2479 O O . ALA A 1 323 ? -17.203 -22.953 -11.102 1 98.62 323 ALA A O 1
ATOM 2480 N N . ARG A 1 324 ? -17.984 -20.891 -11.328 1 98.62 324 ARG A N 1
ATOM 2481 C CA . ARG A 1 324 ? -18.891 -21.281 -12.406 1 98.62 324 ARG A CA 1
ATOM 2482 C C . ARG A 1 324 ? -18.125 -21.766 -13.625 1 98.62 324 ARG A C 1
ATOM 2484 O O . ARG A 1 324 ? -18.469 -22.781 -14.234 1 98.62 324 ARG A O 1
ATOM 2491 N N . ALA A 1 325 ? -17.078 -21.031 -13.992 1 98.69 325 ALA A N 1
ATOM 2492 C CA . ALA A 1 325 ? -16.297 -21.391 -15.164 1 98.69 325 ALA A CA 1
ATOM 2493 C C . ALA A 1 325 ? -15.664 -22.766 -15 1 98.69 325 ALA A C 1
ATOM 2495 O O . ALA A 1 325 ? -15.656 -23.578 -15.93 1 98.69 325 ALA A O 1
ATOM 2496 N N . ILE A 1 326 ? -15.148 -23.031 -13.852 1 98.81 326 ILE A N 1
ATOM 2497 C CA . ILE A 1 326 ? -14.5 -24.312 -13.594 1 98.81 326 ILE A CA 1
ATOM 2498 C C . ILE A 1 326 ? -15.547 -25.422 -13.625 1 98.81 326 ILE A C 1
ATOM 2500 O O . ILE A 1 326 ? -15.305 -26.484 -14.203 1 98.81 326 ILE A O 1
ATOM 2504 N N . THR A 1 327 ? -16.688 -25.172 -13.016 1 98.56 327 THR A N 1
ATOM 2505 C CA . THR A 1 327 ? -17.75 -26.172 -12.977 1 98.56 327 THR A CA 1
ATOM 2506 C C . THR A 1 327 ? -18.219 -26.531 -14.383 1 98.56 327 THR A C 1
ATOM 2508 O O . THR A 1 327 ? -18.344 -27.703 -14.719 1 98.56 327 THR A O 1
ATOM 2511 N N . ASP A 1 328 ? -18.453 -25.516 -15.164 1 98.38 328 ASP A N 1
ATOM 2512 C CA . ASP A 1 328 ? -18.906 -25.734 -16.531 1 98.38 328 ASP A CA 1
ATOM 2513 C C . ASP A 1 328 ? -17.859 -26.5 -17.344 1 98.38 328 ASP A C 1
ATOM 2515 O O . ASP A 1 328 ? -18.203 -27.406 -18.094 1 98.38 328 ASP A O 1
ATOM 2519 N N . TRP A 1 329 ? -16.656 -26.125 -17.188 1 98.5 329 TRP A N 1
ATOM 2520 C CA . TRP A 1 329 ? -15.547 -26.781 -17.875 1 98.5 329 TRP A CA 1
ATOM 2521 C C . TRP A 1 329 ? -15.414 -28.234 -17.438 1 98.5 329 TRP A C 1
ATOM 2523 O O . TRP A 1 329 ? -15.289 -29.141 -18.281 1 98.5 329 TRP A O 1
ATOM 2533 N N . ALA A 1 330 ? -15.445 -28.5 -16.172 1 98.31 330 ALA A N 1
ATOM 2534 C CA . ALA A 1 330 ? -15.344 -29.844 -15.625 1 98.31 330 ALA A CA 1
ATOM 2535 C C . ALA A 1 330 ? -16.453 -30.734 -16.172 1 98.31 330 ALA A C 1
ATOM 2537 O O . ALA A 1 330 ? -16.203 -31.891 -16.531 1 98.31 330 ALA A O 1
ATOM 2538 N N . ASN A 1 331 ? -17.625 -30.203 -16.266 1 96.75 331 ASN A N 1
ATOM 2539 C CA . ASN A 1 331 ? -18.766 -30.969 -16.781 1 96.75 331 ASN A CA 1
ATOM 2540 C C . ASN A 1 331 ? -18.578 -31.297 -18.266 1 96.75 331 ASN A C 1
ATOM 2542 O O . ASN A 1 331 ? -19.031 -32.344 -18.734 1 96.75 331 ASN A O 1
ATOM 2546 N N . SER A 1 332 ? -17.969 -30.453 -18.906 1 96.56 332 SER A N 1
ATOM 2547 C CA . SER A 1 332 ? -17.812 -30.625 -20.344 1 96.56 332 SER A CA 1
ATOM 2548 C C . SER A 1 332 ? -16.766 -31.672 -20.656 1 96.56 332 SER A C 1
ATOM 2550 O O . SER A 1 332 ? -16.844 -32.375 -21.672 1 96.56 332 SER A O 1
ATOM 2552 N N . ILE A 1 333 ? -15.766 -31.828 -19.844 1 93.12 333 ILE A N 1
ATOM 2553 C CA . ILE A 1 333 ? -14.656 -32.688 -20.219 1 93.12 333 ILE A CA 1
ATOM 2554 C C . ILE A 1 333 ? -14.859 -34.094 -19.594 1 93.12 333 ILE A C 1
ATOM 2556 O O . ILE A 1 333 ? -14.211 -35.062 -20.016 1 93.12 333 ILE A O 1
ATOM 2560 N N . GLN A 1 334 ? -15.68 -34.156 -18.656 1 82.75 334 GLN A N 1
ATOM 2561 C CA . GLN A 1 334 ? -15.938 -35.469 -18.047 1 82.75 334 GLN A CA 1
ATOM 2562 C C . GLN A 1 334 ? -16.969 -36.25 -18.828 1 82.75 334 GLN A C 1
ATOM 2564 O O . GLN A 1 334 ? -17.078 -37.469 -18.688 1 82.75 334 GLN A O 1
ATOM 2569 N N . LYS A 1 335 ? -17.844 -35.594 -19.578 1 64.88 335 LYS A N 1
ATOM 2570 C CA . LYS A 1 335 ? -18.812 -36.25 -20.438 1 64.88 335 LYS A CA 1
ATOM 2571 C C . LYS A 1 335 ? -18.141 -36.906 -21.641 1 64.88 335 LYS A C 1
ATOM 2573 O O . LYS A 1 335 ? -18.719 -37.781 -22.297 1 64.88 335 LYS A O 1
ATOM 2578 N N . CYS A 1 336 ? -17 -36.781 -21.844 1 47.53 336 CYS A N 1
ATOM 2579 C CA . CYS A 1 336 ? -16.297 -37.375 -22.969 1 47.53 336 CYS A CA 1
ATOM 2580 C C . CYS A 1 336 ? -15.656 -38.688 -22.562 1 47.53 336 CYS A C 1
ATOM 2582 O O . CYS A 1 336 ? -15.281 -38.875 -21.391 1 47.53 336 CYS A O 1
ATOM 2584 N N . MET B 1 1 ? -29.422 21.75 15.758 1 72.12 1 MET B N 1
ATOM 2585 C CA . MET B 1 1 ? -29.469 22.047 14.328 1 72.12 1 MET B CA 1
ATOM 2586 C C . MET B 1 1 ? -28.312 22.938 13.922 1 72.12 1 MET B C 1
ATOM 2588 O O . MET B 1 1 ? -27.969 23.891 14.641 1 72.12 1 MET B O 1
ATOM 2592 N N . THR B 1 2 ? -27.453 22.531 12.992 1 86.19 2 THR B N 1
ATOM 2593 C CA . THR B 1 2 ? -26.25 23.234 12.578 1 86.19 2 THR B CA 1
ATOM 2594 C C . THR B 1 2 ? -26.438 23.891 11.219 1 86.19 2 THR B C 1
ATOM 2596 O O . THR B 1 2 ? -27.234 23.438 10.406 1 86.19 2 THR B O 1
ATOM 2599 N N . THR B 1 3 ? -25.984 25.156 11.156 1 91.75 3 THR B N 1
ATOM 2600 C CA . THR B 1 3 ? -25.984 25.844 9.867 1 91.75 3 THR B CA 1
ATOM 2601 C C . THR B 1 3 ? -24.578 25.906 9.289 1 91.75 3 THR B C 1
ATOM 2603 O O . THR B 1 3 ? -23.609 26 10.039 1 91.75 3 THR B O 1
ATOM 2606 N N . SER B 1 4 ? -24.5 25.828 7.988 1 95.5 4 SER B N 1
ATOM 2607 C CA . SER B 1 4 ? -23.25 26 7.258 1 95.5 4 SER B CA 1
ATOM 2608 C C . SER B 1 4 ? -23.359 27.094 6.211 1 95.5 4 SER B C 1
ATOM 2610 O O . SER B 1 4 ? -24.25 27.062 5.352 1 95.5 4 SER B O 1
ATOM 2612 N N . THR B 1 5 ? -22.469 28.094 6.305 1 96.5 5 THR B N 1
ATOM 2613 C CA . THR B 1 5 ? -22.516 29.234 5.398 1 96.5 5 THR B CA 1
ATOM 2614 C C . THR B 1 5 ? -21.156 29.438 4.715 1 96.5 5 THR B C 1
ATOM 2616 O O . THR B 1 5 ? -20.125 29.453 5.379 1 96.5 5 THR B O 1
ATOM 2619 N N . GLY B 1 6 ? -21.219 29.625 3.416 1 98.12 6 GLY B N 1
ATOM 2620 C CA . GLY B 1 6 ? -20.016 30 2.693 1 98.12 6 GLY B CA 1
ATOM 2621 C C . GLY B 1 6 ? -19.562 31.406 2.984 1 98.12 6 GLY B C 1
ATOM 2622 O O . GLY B 1 6 ? -20.375 32.312 3.111 1 98.12 6 GLY B O 1
ATOM 2623 N N . VAL B 1 7 ? -18.25 31.562 3.129 1 98.5 7 VAL B N 1
ATOM 2624 C CA . VAL B 1 7 ? -17.688 32.875 3.422 1 98.5 7 VAL B CA 1
ATOM 2625 C C . VAL B 1 7 ? -16.422 33.094 2.596 1 98.5 7 VAL B C 1
ATOM 2627 O O . VAL B 1 7 ? -15.906 32.156 1.986 1 98.5 7 VAL B O 1
ATOM 2630 N N . SER B 1 8 ? -15.992 34.281 2.502 1 98.56 8 SER B N 1
ATOM 2631 C CA . SER B 1 8 ? -14.734 34.656 1.854 1 98.56 8 SER B CA 1
ATOM 2632 C C . SER B 1 8 ? -14.062 35.812 2.574 1 98.56 8 SER B C 1
ATOM 2634 O O . SER B 1 8 ? -14.742 36.688 3.141 1 98.56 8 SER B O 1
ATOM 2636 N N . PHE B 1 9 ? -12.82 35.875 2.6 1 98.5 9 PHE B N 1
ATOM 2637 C CA . PHE B 1 9 ? -12.016 36.938 3.209 1 98.5 9 PHE B CA 1
ATOM 2638 C C . PHE B 1 9 ? -10.648 37.031 2.545 1 98.5 9 PHE B C 1
ATOM 2640 O O . PHE B 1 9 ? -10.211 36.094 1.88 1 98.5 9 PHE B O 1
ATOM 2647 N N . PRO B 1 10 ? -9.969 38.125 2.645 1 98.5 10 PRO B N 1
ATOM 2648 C CA . PRO B 1 10 ? -8.695 38.281 1.942 1 98.5 10 PRO B CA 1
ATOM 2649 C C . PRO B 1 10 ? -7.551 37.531 2.615 1 98.5 10 PRO B C 1
ATOM 2651 O O . PRO B 1 10 ? -7.555 37.375 3.838 1 98.5 10 PRO B O 1
ATOM 2654 N N . SER B 1 11 ? -6.582 37.156 1.786 1 98.62 11 SER B N 1
ATOM 2655 C CA . SER B 1 11 ? -5.324 36.625 2.311 1 98.62 11 SER B CA 1
ATOM 2656 C C . SER B 1 11 ? -4.504 37.719 2.979 1 98.62 11 SER B C 1
ATOM 2658 O O . SER B 1 11 ? -4.852 38.906 2.885 1 98.62 11 SER B O 1
ATOM 2660 N N . TYR B 1 12 ? -3.463 37.281 3.641 1 98.25 12 TYR B N 1
ATOM 2661 C CA . TYR B 1 12 ? -2.658 38.219 4.41 1 98.25 12 TYR B CA 1
ATOM 2662 C C . TYR B 1 12 ? -2.035 39.281 3.5 1 98.25 12 TYR B C 1
ATOM 2664 O O . TYR B 1 12 ? -1.81 40.406 3.922 1 98.25 12 TYR B O 1
ATOM 2672 N N . ASP B 1 13 ? -1.771 38.938 2.221 1 98 13 ASP B N 1
ATOM 2673 C CA . ASP B 1 13 ? -1.092 39.812 1.287 1 98 13 ASP B CA 1
ATOM 2674 C C . ASP B 1 13 ? -2.064 40.375 0.247 1 98 13 ASP B C 1
ATOM 2676 O O . ASP B 1 13 ? -1.647 41 -0.732 1 98 13 ASP B O 1
ATOM 2680 N N . ASN B 1 14 ? -3.268 40.094 0.337 1 98 14 ASN B N 1
ATOM 2681 C CA . ASN B 1 14 ? -4.359 40.594 -0.503 1 98 14 ASN B CA 1
ATOM 2682 C C . ASN B 1 14 ? -4.207 40.094 -1.946 1 98 14 ASN B C 1
ATOM 2684 O O . ASN B 1 14 ? -4.68 40.75 -2.873 1 98 14 ASN B O 1
ATOM 2688 N N . THR B 1 15 ? -3.59 38.969 -2.158 1 97.69 15 THR B N 1
ATOM 2689 C CA . THR B 1 15 ? -3.367 38.5 -3.521 1 97.69 15 THR B CA 1
ATOM 2690 C C . THR B 1 15 ? -4.391 37.438 -3.9 1 97.69 15 THR B C 1
ATOM 2692 O O . THR B 1 15 ? -4.547 37.125 -5.078 1 97.69 15 THR B O 1
ATOM 2695 N N .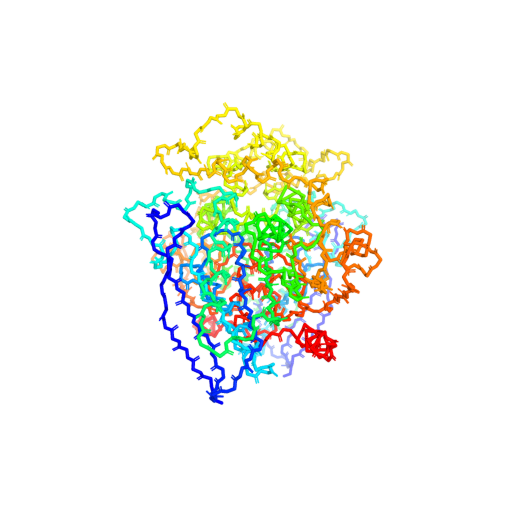 VAL B 1 16 ? -5.051 36.906 -2.928 1 98.31 16 VAL B N 1
ATOM 2696 C CA . VAL B 1 16 ? -6.059 35.875 -3.186 1 98.31 16 VAL B CA 1
ATOM 2697 C C . VAL B 1 16 ? -7.203 36 -2.186 1 98.31 16 VAL B C 1
ATOM 2699 O O . VAL B 1 16 ? -6.992 36.438 -1.044 1 98.31 16 VAL B O 1
ATOM 2702 N N . THR B 1 17 ? -8.359 35.75 -2.633 1 98.62 17 THR B N 1
ATOM 2703 C CA . THR B 1 17 ? -9.516 35.625 -1.749 1 98.62 17 THR B CA 1
ATOM 2704 C C . THR B 1 17 ? -9.648 34.219 -1.229 1 98.62 17 THR B C 1
ATOM 2706 O O . THR B 1 17 ? -9.781 33.25 -2.014 1 98.62 17 THR B O 1
ATOM 2709 N N . LEU B 1 18 ? -9.586 34.062 0.094 1 98.75 18 LEU B N 1
ATOM 2710 C CA . LEU B 1 18 ? -9.727 32.75 0.714 1 98.75 18 LEU B CA 1
ATOM 2711 C C . LEU B 1 18 ? -11.203 32.406 0.896 1 98.75 18 LEU B C 1
ATOM 2713 O O . LEU B 1 18 ? -12 33.25 1.326 1 98.75 18 LEU B O 1
ATOM 2717 N N . SER B 1 19 ? -11.523 31.219 0.483 1 98.75 19 SER B N 1
ATOM 2718 C CA . SER B 1 19 ? -12.898 30.719 0.601 1 98.75 19 SER B CA 1
ATOM 2719 C C . SER B 1 19 ? -13.039 29.75 1.776 1 98.75 19 SER B C 1
ATOM 2721 O O . SER B 1 19 ? -12.227 28.844 1.941 1 98.75 19 SER B O 1
ATOM 2723 N N . GLY B 1 20 ? -14.102 29.969 2.611 1 98.62 20 GLY B N 1
ATOM 2724 C CA . GLY B 1 20 ? -14.289 29.125 3.775 1 98.62 20 GLY B CA 1
ATOM 2725 C C . GLY B 1 20 ? -15.75 28.812 4.055 1 98.62 20 GLY B C 1
ATOM 2726 O O . GLY B 1 20 ? -16.625 29.172 3.262 1 98.62 20 GLY B O 1
ATOM 2727 N N . THR B 1 21 ? -15.977 28 5.02 1 98.69 21 THR B N 1
ATOM 2728 C CA . THR B 1 21 ? -17.297 27.656 5.543 1 98.69 21 THR B CA 1
ATOM 2729 C C . THR B 1 21 ? -17.359 27.891 7.051 1 98.69 21 THR B C 1
ATOM 2731 O O . THR B 1 21 ? -16.469 27.469 7.789 1 98.69 21 THR B O 1
ATOM 2734 N N . ILE B 1 22 ? -18.391 28.594 7.496 1 98.38 22 ILE B N 1
ATOM 2735 C CA . ILE B 1 22 ? -18.688 28.703 8.922 1 98.38 22 ILE B CA 1
ATOM 2736 C C . ILE B 1 22 ? -19.828 27.766 9.289 1 98.38 22 ILE B C 1
ATOM 2738 O O . ILE B 1 22 ? -20.891 27.797 8.688 1 98.38 22 ILE B O 1
ATOM 2742 N N . THR B 1 23 ? -19.516 26.875 10.141 1 98 23 THR B N 1
ATOM 2743 C CA . THR B 1 23 ? -20.531 26.016 10.75 1 98 23 THR B CA 1
ATOM 2744 C C . THR B 1 23 ? -20.891 26.516 12.141 1 98 23 THR B C 1
ATOM 2746 O O . THR B 1 23 ? -20.016 26.672 13 1 98 23 THR B O 1
ATOM 2749 N N . SER B 1 24 ? -22.172 26.75 12.359 1 96.56 24 SER B N 1
ATOM 2750 C CA . SER B 1 24 ? -22.594 27.391 13.602 1 96.56 24 SER B CA 1
ATOM 2751 C C . SER B 1 24 ? -23.859 26.734 14.156 1 96.56 24 SER B C 1
ATOM 2753 O O . SER B 1 24 ? -24.719 26.297 13.391 1 96.56 24 SER B O 1
ATOM 2755 N N . PRO B 1 25 ? -23.891 26.625 15.477 1 95.56 25 PRO B N 1
ATOM 2756 C CA . PRO B 1 25 ? -25.156 26.203 16.047 1 95.56 25 PRO B CA 1
ATOM 2757 C C . PRO B 1 25 ? -26.266 27.25 15.875 1 95.56 25 PRO B C 1
ATOM 2759 O O . PRO B 1 25 ? -25.969 28.438 15.703 1 95.56 25 PRO B O 1
ATOM 2762 N N . ARG B 1 26 ? -27.422 26.75 15.922 1 90.75 26 ARG B N 1
ATOM 2763 C CA . ARG B 1 26 ? -28.547 27.688 15.867 1 90.75 26 ARG B CA 1
ATOM 2764 C C . ARG B 1 26 ? -28.641 28.484 17.156 1 90.75 26 ARG B C 1
ATOM 2766 O O . ARG B 1 26 ? -28.172 28.062 18.203 1 90.75 26 ARG B O 1
ATOM 2773 N N . GLY B 1 27 ? -29.234 29.75 16.969 1 90.19 27 GLY B N 1
ATOM 2774 C CA . GLY B 1 27 ? -29.438 30.578 18.141 1 90.19 27 GLY B CA 1
ATOM 2775 C C . GLY B 1 27 ? -28.828 31.969 18 1 90.19 27 GLY B C 1
ATOM 2776 O O . GLY B 1 27 ? -28.422 32.375 16.906 1 90.19 27 GLY B O 1
ATOM 2777 N N . THR B 1 28 ? -28.891 32.719 19.125 1 87 28 THR B N 1
ATOM 2778 C CA . THR B 1 28 ? -28.453 34.125 19.062 1 87 28 THR B CA 1
ATOM 2779 C C . THR B 1 28 ? -27.375 34.375 20.125 1 87 28 THR B C 1
ATOM 2781 O O . THR B 1 28 ? -26.781 35.469 20.141 1 87 28 THR B O 1
ATOM 2784 N N . ASP B 1 29 ? -27.016 33.406 20.859 1 92.62 29 ASP B N 1
ATOM 2785 C CA . ASP B 1 29 ? -26.078 33.594 21.969 1 92.62 29 ASP B CA 1
ATOM 2786 C C . ASP B 1 29 ? -24.641 33.625 21.469 1 92.62 29 ASP B C 1
ATOM 2788 O O . ASP B 1 29 ? -24.344 33.094 20.406 1 92.62 29 ASP B O 1
ATOM 2792 N N . LEU B 1 30 ? -23.812 34.312 22.281 1 95.69 30 LEU B N 1
ATOM 2793 C CA . LEU B 1 30 ? -22.375 34.25 22.031 1 95.69 30 LEU B CA 1
ATOM 2794 C C . LEU B 1 30 ? -21.859 32.844 22.25 1 95.69 30 LEU B C 1
ATOM 2796 O O . LEU B 1 30 ? -22.297 32.156 23.172 1 95.69 30 LEU B O 1
ATOM 2800 N N . ARG B 1 31 ? -20.969 32.438 21.344 1 96.75 31 ARG B N 1
ATOM 2801 C CA . ARG B 1 31 ? -20.422 31.078 21.391 1 96.75 31 ARG B CA 1
ATOM 2802 C C . ARG B 1 31 ? -18.906 31.078 21.234 1 96.75 31 ARG B C 1
ATOM 2804 O O . ARG B 1 31 ? -18.359 31.953 20.562 1 96.75 31 ARG B O 1
ATOM 2811 N N . PRO B 1 32 ? -18.25 30.125 21.906 1 97.44 32 PRO B N 1
ATOM 2812 C CA . PRO B 1 32 ? -16.844 29.922 21.562 1 97.44 32 PRO B CA 1
ATOM 2813 C C . PRO B 1 32 ? -16.641 29.656 20.062 1 97.44 32 PRO B C 1
ATOM 2815 O O . PRO B 1 32 ? -17.578 29.266 19.375 1 97.44 32 PRO B O 1
ATOM 2818 N N . ALA B 1 33 ? -15.469 29.938 19.594 1 98 33 ALA B N 1
ATOM 2819 C CA . ALA B 1 33 ? -15.18 29.781 18.172 1 98 33 ALA B CA 1
ATOM 2820 C C . ALA B 1 33 ? -13.891 28.984 17.953 1 98 33 ALA B C 1
ATOM 2822 O O . ALA B 1 33 ? -13.031 28.922 18.828 1 98 33 ALA B O 1
ATOM 2823 N N . VAL B 1 34 ? -13.828 28.359 16.812 1 98.75 34 VAL B N 1
ATOM 2824 C CA . VAL B 1 34 ? -12.648 27.562 16.516 1 98.75 34 VAL B CA 1
ATOM 2825 C C . VAL B 1 34 ? -12.297 27.703 15.031 1 98.75 34 VAL B C 1
ATOM 2827 O O . VAL B 1 34 ? -13.188 27.766 14.18 1 98.75 34 VAL B O 1
ATOM 2830 N N . VAL B 1 35 ? -11.023 27.875 14.719 1 98.88 35 VAL B N 1
ATOM 2831 C CA . VAL B 1 35 ? -10.477 27.828 13.367 1 98.88 35 VAL B CA 1
ATOM 2832 C C . VAL B 1 35 ? -9.734 26.516 13.148 1 98.88 35 VAL B C 1
ATOM 2834 O O . VAL B 1 35 ? -8.93 26.109 13.992 1 98.88 35 VAL B O 1
ATOM 2837 N N . ILE B 1 36 ? -10.008 25.844 12.062 1 98.88 36 ILE B N 1
ATOM 2838 C CA . ILE B 1 36 ? -9.281 24.625 11.711 1 98.88 36 ILE B CA 1
ATOM 2839 C C . ILE B 1 36 ? -8.148 24.953 10.734 1 98.88 36 ILE B C 1
ATOM 2841 O O . ILE B 1 36 ? -8.391 25.547 9.68 1 98.88 36 ILE B O 1
ATOM 2845 N N . VAL B 1 37 ? -6.969 24.625 11.109 1 98.38 37 VAL B N 1
ATOM 2846 C CA . VAL B 1 37 ? -5.789 24.766 10.266 1 98.38 37 VAL B CA 1
ATOM 2847 C C . VAL B 1 37 ? -5.41 23.422 9.656 1 98.38 37 VAL B C 1
ATOM 2849 O O . VAL B 1 37 ? -5.039 22.5 10.375 1 98.38 37 VAL B O 1
ATOM 2852 N N . VAL B 1 38 ? -5.363 23.375 8.352 1 96 38 VAL B N 1
ATOM 2853 C CA . VAL B 1 38 ? -5.344 22.141 7.574 1 96 38 VAL B CA 1
ATOM 2854 C C . VAL B 1 38 ? -3.914 21.609 7.492 1 96 38 VAL B C 1
ATOM 2856 O O . VAL B 1 38 ? -2.953 22.359 7.715 1 96 38 VAL B O 1
ATOM 2859 N N . GLY B 1 39 ? -3.805 20.359 7.188 1 94.75 39 GLY B N 1
ATOM 2860 C CA . GLY B 1 39 ? -2.518 19.688 7.078 1 94.75 39 GLY B CA 1
ATOM 2861 C C . GLY B 1 39 ? -1.804 19.969 5.773 1 94.75 39 GLY B C 1
ATOM 2862 O O . GLY B 1 39 ? -2.258 20.812 4.98 1 94.75 39 GLY B O 1
ATOM 2863 N N . SER B 1 40 ? -0.68 19.281 5.574 1 92.12 40 SER B N 1
ATOM 2864 C CA . SER B 1 40 ? 0.165 19.531 4.414 1 92.12 40 SER B CA 1
ATOM 2865 C C . SER B 1 40 ? -0.501 19.047 3.131 1 92.12 40 SER B C 1
ATOM 2867 O O . SER B 1 40 ? -1.353 18.156 3.166 1 92.12 40 SER B O 1
ATOM 2869 N N . GLY B 1 41 ? -0.095 19.719 2.004 1 89.69 41 GLY B N 1
ATOM 2870 C CA . GLY B 1 41 ? -0.598 19.328 0.695 1 89.69 41 GLY B CA 1
ATOM 2871 C C . GLY B 1 41 ? -1.772 20.172 0.233 1 89.69 41 GLY B C 1
ATOM 2872 O O . GLY B 1 41 ? -2.219 21.062 0.95 1 89.69 41 GLY B O 1
ATOM 2873 N N . ALA B 1 42 ? -2.219 19.891 -0.989 1 90 42 ALA B N 1
ATOM 2874 C CA . ALA B 1 42 ? -3.342 20.609 -1.58 1 90 42 ALA B CA 1
ATOM 2875 C C . ALA B 1 42 ? -4.676 20.031 -1.121 1 90 42 ALA B C 1
ATOM 2877 O O . ALA B 1 42 ? -5.461 19.531 -1.938 1 90 42 ALA B O 1
ATOM 2878 N N . ILE B 1 43 ? -4.871 20.125 0.147 1 90.81 43 ILE B N 1
ATOM 2879 C CA . ILE B 1 43 ? -6.074 19.609 0.791 1 90.81 43 ILE B CA 1
ATOM 2880 C C . ILE B 1 43 ? -7.078 20.75 0.986 1 90.81 43 ILE B C 1
ATOM 2882 O O . ILE B 1 43 ? -6.707 21.844 1.417 1 90.81 43 ILE B O 1
ATOM 2886 N N . ASP B 1 44 ? -8.32 20.469 0.697 1 94.81 44 ASP B N 1
ATOM 2887 C CA . ASP B 1 44 ? -9.328 21.531 0.784 1 94.81 44 ASP B CA 1
ATOM 2888 C C . ASP B 1 44 ? -9.867 21.656 2.207 1 94.81 44 ASP B C 1
ATOM 2890 O O . ASP B 1 44 ? -9.414 20.953 3.113 1 94.81 44 ASP B O 1
ATOM 2894 N N . ARG B 1 45 ? -10.781 22.578 2.379 1 97.25 45 ARG B N 1
ATOM 2895 C CA . ARG B 1 45 ? -11.273 22.938 3.703 1 97.25 45 ARG B CA 1
ATOM 2896 C C . ARG B 1 45 ? -12.016 21.766 4.348 1 97.25 45 ARG B C 1
ATOM 2898 O O . ARG B 1 45 ? -12.211 21.734 5.566 1 97.25 45 ARG B O 1
ATOM 2905 N N . ASP B 1 46 ? -12.43 20.797 3.523 1 95.44 46 ASP B N 1
ATOM 2906 C CA . ASP B 1 46 ? -13.156 19.641 4.062 1 95.44 46 ASP B CA 1
ATOM 2907 C C . ASP B 1 46 ? -12.211 18.484 4.348 1 95.44 46 ASP B C 1
ATOM 2909 O O . ASP B 1 46 ? -12.609 17.469 4.938 1 95.44 46 ASP B O 1
ATOM 2913 N N . GLY B 1 47 ? -10.977 18.641 3.992 1 92.94 47 GLY B N 1
ATOM 2914 C CA . GLY B 1 47 ? -10 17.578 4.191 1 92.94 47 GLY B CA 1
ATOM 2915 C C . GLY B 1 47 ? -9.953 16.594 3.039 1 92.94 47 GLY B C 1
ATOM 2916 O O . GLY B 1 47 ? -9.633 15.414 3.232 1 92.94 47 GLY B O 1
ATOM 2917 N N . SER B 1 48 ? -10.32 17.031 1.87 1 83.5 48 SER B N 1
ATOM 2918 C CA . SER B 1 48 ? -10.367 16.188 0.675 1 83.5 48 SER B CA 1
ATOM 2919 C C . SER B 1 48 ? -9.359 16.672 -0.37 1 83.5 48 SER B C 1
ATOM 2921 O O . SER B 1 48 ? -8.977 17.828 -0.379 1 83.5 48 SER B O 1
ATOM 2923 N N . ALA B 1 49 ? -8.828 15.695 -1.019 1 76.5 49 ALA B N 1
ATOM 2924 C CA . ALA B 1 49 ? -7.891 15.992 -2.096 1 76.5 49 ALA B CA 1
ATOM 2925 C C . ALA B 1 49 ? -8.383 15.438 -3.428 1 76.5 49 ALA B C 1
ATOM 2927 O O . ALA B 1 49 ? -8.469 14.219 -3.605 1 76.5 49 ALA B O 1
ATOM 2928 N N . GLY B 1 50 ? -8.641 16.359 -4.316 1 71.75 50 GLY B N 1
ATOM 2929 C CA . GLY B 1 50 ? -9.117 15.906 -5.609 1 71.75 50 GLY B CA 1
ATOM 2930 C C . GLY B 1 50 ? -10.398 15.102 -5.52 1 71.75 50 GLY B C 1
ATOM 2931 O O . GLY B 1 50 ? -11.383 15.555 -4.938 1 71.75 50 GLY B O 1
ATOM 2932 N N . SER B 1 51 ? -10.25 13.836 -5.973 1 68.44 51 SER B N 1
ATOM 2933 C CA . SER B 1 51 ? -11.438 12.992 -6.039 1 68.44 51 SER B CA 1
ATOM 2934 C C . SER B 1 51 ? -11.602 12.172 -4.766 1 68.44 51 SER B C 1
ATOM 2936 O O . SER B 1 51 ? -12.617 11.492 -4.586 1 68.44 51 SER B O 1
ATOM 2938 N N . ILE B 1 52 ? -10.648 12.289 -3.906 1 76.88 52 ILE B N 1
ATOM 2939 C CA . ILE B 1 52 ? -10.711 11.5 -2.684 1 76.88 52 ILE B CA 1
ATOM 2940 C C . ILE B 1 52 ? -11.391 12.312 -1.58 1 76.88 52 ILE B C 1
ATOM 2942 O O . ILE B 1 52 ? -10.844 13.312 -1.112 1 76.88 52 ILE B O 1
ATOM 2946 N N . ARG B 1 53 ? -12.555 11.906 -1.138 1 86.5 53 ARG B N 1
ATOM 2947 C CA . ARG B 1 53 ? -13.344 12.602 -0.124 1 86.5 53 ARG B CA 1
ATOM 2948 C C . ARG B 1 53 ? -13.094 12.008 1.261 1 86.5 53 ARG B C 1
ATOM 2950 O O . ARG B 1 53 ? -13.797 11.094 1.686 1 86.5 53 ARG B O 1
ATOM 2957 N N . LEU B 1 54 ? -12.156 12.547 1.986 1 89.06 54 LEU B N 1
ATOM 2958 C CA . LEU B 1 54 ? -11.797 12.031 3.301 1 89.06 54 LEU B CA 1
ATOM 2959 C C . LEU B 1 54 ? -12.562 12.758 4.398 1 89.06 54 LEU B C 1
ATOM 2961 O O . LEU B 1 54 ? -12.773 12.211 5.484 1 89.06 54 LEU B O 1
ATOM 2965 N N . GLN B 1 55 ? -12.914 14.031 4.184 1 92.88 55 GLN B N 1
ATOM 2966 C CA . GLN B 1 55 ? -13.828 14.812 5.012 1 92.88 55 GLN B CA 1
ATOM 2967 C C . GLN B 1 55 ? -13.32 14.914 6.445 1 92.88 55 GLN B C 1
ATOM 2969 O O . GLN B 1 55 ? -14.102 14.836 7.395 1 92.88 55 GLN B O 1
ATOM 2974 N N . VAL B 1 56 ? -12.055 15 6.586 1 94.44 56 VAL B N 1
ATOM 2975 C CA . VAL B 1 56 ? -11.445 15.062 7.914 1 94.44 56 VAL B CA 1
ATOM 2976 C C . VAL B 1 56 ? -11.914 16.328 8.633 1 94.44 56 VAL B C 1
ATOM 2978 O O . VAL B 1 56 ? -12.414 16.266 9.758 1 94.44 56 VAL B O 1
ATOM 2981 N N . TYR B 1 57 ? -11.93 17.406 7.988 1 97.62 57 TYR B N 1
ATOM 2982 C CA . TYR B 1 57 ? -12.133 18.688 8.648 1 97.62 57 TYR B CA 1
ATOM 2983 C C . TYR B 1 57 ? -13.617 19.047 8.695 1 97.62 57 TYR B C 1
ATOM 2985 O O . TYR B 1 57 ? -14.07 19.719 9.625 1 97.62 57 TYR B O 1
ATOM 2993 N N . SER B 1 58 ? -14.391 18.594 7.699 1 96.19 58 SER B N 1
ATOM 2994 C CA . SER B 1 58 ? -15.828 18.812 7.805 1 96.19 58 SER B CA 1
ATOM 2995 C C . SER B 1 58 ? -16.422 18.031 8.969 1 96.19 58 SER B C 1
ATOM 2997 O O . SER B 1 58 ? -17.297 18.531 9.68 1 96.19 58 SER B O 1
ATOM 2999 N N . LYS B 1 59 ? -15.891 16.859 9.203 1 96.25 59 LYS B N 1
ATOM 3000 C CA . LYS B 1 59 ? -16.359 16.062 10.344 1 96.25 59 LYS B CA 1
ATOM 3001 C C . LYS B 1 59 ? -15.922 16.703 11.664 1 96.25 59 LYS B C 1
ATOM 3003 O O . LYS B 1 59 ? -16.656 16.641 12.648 1 96.25 59 LYS B O 1
ATOM 3008 N N . LEU B 1 60 ? -14.758 17.172 11.688 1 97.75 60 LEU B N 1
ATOM 3009 C CA . LEU B 1 60 ? -14.289 17.875 12.875 1 97.75 60 LEU B CA 1
ATOM 3010 C C . LEU B 1 60 ? -15.148 19.094 13.164 1 97.75 60 LEU B C 1
ATOM 3012 O O . LEU B 1 60 ? -15.508 19.359 14.312 1 97.75 60 LEU B O 1
ATOM 3016 N N . ALA B 1 61 ? -15.469 19.828 12.125 1 98 61 ALA B N 1
ATOM 3017 C CA . ALA B 1 61 ? -16.312 21.016 12.266 1 98 61 ALA B CA 1
ATOM 3018 C C . ALA B 1 61 ? -17.688 20.641 12.812 1 98 61 ALA B C 1
ATOM 3020 O O . ALA B 1 61 ? -18.219 21.328 13.695 1 98 61 ALA B O 1
ATOM 3021 N N . GLU B 1 62 ? -18.203 19.578 12.281 1 96.69 62 GLU B N 1
ATOM 3022 C CA . GLU B 1 62 ? -19.484 19.094 12.758 1 96.69 62 GLU B CA 1
ATOM 3023 C C . GLU B 1 62 ? -19.422 18.703 14.234 1 96.69 62 GLU B C 1
ATOM 3025 O O . GLU B 1 62 ? -20.328 19 15.008 1 96.69 62 GLU B O 1
ATOM 3030 N N . PHE B 1 63 ? -18.406 18.062 14.578 1 97.75 63 PHE B N 1
ATOM 3031 C CA . PHE B 1 63 ? -18.219 17.656 15.969 1 97.75 63 PHE B CA 1
ATOM 3032 C C . PHE B 1 63 ? -18.141 18.891 16.875 1 97.75 63 PHE B C 1
ATOM 3034 O O . PHE B 1 63 ? -18.812 18.953 17.891 1 97.75 63 PHE B O 1
ATOM 3041 N N . PHE B 1 64 ? -17.344 19.891 16.5 1 98.38 64 PHE B N 1
ATOM 3042 C CA . PHE B 1 64 ? -17.188 21.094 17.297 1 98.38 64 PHE B CA 1
ATOM 3043 C C . PHE B 1 64 ? -18.516 21.812 17.484 1 98.38 64 PHE B C 1
ATOM 3045 O O . PHE B 1 64 ? -18.812 22.281 18.578 1 98.38 64 PHE B O 1
ATOM 3052 N N . THR B 1 65 ? -19.297 21.812 16.422 1 97.81 65 THR B N 1
ATOM 3053 C CA . THR B 1 65 ? -20.531 22.578 16.469 1 97.81 65 THR B CA 1
ATOM 3054 C C . THR B 1 65 ? -21.656 21.781 17.141 1 97.81 65 THR B C 1
ATOM 3056 O O . THR B 1 65 ? -22.344 22.281 18.016 1 97.81 65 THR B O 1
ATOM 3059 N N . ASN B 1 66 ? -21.75 20.516 16.766 1 96.62 66 ASN B N 1
ATOM 3060 C CA . ASN B 1 66 ? -22.875 19.703 17.25 1 96.62 66 ASN B CA 1
ATOM 3061 C C . ASN B 1 66 ? -22.656 19.25 18.688 1 96.62 66 ASN B C 1
ATOM 3063 O O . ASN B 1 66 ? -23.609 19.172 19.453 1 96.62 66 ASN B O 1
ATOM 3067 N N . GLU B 1 67 ? -21.453 18.953 18.984 1 96.31 67 GLU B N 1
ATOM 3068 C CA . GLU B 1 67 ? -21.203 18.375 20.297 1 96.31 67 GLU B CA 1
ATOM 3069 C C . GLU B 1 67 ? -20.766 19.438 21.297 1 96.31 67 GLU B C 1
ATOM 3071 O O . GLU B 1 67 ? -21.078 19.359 22.484 1 96.31 67 GLU B O 1
ATOM 3076 N N . LEU B 1 68 ? -20.078 20.516 20.828 1 96.88 68 LEU B N 1
ATOM 3077 C CA . LEU B 1 68 ? -19.5 21.484 21.766 1 96.88 68 LEU B CA 1
ATOM 3078 C C . LEU B 1 68 ? -20.219 22.828 21.672 1 96.88 68 LEU B C 1
ATOM 3080 O O . LEU B 1 68 ? -20.062 23.688 22.531 1 96.88 68 LEU B O 1
ATOM 3084 N N . GLY B 1 69 ? -20.938 23.031 20.578 1 96.62 69 GLY B N 1
ATOM 3085 C CA . GLY B 1 69 ? -21.656 24.281 20.391 1 96.62 69 GLY B CA 1
ATOM 3086 C C . GLY B 1 69 ? -20.766 25.422 19.922 1 96.62 69 GLY B C 1
ATOM 3087 O O . GLY B 1 69 ? -21.062 26.594 20.156 1 96.62 69 GLY B O 1
ATOM 3088 N N . TRP B 1 70 ? -19.609 25.125 19.359 1 97.88 70 TRP B N 1
ATOM 3089 C CA . TRP B 1 70 ? -18.672 26.141 18.891 1 97.88 70 TRP B CA 1
ATOM 3090 C C . TRP B 1 70 ? -19.016 26.609 17.484 1 97.88 70 TRP B C 1
ATOM 3092 O O . TRP B 1 70 ? -19.625 25.859 16.719 1 97.88 70 TRP B O 1
ATOM 3102 N N . ILE B 1 71 ? -18.734 27.812 17.172 1 98.19 71 ILE B N 1
ATOM 3103 C CA . ILE B 1 71 ? -18.719 28.312 15.797 1 98.19 71 ILE B CA 1
ATOM 3104 C C . ILE B 1 71 ? -17.391 27.969 15.141 1 98.19 71 ILE B C 1
ATOM 3106 O O . ILE B 1 71 ? -16.328 28.312 15.664 1 98.19 71 ILE B O 1
ATOM 3110 N N . CYS B 1 72 ? -17.484 27.281 14.016 1 98.62 72 CYS B N 1
ATOM 3111 C CA . CYS B 1 72 ? -16.266 26.75 13.422 1 98.62 72 CYS B CA 1
ATOM 3112 C C . CYS B 1 72 ? -16.031 27.344 12.039 1 98.62 72 CYS B C 1
ATOM 3114 O O . CYS B 1 72 ? -16.953 27.391 11.219 1 98.62 72 CYS B O 1
ATOM 3116 N N . LEU B 1 73 ? -14.781 27.812 11.82 1 98.81 73 LEU B N 1
ATOM 3117 C CA . LEU B 1 73 ? -14.352 28.219 10.484 1 98.81 73 LEU B CA 1
ATOM 3118 C C . LEU B 1 73 ? -13.336 27.234 9.914 1 98.81 73 LEU B C 1
ATOM 3120 O O . LEU B 1 73 ? -12.336 26.938 10.562 1 98.81 73 LEU B O 1
ATOM 3124 N N . ARG B 1 74 ? -13.617 26.688 8.781 1 98.69 74 ARG B N 1
ATOM 3125 C CA . ARG B 1 74 ? -12.648 26.016 7.926 1 98.69 74 ARG B CA 1
ATOM 3126 C C . ARG B 1 74 ? -12.531 26.719 6.574 1 98.69 74 ARG B C 1
ATOM 3128 O O . ARG B 1 74 ? -13.5 27.312 6.094 1 98.69 74 ARG B O 1
ATOM 3135 N N . TYR B 1 75 ? -11.344 26.656 5.93 1 98.62 75 TYR B N 1
ATOM 3136 C CA . TYR B 1 75 ? -11.156 27.375 4.672 1 98.62 75 TYR B CA 1
ATOM 3137 C C . TYR B 1 75 ? -10.148 26.656 3.783 1 98.62 75 TYR B C 1
ATOM 3139 O O . TYR B 1 75 ? -9.367 25.812 4.262 1 98.62 75 TYR B O 1
ATOM 3147 N N . ASP B 1 76 ? -10.219 26.953 2.506 1 98.25 76 ASP B N 1
ATOM 3148 C CA . ASP B 1 76 ? -9.258 26.453 1.523 1 98.25 76 ASP B CA 1
ATOM 3149 C C . ASP B 1 76 ? -7.953 27.25 1.585 1 98.25 76 ASP B C 1
ATOM 3151 O O . ASP B 1 76 ? -7.969 28.484 1.595 1 98.25 76 ASP B O 1
ATOM 3155 N N . LYS B 1 77 ? -6.867 26.547 1.604 1 97.31 77 LYS B N 1
ATOM 3156 C CA . LYS B 1 77 ? -5.574 27.219 1.521 1 97.31 77 LYS B CA 1
ATOM 3157 C C . LYS B 1 77 ? -5.441 28 0.211 1 97.31 77 LYS B C 1
ATOM 3159 O O . LYS B 1 77 ? -6.133 27.703 -0.765 1 97.31 77 LYS B O 1
ATOM 3164 N N . ARG B 1 78 ? -4.574 29 0.275 1 98.31 78 ARG B N 1
ATOM 3165 C CA . ARG B 1 78 ? -4.285 29.719 -0.959 1 98.31 78 ARG B CA 1
ATOM 3166 C C . ARG B 1 78 ? -3.861 28.766 -2.068 1 98.31 78 ARG B C 1
ATOM 3168 O O . ARG B 1 78 ? -3.006 27.891 -1.858 1 98.31 78 ARG B O 1
ATOM 3175 N N . GLY B 1 79 ? -4.547 28.859 -3.229 1 97.25 79 GLY B N 1
ATOM 3176 C CA . GLY B 1 79 ? -4.234 28.047 -4.395 1 97.25 79 GLY B CA 1
ATOM 3177 C C . GLY B 1 79 ? -4.949 26.719 -4.406 1 97.25 79 GLY B C 1
ATOM 3178 O O . GLY B 1 79 ? -4.77 25.906 -5.328 1 97.25 79 GLY B O 1
ATOM 3179 N N . VAL B 1 80 ? -5.789 26.453 -3.447 1 96.38 80 VAL B N 1
ATOM 3180 C CA . VAL B 1 80 ? -6.477 25.172 -3.35 1 96.38 80 VAL B CA 1
ATOM 3181 C C . VAL B 1 80 ? -7.984 25.375 -3.457 1 96.38 80 VAL B C 1
ATOM 3183 O O . VAL B 1 80 ? -8.531 26.312 -2.873 1 96.38 80 VAL B O 1
ATOM 3186 N N . ALA B 1 81 ? -8.648 24.469 -4.242 1 95.56 81 ALA B N 1
ATOM 3187 C CA . ALA B 1 81 ? -10.102 24.453 -4.391 1 95.56 81 ALA B CA 1
ATOM 3188 C C . ALA B 1 81 ? -10.625 25.844 -4.77 1 95.56 81 ALA B C 1
ATOM 3190 O O . ALA B 1 81 ? -10.219 26.406 -5.789 1 95.56 81 ALA B O 1
ATOM 3191 N N . LYS B 1 82 ? -11.336 26.531 -3.863 1 96.88 82 LYS B N 1
ATOM 3192 C CA . LYS B 1 82 ? -12 27.766 -4.281 1 96.88 82 LYS B CA 1
ATOM 3193 C C . LYS B 1 82 ? -11.148 28.984 -3.934 1 96.88 82 LYS B C 1
ATOM 3195 O O . LYS B 1 82 ? -11.469 30.109 -4.336 1 96.88 82 LYS B O 1
ATOM 3200 N N . SER B 1 83 ? -10.031 28.766 -3.197 1 98.19 83 SER B N 1
ATOM 3201 C CA . SER B 1 83 ? -9.133 29.859 -2.865 1 98.19 83 SER B CA 1
ATOM 3202 C C . SER B 1 83 ? -8.094 30.078 -3.961 1 98.19 83 SER B C 1
ATOM 3204 O O . SER B 1 83 ? -6.906 29.812 -3.758 1 98.19 83 SER B O 1
ATOM 3206 N N . VAL B 1 84 ? -8.531 30.609 -5.082 1 96.88 84 VAL B N 1
ATOM 3207 C CA . VAL B 1 84 ? -7.66 30.719 -6.25 1 96.88 84 VAL B CA 1
ATOM 3208 C C . VAL B 1 84 ? -7.672 32.156 -6.77 1 96.88 84 VAL B C 1
ATOM 3210 O O . VAL B 1 84 ? -8.578 32.938 -6.453 1 96.88 84 VAL B O 1
ATOM 3213 N N . ASN B 1 85 ? -6.641 32.469 -7.504 1 96.88 85 ASN B N 1
ATOM 3214 C CA . ASN B 1 85 ? -6.531 33.812 -8.094 1 96.88 85 ASN B CA 1
ATOM 3215 C C . ASN B 1 85 ? -6.172 33.75 -9.57 1 96.88 85 ASN B C 1
ATOM 3217 O O . ASN B 1 85 ? -5.648 34.719 -10.133 1 96.88 85 ASN B O 1
ATOM 3221 N N . GLY B 1 86 ? -6.262 32.625 -10.234 1 95.06 86 GLY B N 1
ATOM 3222 C CA . GLY B 1 86 ? -5.965 32.469 -11.648 1 95.06 86 GLY B CA 1
ATOM 3223 C C . GLY B 1 86 ? -4.609 31.828 -11.898 1 95.06 86 GLY B C 1
ATOM 3224 O O . GLY B 1 86 ? -4.371 31.266 -12.969 1 95.06 86 GLY B O 1
ATOM 3225 N N . ASP B 1 87 ? -3.713 31.906 -10.922 1 95.62 87 ASP B N 1
ATOM 3226 C CA . ASP B 1 87 ? -2.402 31.266 -11.047 1 95.62 87 ASP B CA 1
ATOM 3227 C C . ASP B 1 87 ? -2.447 29.812 -10.586 1 95.62 87 ASP B C 1
ATOM 3229 O O . ASP B 1 87 ? -2.57 29.547 -9.391 1 95.62 87 ASP B O 1
ATOM 3233 N N . SER B 1 88 ? -2.213 28.953 -11.516 1 92.69 88 SER B N 1
ATOM 3234 C CA . SER B 1 88 ? -2.299 27.516 -11.227 1 92.69 88 SER B CA 1
ATOM 3235 C C . SER B 1 88 ? -1.159 27.078 -10.312 1 92.69 88 SER B C 1
ATOM 3237 O O . SER B 1 88 ? -1.209 25.984 -9.742 1 92.69 88 SER B O 1
ATOM 3239 N N . ASN B 1 89 ? -0.13 27.891 -10.125 1 94.94 89 ASN B N 1
ATOM 3240 C CA . ASN B 1 89 ? 1.022 27.531 -9.305 1 94.94 89 ASN B CA 1
ATOM 3241 C C . ASN B 1 89 ? 0.979 28.219 -7.941 1 94.94 89 ASN B C 1
ATOM 3243 O O . ASN B 1 89 ? 1.926 28.109 -7.16 1 94.94 89 ASN B O 1
ATOM 3247 N N . LEU B 1 90 ? -0.077 28.844 -7.648 1 97.12 90 LEU B N 1
ATOM 3248 C CA . LEU B 1 90 ? -0.149 29.625 -6.426 1 97.12 90 LEU B CA 1
ATOM 3249 C C . LEU B 1 90 ? 0.167 28.766 -5.207 1 97.12 90 LEU B C 1
ATOM 3251 O O . LEU B 1 90 ? 0.967 29.156 -4.352 1 97.12 90 LEU B O 1
ATOM 3255 N N . PHE B 1 91 ? -0.448 27.656 -5.137 1 96.5 91 PHE B N 1
ATOM 3256 C CA . PHE B 1 91 ? -0.211 26.766 -4 1 96.5 91 PHE B CA 1
ATOM 3257 C C . PHE B 1 91 ? 1.248 26.328 -3.947 1 96.5 91 PHE B C 1
ATOM 3259 O O . PHE B 1 91 ? 1.876 26.375 -2.887 1 96.5 91 PHE B O 1
ATOM 3266 N N . LEU B 1 92 ? 1.824 26 -5.051 1 95.75 92 LEU B N 1
ATOM 3267 C CA . LEU B 1 92 ? 3.166 25.438 -5.129 1 95.75 92 LEU B CA 1
ATOM 3268 C C . LEU B 1 92 ? 4.227 26.5 -4.895 1 95.75 92 LEU B C 1
ATOM 3270 O O . LEU B 1 92 ? 5.367 26.188 -4.555 1 95.75 92 LEU B O 1
ATOM 3274 N N . THR B 1 93 ? 3.846 27.734 -5.086 1 97.38 93 THR B N 1
ATOM 3275 C CA . THR B 1 93 ? 4.801 28.812 -4.883 1 97.38 93 THR B CA 1
ATOM 3276 C C . THR B 1 93 ? 4.633 29.438 -3.494 1 97.38 93 THR B C 1
ATOM 3278 O O . THR B 1 93 ? 5.363 30.359 -3.125 1 97.38 93 THR B O 1
ATOM 3281 N N . SER B 1 94 ? 3.693 28.938 -2.711 1 97.88 94 SER B N 1
ATOM 3282 C CA . SER B 1 94 ? 3.461 29.438 -1.362 1 97.88 94 SER B CA 1
ATOM 3283 C C . SER B 1 94 ? 4.379 28.75 -0.352 1 97.88 94 SER B C 1
ATOM 3285 O O . SER B 1 94 ? 4.703 27.578 -0.5 1 97.88 94 SER B O 1
ATOM 3287 N N . GLY B 1 95 ? 4.766 29.531 0.659 1 98.12 95 GLY B N 1
ATOM 3288 C CA . GLY B 1 95 ? 5.602 29 1.722 1 98.12 95 GLY B CA 1
ATOM 3289 C C . GLY B 1 95 ? 4.855 28.797 3.027 1 98.12 95 GLY B C 1
ATOM 3290 O O . GLY B 1 95 ? 3.662 29.094 3.117 1 98.12 95 GLY B O 1
ATOM 3291 N N . MET B 1 96 ? 5.57 28.219 3.947 1 98.31 96 MET B N 1
ATOM 3292 C CA . MET B 1 96 ? 5.031 28.016 5.289 1 98.31 96 MET B CA 1
ATOM 3293 C C . MET B 1 96 ? 4.559 29.328 5.902 1 98.31 96 MET B C 1
ATOM 3295 O O . MET B 1 96 ? 3.494 29.375 6.523 1 98.31 96 MET B O 1
ATOM 3299 N N . SER B 1 97 ? 5.316 30.359 5.742 1 98.38 97 SER B N 1
ATOM 3300 C CA . SER B 1 97 ? 4.996 31.656 6.32 1 98.38 97 SER B CA 1
ATOM 3301 C C . SER B 1 97 ? 3.719 32.25 5.719 1 98.38 97 SER B C 1
ATOM 3303 O O . SER B 1 97 ? 2.922 32.875 6.422 1 98.38 97 SER B O 1
ATOM 3305 N N . ASP B 1 98 ? 3.582 32.062 4.41 1 98.62 98 ASP B N 1
ATOM 3306 C CA . ASP B 1 98 ? 2.354 32.5 3.762 1 98.62 98 ASP B CA 1
ATOM 3307 C C . ASP B 1 98 ? 1.13 31.828 4.371 1 98.62 98 ASP B C 1
ATOM 3309 O O . ASP B 1 98 ? 0.127 32.469 4.66 1 98.62 98 ASP B O 1
ATOM 3313 N N . LEU B 1 99 ? 1.239 30.578 4.551 1 98.62 99 LEU B N 1
ATOM 3314 C CA . LEU B 1 99 ? 0.135 29.797 5.098 1 98.62 99 LEU B CA 1
ATOM 3315 C C . LEU B 1 99 ? -0.166 30.219 6.535 1 98.62 99 LEU B C 1
ATOM 3317 O O . LEU B 1 99 ? -1.331 30.328 6.918 1 98.62 99 LEU B O 1
ATOM 3321 N N . ALA B 1 100 ? 0.868 30.422 7.316 1 98.75 100 ALA B N 1
ATOM 3322 C CA . ALA B 1 100 ? 0.695 30.828 8.703 1 98.75 100 ALA B CA 1
ATOM 3323 C C . ALA B 1 100 ? 0.004 32.188 8.789 1 98.75 100 ALA B C 1
ATOM 3325 O O . ALA B 1 100 ? -0.882 32.406 9.625 1 98.75 100 ALA B O 1
ATOM 3326 N N . LEU B 1 101 ? 0.408 33.062 7.953 1 98.81 101 LEU B N 1
ATOM 3327 C CA . LEU B 1 101 ? -0.165 34.406 7.977 1 98.81 101 LEU B CA 1
ATOM 3328 C C . LEU B 1 101 ? -1.611 34.406 7.496 1 98.81 101 LEU B C 1
ATOM 3330 O O . LEU B 1 101 ? -2.436 35.188 7.961 1 98.81 101 LEU B O 1
ATOM 3334 N N . ASP B 1 102 ? -1.908 33.5 6.594 1 98.88 102 ASP B N 1
ATOM 3335 C CA . ASP B 1 102 ? -3.297 33.344 6.176 1 98.88 102 ASP B CA 1
ATOM 3336 C C . ASP B 1 102 ? -4.168 32.844 7.332 1 98.88 102 ASP B C 1
ATOM 3338 O O . ASP B 1 102 ? -5.344 33.219 7.422 1 98.88 102 ASP B O 1
ATOM 3342 N N . VAL B 1 103 ? -3.629 32.031 8.195 1 98.88 103 VAL B N 1
ATOM 3343 C CA . VAL B 1 103 ? -4.363 31.609 9.375 1 98.88 103 VAL B CA 1
ATOM 3344 C C . VAL B 1 103 ? -4.703 32.812 10.25 1 98.88 103 VAL B C 1
ATOM 3346 O O . VAL B 1 103 ? -5.793 32.875 10.82 1 98.88 103 VAL B O 1
ATOM 3349 N N . VAL B 1 104 ? -3.777 33.719 10.367 1 98.81 104 VAL B N 1
ATOM 3350 C CA . VAL B 1 104 ? -4.02 34.938 11.148 1 98.81 104 VAL B CA 1
ATOM 3351 C C . VAL B 1 104 ? -5.219 35.688 10.57 1 98.81 104 VAL B C 1
ATOM 3353 O O . VAL B 1 104 ? -6.105 36.125 11.32 1 98.81 104 VAL B O 1
ATOM 3356 N N . GLU B 1 105 ? -5.258 35.781 9.266 1 98.81 105 GLU B N 1
ATOM 3357 C CA . GLU B 1 105 ? -6.375 36.469 8.633 1 98.81 105 GLU B CA 1
ATOM 3358 C C . GLU B 1 105 ? -7.684 35.719 8.844 1 98.81 105 GLU B C 1
ATOM 3360 O O . GLU B 1 105 ? -8.734 36.344 9.047 1 98.81 105 GLU B O 1
ATOM 3365 N N . ALA B 1 106 ? -7.629 34.469 8.742 1 98.88 106 ALA B N 1
ATOM 3366 C CA . ALA B 1 106 ? -8.812 33.656 9.016 1 98.88 106 ALA B CA 1
ATOM 3367 C C . ALA B 1 106 ? -9.312 33.875 10.438 1 98.88 106 ALA B C 1
ATOM 3369 O O . ALA B 1 106 ? -10.523 33.969 10.672 1 98.88 106 ALA B O 1
ATOM 3370 N N . THR B 1 107 ? -8.406 33.938 11.359 1 98.81 107 THR B N 1
ATOM 3371 C CA . THR B 1 107 ? -8.734 34.156 12.766 1 98.81 107 THR B CA 1
ATOM 3372 C C . THR B 1 107 ? -9.391 35.5 12.969 1 98.81 107 THR B C 1
ATOM 3374 O O . THR B 1 107 ? -10.43 35.625 13.625 1 98.81 107 THR B O 1
ATOM 3377 N N . LYS B 1 108 ? -8.781 36.531 12.383 1 98.69 108 LYS B N 1
ATOM 3378 C CA . LYS B 1 108 ? -9.367 37.875 12.461 1 98.69 108 LYS B CA 1
ATOM 3379 C C . LYS B 1 108 ? -10.781 37.906 11.891 1 98.69 108 LYS B C 1
ATOM 3381 O O . LYS B 1 108 ? -11.688 38.5 12.477 1 98.69 108 LYS B O 1
ATOM 3386 N N . PHE B 1 109 ? -10.922 37.219 10.828 1 98.69 109 PHE B N 1
ATOM 3387 C CA . PHE B 1 109 ? -12.227 37.156 10.172 1 98.69 109 PHE B CA 1
ATOM 3388 C C . PHE B 1 109 ? -13.258 36.5 11.078 1 98.69 109 PHE B C 1
ATOM 3390 O O . PHE B 1 109 ? -14.367 37.031 11.227 1 98.69 109 PHE B O 1
ATOM 3397 N N . LEU B 1 110 ? -12.859 35.344 11.625 1 98.69 110 LEU B N 1
ATOM 3398 C CA . LEU B 1 110 ? -13.797 34.656 12.484 1 98.69 110 LEU B CA 1
ATOM 3399 C C . LEU B 1 110 ? -14.164 35.5 13.703 1 98.69 110 LEU B C 1
ATOM 3401 O O . LEU B 1 110 ? -15.328 35.531 14.109 1 98.69 110 LEU B O 1
ATOM 3405 N N . LEU B 1 111 ? -13.219 36.156 14.305 1 98 111 LEU B N 1
ATOM 3406 C CA . LEU B 1 111 ? -13.43 36.969 15.5 1 98 111 LEU B CA 1
ATOM 3407 C C . LEU B 1 111 ? -14.414 38.094 15.219 1 98 111 LEU B C 1
ATOM 3409 O O . LEU B 1 111 ? -15.086 38.562 16.141 1 98 111 LEU B O 1
ATOM 3413 N N . ALA B 1 112 ? -14.547 38.438 13.961 1 97.44 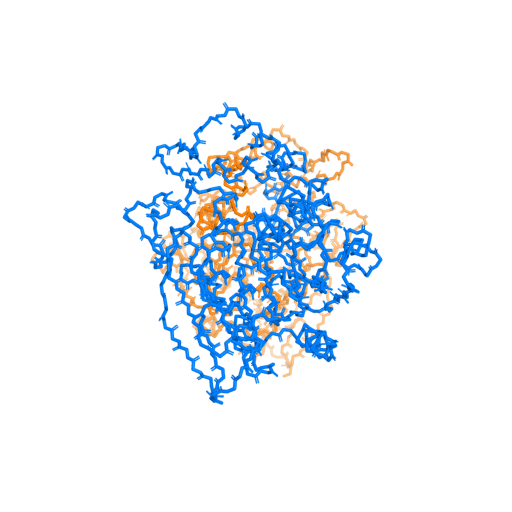112 ALA B N 1
ATOM 3414 C CA . ALA B 1 112 ? -15.406 39.562 13.578 1 97.44 112 ALA B CA 1
ATOM 3415 C C . ALA B 1 112 ? -16.828 39.094 13.305 1 97.44 112 ALA B C 1
ATOM 3417 O O . ALA B 1 112 ? -17.719 39.906 13.07 1 97.44 112 ALA B O 1
ATOM 3418 N N . GLN B 1 113 ? -16.984 37.844 13.336 1 96.69 113 GLN B N 1
ATOM 3419 C CA . GLN B 1 113 ? -18.312 37.312 13.039 1 96.69 113 GLN B CA 1
ATOM 3420 C C . GLN B 1 113 ? -19.281 37.562 14.195 1 96.69 113 GLN B C 1
ATOM 3422 O O . GLN B 1 113 ? -18.875 37.562 15.359 1 96.69 113 GLN B O 1
ATOM 3427 N N . PRO B 1 114 ? -20.562 37.625 13.789 1 92.5 114 PRO B N 1
ATOM 3428 C CA . PRO B 1 114 ? -21.547 37.75 14.852 1 92.5 114 PRO B CA 1
ATOM 3429 C C . PRO B 1 114 ? -21.594 36.531 15.766 1 92.5 114 PRO B C 1
ATOM 3431 O O . PRO B 1 114 ? -21.297 35.406 15.32 1 92.5 114 PRO B O 1
ATOM 3434 N N . ARG B 1 115 ? -21.797 36.656 17.031 1 94.44 115 ARG B N 1
ATOM 3435 C CA . ARG B 1 115 ? -22.062 35.625 18.016 1 94.44 115 ARG B CA 1
ATOM 3436 C C . ARG B 1 115 ? -20.766 34.969 18.5 1 94.44 115 ARG B C 1
ATOM 3438 O O . ARG B 1 115 ? -20.781 34.062 19.312 1 94.44 115 ARG B O 1
ATOM 3445 N N . VAL B 1 116 ? -19.641 35.406 17.938 1 97.06 116 VAL B N 1
ATOM 3446 C CA . VAL B 1 116 ? -18.375 34.844 18.406 1 97.06 116 VAL B CA 1
ATOM 3447 C C . VAL B 1 116 ? -17.953 35.531 19.703 1 97.06 116 VAL B C 1
ATOM 3449 O O . VAL B 1 116 ? -17.922 36.75 19.797 1 97.06 116 VAL B O 1
ATOM 3452 N N . ASP B 1 117 ? -17.797 34.719 20.688 1 96.38 117 ASP B N 1
ATOM 3453 C CA . ASP B 1 117 ? -17.156 35.219 21.922 1 96.38 117 ASP B CA 1
ATOM 3454 C C . ASP B 1 117 ? -15.641 35.312 21.766 1 96.38 117 ASP B C 1
ATOM 3456 O O . ASP B 1 117 ? -14.945 34.281 21.828 1 96.38 117 ASP B O 1
ATOM 3460 N N . SER B 1 118 ? -15.109 36.469 21.625 1 94.44 118 SER B N 1
ATOM 3461 C CA . SER B 1 118 ? -13.711 36.688 21.281 1 94.44 118 SER B CA 1
ATOM 3462 C C . SER B 1 118 ? -12.789 36.188 22.391 1 94.44 118 SER B C 1
ATOM 3464 O O . SER B 1 118 ? -11.586 36 22.172 1 94.44 118 SER B O 1
ATOM 3466 N N . THR B 1 119 ? -13.32 36 23.594 1 95.12 119 THR B N 1
ATOM 3467 C CA . THR B 1 119 ? -12.508 35.531 24.719 1 95.12 119 THR B CA 1
ATOM 3468 C C . THR B 1 119 ? -12.422 34 24.734 1 95.12 119 THR B C 1
ATOM 3470 O O . THR B 1 119 ? -11.648 33.438 25.516 1 95.12 119 THR B O 1
ATOM 3473 N N . LYS B 1 120 ? -13.141 33.344 23.938 1 97.31 120 LYS B N 1
ATOM 3474 C CA . LYS B 1 120 ? -13.18 31.906 23.891 1 97.31 120 LYS B CA 1
ATOM 3475 C C . LYS B 1 120 ? -12.844 31.375 22.5 1 97.31 120 LYS B C 1
ATOM 3477 O O . LYS B 1 120 ? -13.586 30.578 21.938 1 97.31 120 LYS B O 1
ATOM 3482 N N . LEU B 1 121 ? -11.711 31.781 22.047 1 98 121 LEU B N 1
ATOM 3483 C CA . LEU B 1 121 ? -11.195 31.375 20.734 1 98 121 LEU B CA 1
ATOM 3484 C C . LEU B 1 121 ? -10.266 30.172 20.891 1 98 121 LEU B C 1
ATOM 3486 O O . LEU B 1 121 ? -9.391 30.156 21.75 1 98 121 LEU B O 1
ATOM 3490 N N . VAL B 1 122 ? -10.492 29.156 20.047 1 98.69 122 VAL B N 1
ATOM 3491 C CA . VAL B 1 122 ? -9.609 28.016 19.953 1 98.69 122 VAL B CA 1
ATOM 3492 C C . VAL B 1 122 ? -9.055 27.906 18.531 1 98.69 122 VAL B C 1
ATOM 3494 O O . VAL B 1 122 ? -9.766 28.156 17.562 1 98.69 122 VAL B O 1
ATOM 3497 N N . LEU B 1 123 ? -7.789 27.609 18.391 1 98.88 123 LEU B N 1
ATOM 3498 C CA . LEU B 1 123 ? -7.207 27.203 17.109 1 98.88 123 LEU B CA 1
ATOM 3499 C C . LEU B 1 123 ? -6.883 25.719 17.125 1 98.88 123 LEU B C 1
ATOM 3501 O O . LEU B 1 123 ? -6.281 25.203 18.078 1 98.88 123 LEU B O 1
ATOM 3505 N N . THR B 1 124 ? -7.336 25.062 16.125 1 98.88 124 THR B N 1
ATOM 3506 C CA . THR B 1 124 ? -7.059 23.641 15.961 1 98.88 124 THR B CA 1
ATOM 3507 C C . THR B 1 124 ? -6.223 23.391 14.711 1 98.88 124 THR B C 1
ATOM 3509 O O . THR B 1 124 ? -6.617 23.766 13.602 1 98.88 124 THR B O 1
ATOM 3512 N N . GLY B 1 125 ? -5.129 22.766 14.883 1 98.81 125 GLY B N 1
ATOM 3513 C CA . GLY B 1 125 ? -4.262 22.406 13.773 1 98.81 125 GLY B CA 1
ATOM 3514 C C . GLY B 1 125 ? -4.074 20.906 13.625 1 98.81 125 GLY B C 1
ATOM 3515 O O . GLY B 1 125 ? -3.918 20.188 14.617 1 98.81 125 GLY B O 1
ATOM 3516 N N . HIS B 1 126 ? -4.117 20.469 12.414 1 98.44 126 HIS B N 1
ATOM 3517 C CA . HIS B 1 126 ? -3.887 19.062 12.102 1 98.44 126 HIS B CA 1
ATOM 3518 C C . HIS B 1 126 ? -2.641 18.875 11.242 1 98.44 126 HIS B C 1
ATOM 3520 O O . HIS B 1 126 ? -2.479 19.562 10.234 1 98.44 126 HIS B O 1
ATOM 3526 N N . SER B 1 127 ? -1.785 17.906 11.648 1 97 127 SER B N 1
ATOM 3527 C CA . SER B 1 127 ? -0.557 17.641 10.906 1 97 127 SER B CA 1
ATOM 3528 C C . SER B 1 127 ? 0.285 18.891 10.742 1 97 127 SER B C 1
ATOM 3530 O O . SER B 1 127 ? 0.673 19.516 11.727 1 97 127 SER B O 1
ATOM 3532 N N . GLU B 1 128 ? 0.458 19.406 9.516 1 97.25 128 GLU B N 1
ATOM 3533 C CA . GLU B 1 128 ? 1.198 20.656 9.32 1 97.25 128 GLU B CA 1
ATOM 3534 C C . GLU B 1 128 ? 0.578 21.797 10.117 1 97.25 128 GLU B C 1
ATOM 3536 O O . GLU B 1 128 ? 1.292 22.672 10.625 1 97.25 128 GLU B O 1
ATOM 3541 N N . GLY B 1 129 ? -0.738 21.812 10.18 1 98.5 129 GLY B N 1
ATOM 3542 C CA . GLY B 1 129 ? -1.409 22.828 10.969 1 98.5 129 GLY B CA 1
ATOM 3543 C C . GLY B 1 129 ? -1.011 22.828 12.43 1 98.5 129 GLY B C 1
ATOM 3544 O O . GLY B 1 129 ? -0.92 23.875 13.062 1 98.5 129 GLY B O 1
ATOM 3545 N N . ALA B 1 130 ? -0.822 21.672 12.953 1 98.62 130 ALA B N 1
ATOM 3546 C CA . ALA B 1 130 ? -0.343 21.547 14.328 1 98.62 130 ALA B CA 1
ATOM 3547 C C . ALA B 1 130 ? 1.111 22 14.438 1 98.62 130 ALA B C 1
ATOM 3549 O O . ALA B 1 130 ? 1.487 22.672 15.406 1 98.62 130 ALA B O 1
ATOM 3550 N N . ILE B 1 131 ? 1.884 21.703 13.469 1 98.5 131 ILE B N 1
ATOM 3551 C CA . ILE B 1 131 ? 3.314 22 13.461 1 98.5 131 ILE B CA 1
ATOM 3552 C C . ILE B 1 131 ? 3.537 23.5 13.422 1 98.5 131 ILE B C 1
ATOM 3554 O O . ILE B 1 131 ? 4.402 24.031 14.133 1 98.5 131 ILE B O 1
ATOM 3558 N N . ILE B 1 132 ? 2.721 24.234 12.695 1 98.69 132 ILE B N 1
ATOM 3559 C CA . ILE B 1 132 ? 3 25.656 12.492 1 98.69 132 ILE B CA 1
ATOM 3560 C C . ILE B 1 132 ? 2.236 26.484 13.523 1 98.69 132 ILE B C 1
ATOM 3562 O O . ILE B 1 132 ? 2.336 27.703 13.539 1 98.69 132 ILE B O 1
ATOM 3566 N N . MET B 1 133 ? 1.519 25.859 14.422 1 98.81 133 MET B N 1
ATOM 3567 C CA . MET B 1 133 ? 0.616 26.562 15.336 1 98.81 133 MET B CA 1
ATOM 3568 C C . MET B 1 133 ? 1.384 27.531 16.219 1 98.81 133 MET B C 1
ATOM 3570 O O . MET B 1 133 ? 0.927 28.656 16.453 1 98.81 133 MET B O 1
ATOM 3574 N N . PRO B 1 134 ? 2.59 27.188 16.734 1 98.56 134 PRO B N 1
ATOM 3575 C CA . PRO B 1 134 ? 3.336 28.172 17.531 1 98.56 134 PRO B CA 1
ATOM 3576 C C . PRO B 1 134 ? 3.682 29.438 16.75 1 98.56 134 PRO B C 1
ATOM 3578 O O . PRO B 1 134 ? 3.691 30.531 17.297 1 98.56 134 PRO B O 1
ATOM 3581 N N . LEU B 1 135 ? 3.984 29.234 15.477 1 98.69 135 LEU B N 1
ATOM 3582 C CA . LEU B 1 135 ? 4.262 30.391 14.625 1 98.69 135 LEU B CA 1
ATOM 3583 C C . LEU B 1 135 ? 3.016 31.25 14.453 1 98.69 135 LEU B C 1
ATOM 3585 O O . LEU B 1 135 ? 3.096 32.469 14.484 1 98.69 135 LEU B O 1
ATOM 3589 N N . VAL B 1 136 ? 1.897 30.609 14.25 1 98.81 136 VAL B N 1
ATOM 3590 C CA . VAL B 1 136 ? 0.627 31.312 14.125 1 98.81 136 VAL B CA 1
ATOM 3591 C C . VAL B 1 136 ? 0.344 32.094 15.398 1 98.81 136 VAL B C 1
ATOM 3593 O O . VAL B 1 136 ? -0.037 33.281 15.344 1 98.81 136 VAL B O 1
ATOM 3596 N N . ALA B 1 137 ? 0.52 31.5 16.547 1 98.5 137 ALA B N 1
ATOM 3597 C CA . ALA B 1 137 ? 0.306 32.156 17.844 1 98.5 137 ALA B CA 1
ATOM 3598 C C . ALA B 1 137 ? 1.201 33.375 17.984 1 98.5 137 ALA B C 1
ATOM 3600 O O . ALA B 1 137 ? 0.758 34.406 18.469 1 98.5 137 ALA B O 1
ATOM 3601 N N . GLN B 1 138 ? 2.406 33.219 17.562 1 97.94 138 GLN B N 1
ATOM 3602 C CA . GLN B 1 138 ? 3.332 34.344 17.609 1 97.94 138 GLN B CA 1
ATOM 3603 C C . GLN B 1 138 ? 2.854 35.5 16.719 1 97.94 138 GLN B C 1
ATOM 3605 O O . GLN B 1 138 ? 2.889 36.656 17.125 1 97.94 138 GLN B O 1
ATOM 3610 N N . HIS B 1 139 ? 2.459 35.156 15.539 1 98.38 139 HIS B N 1
ATOM 3611 C CA . HIS B 1 139 ? 1.985 36.188 14.617 1 98.38 139 HIS B CA 1
ATOM 3612 C C . HIS B 1 139 ? 0.755 36.906 15.164 1 98.38 139 HIS B C 1
ATOM 3614 O O . HIS B 1 139 ? 0.614 38.125 15.008 1 98.38 139 HIS B O 1
ATOM 3620 N N . LEU B 1 140 ? -0.101 36.156 15.781 1 98.31 140 LEU B N 1
ATOM 3621 C CA . LEU B 1 140 ? -1.274 36.75 16.406 1 98.31 140 LEU B CA 1
ATOM 3622 C C . LEU B 1 140 ? -0.865 37.75 17.484 1 98.31 140 LEU B C 1
ATOM 3624 O O . LEU B 1 140 ? -1.366 38.875 17.516 1 98.31 140 LEU B O 1
ATOM 3628 N N . ARG B 1 141 ? 0.04 37.344 18.266 1 96.88 141 ARG B N 1
ATOM 3629 C CA . ARG B 1 141 ? 0.534 38.25 19.312 1 96.88 141 ARG B CA 1
ATOM 3630 C C . ARG B 1 141 ? 1.192 39.469 18.734 1 96.88 141 ARG B C 1
ATOM 3632 O O . ARG B 1 141 ? 0.914 40.594 19.172 1 96.88 141 ARG B O 1
ATOM 3639 N N . ASP B 1 142 ? 1.965 39.281 17.781 1 97.56 142 ASP B N 1
ATOM 3640 C CA . ASP B 1 142 ? 2.707 40.375 17.172 1 97.56 142 ASP B CA 1
ATOM 3641 C C . ASP B 1 142 ? 1.76 41.375 16.531 1 97.56 142 ASP B C 1
ATOM 3643 O O . ASP B 1 142 ? 2.08 42.562 16.438 1 97.56 142 ASP B O 1
ATOM 3647 N N . GLN B 1 143 ? 0.66 40.875 16.125 1 97.69 143 GLN B N 1
ATOM 3648 C CA . GLN B 1 143 ? -0.272 41.75 15.406 1 97.69 143 GLN B CA 1
ATOM 3649 C C . GLN B 1 143 ? -1.355 42.281 16.344 1 97.69 143 GLN B C 1
ATOM 3651 O O . GLN B 1 143 ? -2.32 42.906 15.891 1 97.69 143 GLN B O 1
ATOM 3656 N N . GLY B 1 144 ? -1.305 41.969 17.547 1 96.31 144 GLY B N 1
ATOM 3657 C CA . GLY B 1 144 ? -2.211 42.5 18.547 1 96.31 144 GLY B CA 1
ATOM 3658 C C . GLY B 1 144 ? -3.572 41.844 18.531 1 96.31 144 GLY B C 1
ATOM 3659 O O . GLY B 1 144 ? -4.566 42.438 18.953 1 96.31 144 GLY B O 1
ATOM 3660 N N . VAL B 1 145 ? -3.568 40.656 17.969 1 95.25 145 VAL B N 1
ATOM 3661 C CA . VAL B 1 145 ? -4.809 39.906 17.969 1 95.25 145 VAL B CA 1
ATOM 3662 C C . VAL B 1 145 ? -4.949 39.156 19.297 1 95.25 145 VAL B C 1
ATOM 3664 O O . VAL B 1 145 ? -3.951 38.844 19.938 1 95.25 145 VAL B O 1
ATOM 3667 N N . THR B 1 146 ? -6.133 39 19.703 1 90.94 146 THR B N 1
ATOM 3668 C CA . THR B 1 146 ? -6.398 38.312 20.969 1 90.94 146 THR B CA 1
ATOM 3669 C C . THR B 1 146 ? -5.684 36.969 21.016 1 90.94 146 THR B C 1
ATOM 3671 O O . THR B 1 146 ? -5.645 36.25 20 1 90.94 146 THR B O 1
ATOM 3674 N N . THR B 1 147 ? -5.141 36.688 22.188 1 94.69 147 THR B N 1
ATOM 3675 C CA . THR B 1 147 ? -4.543 35.375 22.406 1 94.69 147 THR B CA 1
ATOM 3676 C C . THR B 1 147 ? -5.621 34.281 22.469 1 94.69 147 THR B C 1
ATOM 3678 O O . THR B 1 147 ? -6.59 34.406 23.219 1 94.69 147 THR B O 1
ATOM 3681 N N . PRO B 1 148 ? -5.441 33.219 21.688 1 98.06 148 PRO B N 1
ATOM 3682 C CA . PRO B 1 148 ? -6.438 32.156 21.766 1 98.06 148 PRO B CA 1
ATOM 3683 C C . PRO B 1 148 ? -6.527 31.531 23.172 1 98.06 148 PRO B C 1
ATOM 3685 O O . PRO B 1 148 ? -5.504 31.359 23.828 1 98.06 148 PRO B O 1
ATOM 3688 N N . LEU B 1 149 ? -7.758 31.297 23.562 1 98.12 149 LEU B N 1
ATOM 3689 C CA . LEU B 1 149 ? -7.965 30.594 24.828 1 98.12 149 LEU B CA 1
ATOM 3690 C C . LEU B 1 149 ? -7.297 29.219 24.797 1 98.12 149 LEU B C 1
ATOM 3692 O O . LEU B 1 149 ? -6.672 28.812 25.781 1 98.12 149 LEU B O 1
ATOM 3696 N N . GLY B 1 150 ? -7.484 28.516 23.656 1 98.62 150 GLY B N 1
ATOM 3697 C CA . GLY B 1 150 ? -6.961 27.172 23.562 1 98.62 150 GLY B CA 1
ATOM 3698 C C . GLY B 1 150 ? -6.273 26.891 22.234 1 98.62 150 GLY B C 1
ATOM 3699 O O . GLY B 1 150 ? -6.629 27.469 21.219 1 98.62 150 GLY B O 1
ATOM 3700 N N . LEU B 1 151 ? -5.281 26.016 22.266 1 98.88 151 LEU B N 1
ATOM 3701 C CA . LEU B 1 151 ? -4.66 25.422 21.094 1 98.88 151 LEU B CA 1
ATOM 3702 C C . LEU B 1 151 ? -4.832 23.906 21.109 1 98.88 151 LEU B C 1
ATOM 3704 O O . LEU B 1 151 ? -4.398 23.234 22.047 1 98.88 151 LEU B O 1
ATOM 3708 N N . LEU B 1 152 ? -5.5 23.453 20.109 1 98.88 152 LEU B N 1
ATOM 3709 C CA . LEU B 1 152 ? -5.688 22.016 19.922 1 98.88 152 LEU B CA 1
ATOM 3710 C C . LEU B 1 152 ? -4.812 21.5 18.781 1 98.88 152 LEU B C 1
ATOM 3712 O O . LEU B 1 152 ? -5.078 21.781 17.609 1 98.88 152 LEU B O 1
ATOM 3716 N N . LEU B 1 153 ? -3.799 20.703 19.125 1 98.81 153 LEU B N 1
ATOM 3717 C CA . LEU B 1 153 ? -2.84 20.203 18.156 1 98.81 153 LEU B CA 1
ATOM 3718 C C . LEU B 1 153 ? -3.078 18.719 17.875 1 98.81 153 LEU B C 1
ATOM 3720 O O . LEU B 1 153 ? -2.885 17.875 18.766 1 98.81 153 LEU B O 1
ATOM 3724 N N . LEU B 1 154 ? -3.439 18.438 16.625 1 98.75 154 LEU B N 1
ATOM 3725 C CA . LEU B 1 154 ? -3.779 17.078 16.234 1 98.75 154 LEU B CA 1
ATOM 3726 C C . LEU B 1 154 ? -2.732 16.5 15.281 1 98.75 154 LEU B C 1
ATOM 3728 O O . LEU B 1 154 ? -2.477 17.078 14.219 1 98.75 154 LEU B O 1
ATOM 3732 N N . SER B 1 155 ? -2.119 15.398 15.664 1 98.12 155 SER B N 1
ATOM 3733 C CA . SER B 1 155 ? -1.24 14.617 14.805 1 98.12 155 SER B CA 1
ATOM 3734 C C . SER B 1 155 ? -0.096 15.469 14.266 1 98.12 155 SER B C 1
ATOM 3736 O O . SER B 1 155 ? 0.161 15.477 13.055 1 98.12 155 SER B O 1
ATOM 3738 N N . GLY B 1 156 ? 0.585 16.188 15.086 1 97.19 156 GLY B N 1
ATOM 3739 C CA . GLY B 1 156 ? 1.693 17 14.617 1 97.19 156 GLY B CA 1
ATOM 3740 C C . GLY B 1 156 ? 2.629 17.438 15.734 1 97.19 156 GLY B C 1
ATOM 3741 O O . GLY B 1 156 ? 3.73 17.922 15.469 1 97.19 156 GLY B O 1
ATOM 3742 N N . PHE B 1 157 ? 2.18 17.234 16.984 1 96 157 PHE B N 1
ATOM 3743 C CA . PHE B 1 157 ? 3.004 17.672 18.094 1 96 157 PHE B CA 1
ATOM 3744 C C . PHE B 1 157 ? 4.301 16.875 18.156 1 96 157 PHE B C 1
ATOM 3746 O O . PHE B 1 157 ? 4.297 15.656 17.953 1 96 157 PHE B O 1
ATOM 3753 N N . GLY B 1 158 ? 5.309 17.609 18.453 1 94.88 158 GLY B N 1
ATOM 3754 C CA . GLY B 1 158 ? 6.602 16.969 18.609 1 94.88 158 GLY B CA 1
ATOM 3755 C C . GLY B 1 158 ? 7.316 16.703 17.297 1 94.88 158 GLY B C 1
ATOM 3756 O O . GLY B 1 158 ? 8.367 16.062 17.281 1 94.88 158 GLY B O 1
ATOM 3757 N N . GLU B 1 159 ? 6.777 17.203 16.219 1 96.19 159 GLU B N 1
ATOM 3758 C CA . GLU B 1 159 ? 7.348 16.984 14.898 1 96.19 159 GLU B CA 1
ATOM 3759 C C . GLU B 1 159 ? 7.648 18.312 14.195 1 96.19 159 GLU B C 1
ATOM 3761 O O . GLU B 1 159 ? 6.961 19.312 14.43 1 96.19 159 GLU B O 1
ATOM 3766 N N . SER B 1 160 ? 8.766 18.375 13.477 1 97.62 160 SER B N 1
ATOM 3767 C CA . SER B 1 160 ? 8.891 19.25 12.312 1 97.62 160 SER B CA 1
ATOM 3768 C C . SER B 1 160 ? 8.586 18.484 11.023 1 97.62 160 SER B C 1
ATOM 3770 O O . SER B 1 160 ? 8.469 17.266 11.023 1 97.62 160 SER B O 1
ATOM 3772 N N . ILE B 1 161 ? 8.422 19.203 9.938 1 96.94 161 ILE B N 1
ATOM 3773 C CA . ILE B 1 161 ? 8.172 18.516 8.68 1 96.94 161 ILE B CA 1
ATOM 3774 C C . ILE B 1 161 ? 9.352 17.594 8.367 1 96.94 161 ILE B C 1
ATOM 3776 O O . ILE B 1 161 ? 9.156 16.453 7.902 1 96.94 161 ILE B O 1
ATOM 3780 N N . GLU B 1 162 ? 10.555 18.078 8.68 1 96.25 162 GLU B N 1
ATOM 3781 C CA . GLU B 1 162 ? 11.727 17.25 8.414 1 96.25 162 GLU B CA 1
ATOM 3782 C C . GLU B 1 162 ? 11.711 15.977 9.25 1 96.25 162 GLU B C 1
ATOM 3784 O O . GLU B 1 162 ? 11.953 14.883 8.727 1 96.25 162 GLU B O 1
ATOM 3789 N N . THR B 1 163 ? 11.484 16.125 10.531 1 96.56 163 THR B N 1
ATOM 3790 C CA . THR B 1 163 ? 11.5 14.953 11.391 1 96.56 163 THR B CA 1
ATOM 3791 C C . THR B 1 163 ? 10.383 13.984 11.008 1 96.56 163 THR B C 1
ATOM 3793 O O . THR B 1 163 ? 10.547 12.766 11.109 1 96.56 163 THR B O 1
ATOM 3796 N N . ALA B 1 164 ? 9.211 14.508 10.641 1 95.06 164 ALA B N 1
ATOM 3797 C CA . ALA B 1 164 ? 8.117 13.656 10.18 1 95.06 164 ALA B CA 1
ATOM 3798 C C . ALA B 1 164 ? 8.508 12.898 8.922 1 95.06 164 ALA B C 1
ATOM 3800 O O . ALA B 1 164 ? 8.219 11.711 8.789 1 95.06 164 ALA B O 1
ATOM 3801 N N . MET B 1 165 ? 9.195 13.602 7.992 1 94.06 165 MET B N 1
ATOM 3802 C CA . MET B 1 165 ? 9.641 12.961 6.758 1 94.06 165 MET B CA 1
ATOM 3803 C C . MET B 1 165 ? 10.633 11.836 7.055 1 94.06 165 MET B C 1
ATOM 3805 O O . MET B 1 165 ? 10.562 10.766 6.449 1 94.06 165 MET B O 1
ATOM 3809 N N . ARG B 1 166 ? 11.508 12.086 7.93 1 94.75 166 ARG B N 1
ATOM 3810 C CA . ARG B 1 166 ? 12.508 11.086 8.289 1 94.75 166 ARG B CA 1
ATOM 3811 C C . ARG B 1 166 ? 11.867 9.883 8.969 1 94.75 166 ARG B C 1
ATOM 3813 O O . ARG B 1 166 ? 12.234 8.742 8.703 1 94.75 166 ARG B O 1
ATOM 3820 N N . PHE B 1 167 ? 10.961 10.172 9.836 1 94.88 167 PHE B N 1
ATOM 3821 C CA . PHE B 1 167 ? 10.219 9.102 10.484 1 94.88 167 PHE B CA 1
ATOM 3822 C C . PHE B 1 167 ? 9.477 8.258 9.461 1 94.88 167 PHE B C 1
ATOM 3824 O O . PHE B 1 167 ? 9.555 7.023 9.492 1 94.88 167 PHE B O 1
ATOM 3831 N N . GLN B 1 168 ? 8.766 8.906 8.555 1 93.62 168 GLN B N 1
ATOM 3832 C CA . GLN B 1 168 ? 8.016 8.203 7.52 1 93.62 168 GLN B CA 1
ATOM 3833 C C . GLN B 1 168 ? 8.945 7.375 6.637 1 93.62 168 GLN B C 1
ATOM 3835 O O . GLN B 1 168 ? 8.594 6.273 6.211 1 93.62 168 GLN B O 1
ATOM 3840 N N . SER B 1 169 ? 10.156 7.887 6.375 1 93.06 169 SER B N 1
ATOM 3841 C CA . SER B 1 169 ? 11.164 7.152 5.609 1 93.06 169 SER B CA 1
ATOM 3842 C C . SER B 1 169 ? 11.578 5.875 6.332 1 93.06 169 SER B C 1
ATOM 3844 O O . SER B 1 169 ? 11.758 4.828 5.703 1 93.06 169 SER B O 1
ATOM 3846 N N . GLU B 1 170 ? 11.758 5.992 7.578 1 94.19 170 GLU B N 1
ATOM 3847 C CA . GLU B 1 170 ? 12.117 4.824 8.375 1 94.19 170 GLU B CA 1
ATOM 3848 C C . GLU B 1 170 ? 10.992 3.787 8.367 1 94.19 170 GLU B C 1
ATOM 3850 O O . GLU B 1 170 ? 11.25 2.59 8.227 1 94.19 170 GLU B O 1
ATOM 3855 N N . GLU B 1 171 ? 9.758 4.293 8.531 1 93.19 171 GLU B N 1
ATOM 3856 C CA . GLU B 1 171 ? 8.602 3.402 8.516 1 93.19 171 GLU B CA 1
ATOM 3857 C C . GLU B 1 171 ? 8.461 2.715 7.16 1 93.19 171 GLU B C 1
ATOM 3859 O O . GLU B 1 171 ? 8.109 1.533 7.09 1 93.19 171 GLU B O 1
ATOM 3864 N N . LEU B 1 172 ? 8.672 3.457 6.125 1 91.38 172 LEU B N 1
ATOM 3865 C CA . LEU B 1 172 ? 8.609 2.906 4.777 1 91.38 172 LEU B CA 1
ATOM 3866 C C . LEU B 1 172 ? 9.609 1.772 4.602 1 91.38 172 LEU B C 1
ATOM 3868 O O . LEU B 1 172 ? 9.273 0.712 4.07 1 91.38 172 LEU B O 1
ATOM 3872 N N . TRP B 1 173 ? 10.797 2.008 5.027 1 92.06 173 TRP B N 1
ATOM 3873 C CA . TRP B 1 173 ? 11.82 0.98 4.902 1 92.06 173 TRP B CA 1
ATOM 3874 C C . TRP B 1 173 ? 11.445 -0.263 5.703 1 92.06 173 TRP B C 1
ATOM 3876 O O . TRP B 1 173 ? 11.656 -1.389 5.246 1 92.06 173 TRP B O 1
ATOM 3886 N N . ASP B 1 174 ? 10.969 -0.056 6.898 1 92.38 174 ASP B N 1
ATOM 3887 C CA . ASP B 1 174 ? 10.539 -1.181 7.723 1 92.38 174 ASP B CA 1
ATOM 3888 C C . ASP B 1 174 ? 9.492 -2.025 6.996 1 92.38 174 ASP B C 1
ATOM 3890 O O . ASP B 1 174 ? 9.531 -3.256 7.062 1 92.38 174 ASP B O 1
ATOM 3894 N N . GLU B 1 175 ? 8.57 -1.361 6.34 1 89.56 175 GLU B N 1
ATOM 3895 C CA . GLU B 1 175 ? 7.547 -2.08 5.582 1 89.56 175 GLU B CA 1
ATOM 3896 C C . GLU B 1 175 ? 8.156 -2.826 4.398 1 89.56 175 GLU B C 1
ATOM 3898 O O . GLU B 1 175 ? 7.746 -3.943 4.082 1 89.56 175 GLU B O 1
ATOM 3903 N N . ILE B 1 176 ? 9.117 -2.209 3.764 1 88.5 176 ILE B N 1
ATOM 3904 C CA . ILE B 1 176 ? 9.773 -2.811 2.609 1 88.5 176 ILE B CA 1
ATOM 3905 C C . ILE B 1 176 ? 10.539 -4.059 3.045 1 88.5 176 ILE B C 1
ATOM 3907 O O . ILE B 1 176 ? 10.391 -5.125 2.443 1 88.5 176 ILE B O 1
ATOM 3911 N N . VAL B 1 177 ? 11.297 -3.943 4.074 1 87.31 177 VAL B N 1
ATOM 3912 C CA . VAL B 1 177 ? 12.203 -5.016 4.477 1 87.31 177 VAL B CA 1
ATOM 3913 C C . VAL B 1 177 ? 11.398 -6.188 5.039 1 87.31 177 VAL B C 1
ATOM 3915 O O . VAL B 1 177 ? 11.781 -7.348 4.871 1 87.31 177 VAL B O 1
ATOM 3918 N N . ASN B 1 178 ? 10.258 -5.898 5.57 1 83.62 178 ASN B N 1
ATOM 3919 C CA . ASN B 1 178 ? 9.453 -6.945 6.184 1 83.62 178 ASN B CA 1
ATOM 3920 C C . ASN B 1 178 ? 8.375 -7.453 5.23 1 83.62 178 ASN B C 1
ATOM 3922 O O . ASN B 1 178 ? 7.645 -8.391 5.559 1 83.62 178 ASN B O 1
ATOM 3926 N N . GLY B 1 179 ? 8.328 -6.785 4.102 1 80.06 179 GLY B N 1
ATOM 3927 C CA . GLY B 1 179 ? 7.332 -7.203 3.133 1 80.06 179 GLY B CA 1
ATOM 3928 C C . GLY B 1 179 ? 7.672 -8.516 2.457 1 80.06 179 GLY B C 1
ATOM 3929 O O . GLY B 1 179 ? 8.836 -8.922 2.416 1 80.06 179 GLY B O 1
ATOM 3930 N N . ARG B 1 180 ? 6.684 -9.289 1.957 1 72.25 180 ARG B N 1
ATOM 3931 C CA . ARG B 1 180 ? 6.887 -10.609 1.372 1 72.25 180 ARG B CA 1
ATOM 3932 C C . ARG B 1 180 ? 6.359 -10.664 -0.057 1 72.25 180 ARG B C 1
ATOM 3934 O O . ARG B 1 180 ? 6.152 -11.742 -0.607 1 72.25 180 ARG B O 1
ATOM 3941 N N . THR B 1 181 ? 6.156 -9.484 -0.623 1 75.81 181 THR B N 1
ATOM 3942 C CA . THR B 1 181 ? 5.672 -9.422 -1.997 1 75.81 181 THR B CA 1
ATOM 3943 C C . THR B 1 181 ? 6.824 -9.195 -2.969 1 75.81 181 THR B C 1
ATOM 3945 O O . THR B 1 181 ? 7.926 -8.812 -2.555 1 75.81 181 THR B O 1
ATOM 3948 N N . ILE B 1 182 ? 6.562 -9.469 -4.176 1 71 182 ILE B N 1
ATOM 3949 C CA . ILE B 1 182 ? 7.559 -9.219 -5.211 1 71 182 ILE B CA 1
ATOM 3950 C C . ILE B 1 182 ? 7.898 -7.734 -5.254 1 71 182 ILE B C 1
ATOM 3952 O O . ILE B 1 182 ? 9.047 -7.359 -5.5 1 71 182 ILE B O 1
ATOM 3956 N N . THR B 1 183 ? 6.867 -6.906 -4.898 1 78.44 183 THR B N 1
ATOM 3957 C CA . THR B 1 183 ? 7.07 -5.465 -4.863 1 78.44 183 THR B CA 1
ATOM 3958 C C . THR B 1 183 ? 8.133 -5.094 -3.83 1 78.44 183 THR B C 1
ATOM 3960 O O . THR B 1 183 ? 9.094 -4.387 -4.141 1 78.44 183 THR B O 1
ATOM 3963 N N . THR B 1 184 ? 7.883 -5.598 -2.645 1 83.19 184 THR B N 1
ATOM 3964 C CA . THR B 1 184 ? 8.828 -5.246 -1.596 1 83.19 184 THR B CA 1
ATOM 3965 C C . THR B 1 184 ? 10.188 -5.891 -1.859 1 83.19 184 THR B C 1
ATOM 3967 O O . THR B 1 184 ? 11.227 -5.32 -1.52 1 83.19 184 THR B O 1
ATOM 3970 N N . TRP B 1 185 ? 10.18 -7.051 -2.469 1 77.88 185 TRP B N 1
ATOM 3971 C CA . TRP B 1 185 ? 11.43 -7.695 -2.854 1 77.88 185 TRP B CA 1
ATOM 3972 C C . TRP B 1 185 ? 12.211 -6.82 -3.826 1 77.88 185 TRP B C 1
ATOM 3974 O O . TRP B 1 185 ? 13.414 -6.617 -3.652 1 77.88 185 TRP B O 1
ATOM 3984 N N . LEU B 1 186 ? 11.547 -6.277 -4.809 1 78.12 186 LEU B N 1
ATOM 3985 C CA . LEU B 1 186 ? 12.164 -5.406 -5.797 1 78.12 186 LEU B CA 1
ATOM 3986 C C . LEU B 1 186 ? 12.664 -4.117 -5.152 1 78.12 186 LEU B C 1
ATOM 3988 O O . LEU B 1 186 ? 13.789 -3.686 -5.41 1 78.12 186 LEU B O 1
ATOM 3992 N N . LEU B 1 187 ? 11.859 -3.529 -4.328 1 86.56 187 LEU B N 1
ATOM 3993 C CA . LEU B 1 187 ? 12.219 -2.266 -3.697 1 86.56 187 LEU B CA 1
ATOM 3994 C C . LEU B 1 187 ? 13.422 -2.441 -2.775 1 86.56 187 LEU B C 1
ATOM 3996 O O . LEU B 1 187 ? 14.258 -1.54 -2.654 1 86.56 187 LEU B O 1
ATOM 4000 N N . ARG B 1 188 ? 13.508 -3.619 -2.158 1 85.06 188 ARG B N 1
ATOM 4001 C CA . ARG B 1 188 ? 14.641 -3.889 -1.275 1 85.06 188 ARG B CA 1
ATOM 4002 C C . ARG B 1 188 ? 15.953 -3.877 -2.049 1 85.06 188 ARG B C 1
ATOM 4004 O O . ARG B 1 188 ? 17.016 -3.609 -1.479 1 85.06 188 ARG B O 1
ATOM 4011 N N . ARG B 1 189 ? 15.914 -4.09 -3.223 1 81.69 189 ARG B N 1
ATOM 4012 C CA . ARG B 1 189 ? 17.125 -4.16 -4.043 1 81.69 189 ARG B CA 1
ATOM 4013 C C . ARG B 1 189 ? 17.469 -2.795 -4.625 1 81.69 189 ARG B C 1
ATOM 4015 O O . ARG B 1 189 ? 18.625 -2.541 -4.984 1 81.69 189 ARG B O 1
ATOM 4022 N N . LEU B 1 190 ? 16.516 -1.931 -4.609 1 84.12 190 LEU B N 1
ATOM 4023 C CA . LEU B 1 190 ? 16.719 -0.629 -5.238 1 84.12 190 LEU B CA 1
ATOM 4024 C C . LEU B 1 190 ? 16.953 0.449 -4.184 1 84.12 190 LEU B C 1
ATOM 4026 O O . LEU B 1 190 ? 17.547 1.486 -4.48 1 84.12 190 LEU B O 1
ATOM 4030 N N . LEU B 1 191 ? 16.453 0.139 -2.992 1 86.62 191 LEU B N 1
ATOM 4031 C CA . LEU B 1 191 ? 16.469 1.17 -1.961 1 86.62 191 LEU B CA 1
ATOM 4032 C C . LEU B 1 191 ? 17.266 0.698 -0.741 1 86.62 191 LEU B C 1
ATOM 4034 O O . LEU B 1 191 ? 17.438 -0.506 -0.538 1 86.62 191 LEU B O 1
ATOM 4038 N N . THR B 1 192 ? 17.844 1.598 -0.026 1 87.94 192 THR B N 1
ATOM 4039 C CA . THR B 1 192 ? 18.438 1.408 1.294 1 87.94 192 THR B CA 1
ATOM 4040 C C . THR B 1 192 ? 17.984 2.506 2.252 1 87.94 192 THR B C 1
ATOM 4042 O O . THR B 1 192 ? 17.531 3.566 1.819 1 87.94 192 THR B O 1
ATOM 4045 N N . PRO B 1 193 ? 18.047 2.154 3.547 1 89.94 193 PRO B N 1
ATOM 4046 C CA . PRO B 1 193 ? 17.703 3.221 4.492 1 89.94 193 PRO B CA 1
ATOM 4047 C C . PRO B 1 193 ? 18.516 4.496 4.254 1 89.94 193 PRO B C 1
ATOM 4049 O O . PRO B 1 193 ? 17.969 5.598 4.332 1 89.94 193 PRO B O 1
ATOM 4052 N N . LYS B 1 194 ? 19.75 4.344 3.967 1 92.5 194 LYS B N 1
ATOM 4053 C CA . LYS B 1 194 ? 20.625 5.496 3.742 1 92.5 194 LYS B CA 1
ATOM 4054 C C . LYS B 1 194 ? 20.172 6.293 2.518 1 92.5 194 LYS B C 1
ATOM 4056 O O . LYS B 1 194 ? 20.141 7.523 2.551 1 92.5 194 LYS B O 1
ATOM 4061 N N . LYS B 1 195 ? 19.812 5.613 1.441 1 90.25 195 LYS B N 1
ATOM 4062 C CA . LYS B 1 195 ? 19.375 6.293 0.228 1 90.25 195 LYS B CA 1
ATOM 4063 C C . LYS B 1 195 ? 18.109 7.109 0.484 1 90.25 195 LYS B C 1
ATOM 4065 O O . LYS B 1 195 ? 17.969 8.227 -0.028 1 90.25 195 LYS B O 1
ATOM 4070 N N . LEU B 1 196 ? 17.219 6.508 1.236 1 91.88 196 LEU B N 1
ATOM 4071 C CA . LEU B 1 196 ? 15.977 7.191 1.559 1 91.88 196 LEU B CA 1
ATOM 4072 C C . LEU B 1 196 ? 16.234 8.453 2.377 1 91.88 196 LEU B C 1
ATOM 4074 O O . LEU B 1 196 ? 15.688 9.516 2.082 1 91.88 196 LEU B O 1
ATOM 4078 N N . GLN B 1 197 ? 17.125 8.391 3.393 1 94.44 197 GLN B N 1
ATOM 4079 C CA . GLN B 1 197 ? 17.469 9.531 4.23 1 94.44 197 GLN B CA 1
ATOM 4080 C C . GLN B 1 197 ? 18.266 10.57 3.445 1 94.44 197 GLN B C 1
ATOM 4082 O O . GLN B 1 197 ? 18.062 11.773 3.611 1 94.44 197 GLN B O 1
ATOM 4087 N N . ASP B 1 198 ? 19.156 10.062 2.539 1 94.31 198 ASP B N 1
ATOM 4088 C CA . ASP B 1 198 ? 19.984 10.953 1.721 1 94.31 198 ASP B CA 1
ATOM 4089 C C . ASP B 1 198 ? 19.109 11.797 0.792 1 94.31 198 ASP B C 1
ATOM 4091 O O . ASP B 1 198 ? 19.453 12.938 0.489 1 94.31 198 ASP B O 1
ATOM 4095 N N . LYS B 1 199 ? 18.094 11.234 0.405 1 91.62 199 LYS B N 1
ATOM 4096 C CA . LYS B 1 199 ? 17.219 11.984 -0.5 1 91.62 199 LYS B CA 1
ATOM 4097 C C . LYS B 1 199 ? 16.609 13.195 0.198 1 91.62 199 LYS B C 1
ATOM 4099 O O . LYS B 1 199 ? 16.391 14.234 -0.43 1 91.62 199 LYS B O 1
ATOM 4104 N N . ILE B 1 200 ? 16.281 13.055 1.479 1 93.56 200 ILE B N 1
ATOM 4105 C CA . ILE B 1 200 ? 15.781 14.188 2.258 1 93.56 200 ILE B CA 1
ATOM 4106 C C . ILE B 1 200 ? 16.875 15.242 2.396 1 93.56 200 ILE B C 1
ATOM 4108 O O . ILE B 1 200 ? 16.625 16.438 2.23 1 93.56 200 ILE B O 1
ATOM 4112 N N . ASP B 1 201 ? 18.109 14.766 2.631 1 96.38 201 ASP B N 1
ATOM 4113 C CA . ASP B 1 201 ? 19.25 15.68 2.709 1 96.38 201 ASP B CA 1
ATOM 4114 C C . ASP B 1 201 ? 19.469 16.406 1.38 1 96.38 201 ASP B C 1
ATOM 4116 O O . ASP B 1 201 ? 19.734 17.609 1.354 1 96.38 201 ASP B O 1
ATOM 4120 N N . ASP B 1 202 ? 19.391 15.625 0.284 1 94.62 202 ASP B N 1
ATOM 4121 C CA . ASP B 1 202 ? 19.547 16.203 -1.046 1 94.62 202 ASP B CA 1
ATOM 4122 C C . ASP B 1 202 ? 18.484 17.266 -1.315 1 94.62 202 ASP B C 1
ATOM 4124 O O . ASP B 1 202 ? 18.797 18.312 -1.898 1 94.62 202 ASP B O 1
ATOM 4128 N N . LEU B 1 203 ? 17.281 17 -0.927 1 93.31 203 LEU B N 1
ATOM 4129 C CA . LEU B 1 203 ? 16.203 17.969 -1.085 1 93.31 203 LEU B CA 1
ATOM 4130 C C . LEU B 1 203 ? 16.484 19.234 -0.297 1 93.31 203 LEU B C 1
ATOM 4132 O O . LEU B 1 203 ? 16.297 20.344 -0.811 1 93.31 203 LEU B O 1
ATOM 4136 N N . LYS B 1 204 ? 16.875 19 0.922 1 96.5 204 LYS B N 1
ATOM 4137 C CA . LYS B 1 204 ? 17.188 20.141 1.779 1 96.5 204 LYS B CA 1
ATOM 4138 C C . LYS B 1 204 ? 18.266 21.031 1.149 1 96.5 204 LYS B C 1
ATOM 4140 O O . LYS B 1 204 ? 18.141 22.25 1.115 1 96.5 204 LYS B O 1
ATOM 4145 N N . VAL B 1 205 ? 19.266 20.438 0.617 1 97.12 205 VAL B N 1
ATOM 4146 C CA . VAL B 1 205 ? 20.344 21.172 -0.043 1 97.12 205 VAL B CA 1
ATOM 4147 C C . VAL B 1 205 ? 19.797 21.891 -1.277 1 97.12 205 VAL B C 1
ATOM 4149 O O . VAL B 1 205 ? 20.062 23.078 -1.491 1 97.12 205 VAL B O 1
ATOM 4152 N N . LYS B 1 206 ? 19.031 21.203 -2.047 1 94.56 206 LYS B N 1
ATOM 4153 C CA . LYS B 1 206 ? 18.516 21.719 -3.309 1 94.56 206 LYS B CA 1
ATOM 4154 C C . LYS B 1 206 ? 17.641 22.953 -3.078 1 94.56 206 LYS B C 1
ATOM 4156 O O . LYS B 1 206 ? 17.812 23.969 -3.76 1 94.56 206 LYS B O 1
ATOM 4161 N N . VAL B 1 207 ? 16.781 22.875 -2.141 1 96.69 207 VAL B N 1
ATOM 4162 C CA . VAL B 1 207 ? 15.828 23.969 -1.949 1 96.69 207 VAL B CA 1
ATOM 4163 C C . VAL B 1 207 ? 16.531 25.141 -1.273 1 96.69 207 VAL B C 1
ATOM 4165 O O . VAL B 1 207 ? 16.109 26.297 -1.437 1 96.69 207 VAL B O 1
ATOM 4168 N N . ASN B 1 208 ? 17.562 24.922 -0.546 1 97.25 208 ASN B N 1
ATOM 4169 C CA . ASN B 1 208 ? 18.281 26 0.136 1 97.25 208 ASN B CA 1
ATOM 4170 C C . ASN B 1 208 ? 19.312 26.672 -0.784 1 97.25 208 ASN B C 1
ATOM 4172 O O . ASN B 1 208 ? 19.828 27.734 -0.466 1 97.25 208 ASN B O 1
ATOM 4176 N N . THR B 1 209 ? 19.547 26.062 -1.976 1 96.69 209 THR B N 1
ATOM 4177 C CA . THR B 1 209 ? 20.531 26.609 -2.898 1 96.69 209 THR B CA 1
ATOM 4178 C C . THR B 1 209 ? 19.859 27.484 -3.959 1 96.69 209 THR B C 1
ATOM 4180 O O . THR B 1 209 ? 20.516 28.094 -4.789 1 96.69 209 THR B O 1
ATOM 4183 N N . THR B 1 210 ? 18.562 27.531 -3.953 1 95.06 210 THR B N 1
ATOM 4184 C CA . THR B 1 210 ? 17.844 28.344 -4.918 1 95.06 210 THR B CA 1
ATOM 4185 C C . THR B 1 210 ? 17 29.391 -4.207 1 95.06 210 THR B C 1
ATOM 4187 O O . THR B 1 210 ? 16.594 29.203 -3.061 1 95.06 210 THR B O 1
ATOM 4190 N N . GLN B 1 211 ? 16.781 30.469 -4.891 1 94.56 211 GLN B N 1
ATOM 4191 C CA . GLN B 1 211 ? 15.867 31.484 -4.367 1 94.56 211 GLN B CA 1
ATOM 4192 C C . GLN B 1 211 ? 14.484 31.359 -5.004 1 94.56 211 GLN B C 1
ATOM 4194 O O . GLN B 1 211 ? 13.547 32.031 -4.594 1 94.56 211 GLN B O 1
ATOM 4199 N N . ALA B 1 212 ? 14.398 30.406 -5.898 1 96 212 ALA B N 1
ATOM 4200 C CA . ALA B 1 212 ? 13.117 30.203 -6.562 1 96 212 ALA B CA 1
ATOM 4201 C C . ALA B 1 212 ? 12.094 29.609 -5.602 1 96 212 ALA B C 1
ATOM 4203 O O . ALA B 1 212 ? 12.445 28.797 -4.734 1 96 212 ALA B O 1
ATOM 4204 N N . ASP B 1 213 ? 10.898 30.031 -5.766 1 97.19 213 ASP B N 1
ATOM 4205 C CA . ASP B 1 213 ? 9.828 29.516 -4.926 1 97.19 213 ASP B CA 1
ATOM 4206 C C . ASP B 1 213 ? 9.383 28.125 -5.41 1 97.19 213 ASP B C 1
ATOM 4208 O O . ASP B 1 213 ? 8.812 27.359 -4.641 1 97.19 213 ASP B O 1
ATOM 4212 N N . LEU B 1 214 ? 9.555 27.844 -6.668 1 95.75 214 LEU B N 1
ATOM 4213 C CA . LEU B 1 214 ? 9.148 26.594 -7.324 1 95.75 214 LEU B CA 1
ATOM 4214 C C . LEU B 1 214 ? 10.266 26.062 -8.219 1 95.75 214 LEU B C 1
ATOM 4216 O O . LEU B 1 214 ? 10.844 26.812 -9.008 1 95.75 214 LEU B O 1
ATOM 4220 N N . ILE B 1 215 ? 10.648 24.812 -7.977 1 93 215 ILE B N 1
ATOM 4221 C CA . ILE B 1 215 ? 11.586 24.125 -8.867 1 93 215 ILE B CA 1
ATOM 4222 C C . ILE B 1 215 ? 10.812 23.234 -9.836 1 93 215 ILE B C 1
ATOM 4224 O O . ILE B 1 215 ? 10 22.406 -9.406 1 93 215 ILE B O 1
ATOM 4228 N N . VAL B 1 216 ? 10.977 23.422 -11.094 1 87.44 216 VAL B N 1
ATOM 4229 C CA . VAL B 1 216 ? 10.352 22.609 -12.125 1 87.44 216 VAL B CA 1
ATOM 4230 C C . VAL B 1 216 ? 11.414 21.797 -12.867 1 87.44 216 VAL B C 1
ATOM 4232 O O . VAL B 1 216 ? 12.414 22.359 -13.328 1 87.44 216 VAL B O 1
ATOM 4235 N N . LYS B 1 217 ? 11.273 20.469 -12.914 1 77.31 217 LYS B N 1
ATOM 4236 C CA . LYS B 1 217 ? 12.211 19.594 -13.609 1 77.31 217 LYS B CA 1
ATOM 4237 C C . LYS B 1 217 ? 11.492 18.703 -14.609 1 77.31 217 LYS B C 1
ATOM 4239 O O . LYS B 1 217 ? 10.258 18.609 -14.594 1 77.31 217 LYS B O 1
ATOM 4244 N N . LYS B 1 218 ? 12.281 18.062 -15.508 1 69.44 218 LYS B N 1
ATOM 4245 C CA . LYS B 1 218 ? 11.812 17.062 -16.469 1 69.44 218 LYS B CA 1
ATOM 4246 C C . LYS B 1 218 ? 10.656 17.609 -17.297 1 69.44 218 LYS B C 1
ATOM 4248 O O . LYS B 1 218 ? 9.602 16.969 -17.375 1 69.44 218 LYS B O 1
ATOM 4253 N N . CYS B 1 219 ? 10.797 18.688 -17.844 1 70.56 219 CYS B N 1
ATOM 4254 C CA . CYS B 1 219 ? 9.859 19.328 -18.75 1 70.56 219 CYS B CA 1
ATOM 4255 C C . CYS B 1 219 ? 8.516 19.562 -18.078 1 70.56 219 CYS B C 1
ATOM 4257 O O . CYS B 1 219 ? 7.465 19.297 -18.672 1 70.56 219 CYS B O 1
ATOM 4259 N N . GLY B 1 220 ? 8.633 19.859 -16.797 1 67.19 220 GLY B N 1
ATOM 4260 C CA . GLY B 1 220 ? 7.414 20.234 -16.094 1 67.19 220 GLY B CA 1
ATOM 4261 C C . GLY B 1 220 ? 6.746 19.078 -15.391 1 67.19 220 GLY B C 1
ATOM 4262 O O . GLY B 1 220 ? 5.773 19.266 -14.656 1 67.19 220 GLY B O 1
ATOM 4263 N N . LEU B 1 221 ? 7.262 17.906 -15.414 1 67.38 221 LEU B N 1
ATOM 4264 C CA . LEU B 1 221 ? 6.633 16.719 -14.859 1 67.38 221 LEU B CA 1
ATOM 4265 C C . LEU B 1 221 ? 6.84 16.641 -13.352 1 67.38 221 LEU B C 1
ATOM 4267 O O . LEU B 1 221 ? 6.039 16.031 -12.641 1 67.38 221 LEU B O 1
ATOM 4271 N N . VAL B 1 222 ? 7.906 17.328 -13.008 1 76.19 222 VAL B N 1
ATOM 4272 C CA . VAL B 1 222 ? 8.195 17.312 -11.578 1 76.19 222 VAL B CA 1
ATOM 4273 C C . VAL B 1 222 ? 8.211 18.75 -11.039 1 76.19 222 VAL B C 1
ATOM 4275 O O . VAL B 1 222 ? 8.93 19.609 -11.547 1 76.19 222 VAL B O 1
ATOM 4278 N N . LYS B 1 223 ? 7.387 19 -10.102 1 85.44 223 LYS B N 1
ATOM 4279 C CA . LYS B 1 223 ? 7.344 20.297 -9.43 1 85.44 223 LYS B CA 1
ATOM 4280 C C . LYS B 1 223 ? 7.637 20.156 -7.941 1 85.44 223 LYS B C 1
ATOM 4282 O O . LYS B 1 223 ? 7.043 19.312 -7.266 1 85.44 223 LYS B O 1
ATOM 4287 N N . ILE B 1 224 ? 8.602 20.969 -7.473 1 90.19 224 ILE B N 1
ATOM 4288 C CA . ILE B 1 224 ? 8.984 20.969 -6.066 1 90.19 224 ILE B CA 1
ATOM 4289 C C . ILE B 1 224 ? 8.672 22.328 -5.445 1 90.19 224 ILE B C 1
ATOM 4291 O O . ILE B 1 224 ? 9.242 23.344 -5.852 1 90.19 224 ILE B O 1
ATOM 4295 N N . PRO B 1 225 ? 7.746 22.344 -4.543 1 94.56 225 PRO B N 1
ATOM 4296 C CA . PRO B 1 225 ? 7.504 23.609 -3.854 1 94.56 225 PRO B CA 1
ATOM 4297 C C . PRO B 1 225 ? 8.68 24.047 -2.979 1 94.56 225 PRO B C 1
ATOM 4299 O O . PRO B 1 225 ? 8.633 23.875 -1.756 1 94.56 225 PRO B O 1
ATOM 4302 N N . ALA B 1 226 ? 9.617 24.719 -3.506 1 97.25 226 ALA B N 1
ATOM 4303 C CA . ALA B 1 226 ? 10.914 25 -2.9 1 97.25 226 ALA B CA 1
ATOM 4304 C C . ALA B 1 226 ? 10.773 25.938 -1.704 1 97.25 226 ALA B C 1
ATOM 4306 O O . ALA B 1 226 ? 11.398 25.719 -0.66 1 97.25 226 ALA B O 1
ATOM 4307 N N . LYS B 1 227 ? 10.008 26.953 -1.806 1 98.25 227 LYS B N 1
ATOM 4308 C CA . LYS B 1 227 ? 9.812 27.891 -0.708 1 98.25 227 LYS B CA 1
ATOM 4309 C C . LYS B 1 227 ? 9.219 27.203 0.516 1 98.25 227 LYS B C 1
ATOM 4311 O O . LYS B 1 227 ? 9.664 27.438 1.643 1 98.25 227 LYS B O 1
ATOM 4316 N N . TRP B 1 228 ? 8.227 26.391 0.249 1 97.81 228 TRP B N 1
ATOM 4317 C CA . TRP B 1 228 ? 7.578 25.641 1.32 1 97.81 228 TRP B CA 1
ATOM 4318 C C . TRP B 1 228 ? 8.586 24.766 2.061 1 97.81 228 TRP B C 1
ATOM 4320 O O . TRP B 1 228 ? 8.695 24.844 3.287 1 97.81 228 TRP B O 1
ATOM 4330 N N . PHE B 1 229 ? 9.359 24.047 1.334 1 96.94 229 PHE B N 1
ATOM 4331 C CA . PHE B 1 229 ? 10.344 23.156 1.938 1 96.94 229 PHE B CA 1
ATOM 4332 C C . PHE B 1 229 ? 11.422 23.953 2.654 1 96.94 229 PHE B C 1
ATOM 4334 O O . PHE B 1 229 ? 11.812 23.625 3.773 1 96.94 229 PHE B O 1
ATOM 4341 N N . ARG B 1 230 ? 11.898 24.969 2.031 1 98.12 230 ARG B N 1
ATOM 4342 C CA . ARG B 1 230 ? 12.953 25.797 2.611 1 98.12 230 ARG B CA 1
ATOM 4343 C C . ARG B 1 230 ? 12.531 26.359 3.965 1 98.12 230 ARG B C 1
ATOM 4345 O O . ARG B 1 230 ? 13.273 26.266 4.941 1 98.12 230 ARG B O 1
ATOM 4352 N N . GLU B 1 231 ? 11.383 26.844 3.992 1 98.56 231 GLU B N 1
ATOM 4353 C CA . GLU B 1 231 ? 10.898 27.453 5.23 1 98.56 231 GLU B CA 1
ATOM 4354 C C . GLU B 1 231 ? 10.648 26.391 6.297 1 98.56 231 GLU B C 1
ATOM 4356 O O . GLU B 1 231 ? 10.938 26.609 7.477 1 98.56 231 GLU B O 1
ATOM 4361 N N . HIS B 1 232 ? 10.156 25.234 5.879 1 98.25 232 HIS B N 1
ATOM 4362 C CA . HIS B 1 232 ? 9.914 24.172 6.848 1 98.25 232 HIS B CA 1
ATOM 4363 C C . HIS B 1 232 ? 11.219 23.562 7.348 1 98.25 232 HIS B C 1
ATOM 4365 O O . HIS B 1 232 ? 11.32 23.156 8.508 1 98.25 232 HIS B O 1
ATOM 4371 N N . PHE B 1 233 ? 12.188 23.5 6.492 1 97.94 233 PHE B N 1
ATOM 4372 C CA . PHE B 1 233 ? 13.484 23 6.941 1 97.94 233 PHE B CA 1
ATOM 4373 C C . PHE B 1 233 ? 14.117 23.953 7.941 1 97.94 233 PHE B C 1
ATOM 4375 O O . PHE B 1 233 ? 14.805 23.531 8.867 1 97.94 233 PHE B O 1
ATOM 4382 N N . ALA B 1 234 ? 13.867 25.188 7.758 1 98.06 234 ALA B N 1
ATOM 4383 C CA . ALA B 1 234 ? 14.359 26.188 8.703 1 98.06 234 ALA B CA 1
ATOM 4384 C C . ALA B 1 234 ? 13.555 26.172 9.992 1 98.06 234 ALA B C 1
ATOM 4386 O O . ALA B 1 234 ? 14.094 26.438 11.07 1 98.06 234 ALA B O 1
ATOM 4387 N N . PHE B 1 235 ? 12.289 25.859 9.875 1 98.38 235 PHE B N 1
ATOM 4388 C CA . PHE B 1 235 ? 11.398 25.766 11.023 1 98.38 235 PHE B CA 1
ATOM 4389 C C . PHE B 1 235 ? 11.555 24.406 11.711 1 98.38 235 PHE B C 1
ATOM 4391 O O . PHE B 1 235 ? 10.602 23.625 11.773 1 98.38 235 PHE B O 1
ATOM 4398 N N . ASN B 1 236 ? 12.773 24.188 12.266 1 98 236 ASN B N 1
ATOM 4399 C CA . ASN B 1 236 ? 13.141 22.906 12.852 1 98 236 ASN B CA 1
ATOM 4400 C C . ASN B 1 236 ? 12.625 22.766 14.281 1 98 236 ASN B C 1
ATOM 4402 O O . ASN B 1 236 ? 11.945 23.672 14.781 1 98 236 ASN B O 1
ATOM 4406 N N . LEU B 1 237 ? 12.961 21.719 14.93 1 97.06 237 LEU B N 1
ATOM 4407 C CA . LEU B 1 237 ? 12.406 21.391 16.25 1 97.06 237 LEU B CA 1
ATOM 4408 C C . LEU B 1 237 ? 12.828 22.438 17.266 1 97.06 237 LEU B C 1
ATOM 4410 O O . LEU B 1 237 ? 12.039 22.797 18.156 1 97.06 237 LEU B O 1
ATOM 4414 N N . SER B 1 238 ? 14.016 22.891 17.141 1 97.44 238 SER B N 1
ATOM 4415 C CA . SER B 1 238 ? 14.492 23.891 18.094 1 97.44 238 SER B CA 1
ATOM 4416 C C . SER B 1 238 ? 13.672 25.172 17.984 1 97.44 238 SER B C 1
ATOM 4418 O O . SER B 1 238 ? 13.289 25.75 19.016 1 97.44 238 SER B O 1
ATOM 4420 N N . ARG B 1 239 ? 13.391 25.578 16.781 1 98.19 239 ARG B N 1
ATOM 4421 C CA . ARG B 1 239 ? 12.602 26.797 16.562 1 98.19 239 ARG B CA 1
ATOM 4422 C C . ARG B 1 239 ? 11.164 26.594 17.047 1 98.19 239 ARG B C 1
ATOM 4424 O O . ARG B 1 239 ? 10.57 27.5 17.625 1 98.19 239 ARG B O 1
ATOM 4431 N N . ILE B 1 240 ? 10.617 25.453 16.766 1 98.38 240 ILE B N 1
ATOM 4432 C CA . ILE B 1 240 ? 9.258 25.125 17.188 1 98.38 240 ILE B CA 1
ATOM 4433 C C . ILE B 1 240 ? 9.172 25.172 18.719 1 98.38 240 ILE B C 1
ATOM 4435 O O . ILE B 1 240 ? 8.242 25.766 19.266 1 98.38 240 ILE B O 1
ATOM 4439 N N . ARG B 1 241 ? 10.125 24.641 19.375 1 97.5 241 ARG B N 1
ATOM 4440 C CA . ARG B 1 241 ? 10.156 24.641 20.828 1 97.5 241 ARG B CA 1
ATOM 4441 C C . ARG B 1 241 ? 10.273 26.062 21.391 1 97.5 241 ARG B C 1
ATOM 4443 O O . ARG B 1 241 ? 9.609 26.406 22.359 1 97.5 241 ARG B O 1
ATOM 4450 N N . GLU B 1 242 ? 11.102 26.781 20.781 1 98.25 242 GLU B N 1
ATOM 4451 C CA . GLU B 1 242 ? 11.289 28.172 21.188 1 98.25 242 GLU B CA 1
ATOM 4452 C C . GLU B 1 242 ? 9.977 28.953 21.141 1 98.25 242 GLU B C 1
ATOM 4454 O O . GLU B 1 242 ? 9.609 29.609 22.109 1 98.25 242 GLU B O 1
ATOM 4459 N N . LEU B 1 243 ? 9.297 28.844 20.078 1 98.44 243 LEU B N 1
ATOM 4460 C CA . LEU B 1 243 ? 8.047 29.578 19.922 1 98.44 243 LEU B CA 1
ATOM 4461 C C . LEU B 1 243 ? 6.965 29 20.828 1 98.44 243 LEU B C 1
ATOM 4463 O O . LEU B 1 243 ? 6.121 29.734 21.344 1 98.44 243 LEU B O 1
ATOM 4467 N N . SER B 1 244 ? 6.969 27.703 21 1 98.62 244 SER B N 1
ATOM 4468 C CA . SER B 1 244 ? 5.977 27.047 21.844 1 98.62 244 SER B CA 1
ATOM 4469 C C . SER B 1 244 ? 6.082 27.5 23.297 1 98.62 244 SER B C 1
ATOM 4471 O O . SER B 1 244 ? 5.078 27.547 24.016 1 98.62 244 SER B O 1
ATOM 4473 N N . ALA B 1 245 ? 7.25 27.844 23.734 1 98.19 245 ALA B N 1
ATOM 4474 C CA . ALA B 1 245 ? 7.5 28.234 25.109 1 98.19 245 ALA B CA 1
ATOM 4475 C C . ALA B 1 245 ? 6.758 29.531 25.453 1 98.19 245 ALA B C 1
ATOM 4477 O O . ALA B 1 245 ? 6.453 29.781 26.625 1 98.19 245 ALA B O 1
ATOM 4478 N N . SER B 1 246 ? 6.426 30.312 24.438 1 97.19 246 SER B N 1
ATOM 4479 C CA . SER B 1 246 ? 5.797 31.609 24.656 1 97.19 246 SER B CA 1
ATOM 4480 C C . SER B 1 246 ? 4.277 31.5 24.609 1 97.19 246 SER B C 1
ATOM 4482 O O . SER B 1 246 ? 3.576 32.5 24.797 1 97.19 246 SER B O 1
ATOM 4484 N N . VAL B 1 247 ? 3.795 30.344 24.359 1 98.31 247 VAL B N 1
ATOM 4485 C CA . VAL B 1 247 ? 2.352 30.125 24.281 1 98.31 247 VAL B CA 1
ATOM 4486 C C . VAL B 1 247 ? 1.745 30.203 25.688 1 98.31 247 VAL B C 1
ATOM 4488 O O . VAL B 1 247 ? 2.25 29.594 26.625 1 98.31 247 VAL B O 1
ATOM 4491 N N . THR B 1 248 ? 0.658 30.922 25.828 1 98 248 THR B N 1
ATOM 4492 C CA . THR B 1 248 ? 0.033 31.094 27.125 1 98 248 THR B CA 1
ATOM 4493 C C . THR B 1 248 ? -1.381 30.516 27.125 1 98 248 THR B C 1
ATOM 4495 O O . THR B 1 248 ? -2.105 30.641 28.125 1 98 248 THR B O 1
ATOM 4498 N N . SER B 1 249 ? -1.779 29.859 26.094 1 98.38 249 SER B N 1
ATOM 4499 C CA . SER B 1 249 ? -3.092 29.25 25.922 1 98.38 249 SER B CA 1
ATOM 4500 C C . SER B 1 249 ? -3.186 27.938 26.688 1 98.38 249 SER B C 1
ATOM 4502 O O . SER B 1 249 ? -2.176 27.422 27.172 1 98.38 249 SER B O 1
ATOM 4504 N N . HIS B 1 250 ? -4.41 27.438 26.875 1 98.62 250 HIS B N 1
ATOM 4505 C CA . HIS B 1 250 ? -4.609 26.047 27.219 1 98.62 250 HIS B CA 1
ATOM 4506 C C . HIS B 1 250 ? -4.332 25.125 26.031 1 98.62 250 HIS B C 1
ATOM 4508 O O . HIS B 1 250 ? -4.938 25.281 24.969 1 98.62 250 HIS B O 1
ATOM 4514 N N . VAL B 1 251 ? -3.463 24.141 26.219 1 98.75 251 VAL B N 1
ATOM 4515 C CA . VAL B 1 251 ? -3.023 23.359 25.078 1 98.75 251 VAL B CA 1
ATOM 4516 C C . VAL B 1 251 ? -3.473 21.906 25.25 1 98.75 251 VAL B C 1
ATOM 4518 O O . VAL B 1 251 ? -3.354 21.328 26.328 1 98.75 251 VAL B O 1
ATOM 4521 N N . LEU B 1 252 ? -4.043 21.359 24.219 1 98.81 252 LEU B N 1
ATOM 4522 C CA . LEU B 1 252 ? -4.301 19.922 24.109 1 98.81 252 LEU B CA 1
ATOM 4523 C C . LEU B 1 252 ? -3.564 19.344 22.906 1 98.81 252 LEU B C 1
ATOM 4525 O O . LEU B 1 252 ? -3.719 19.828 21.781 1 98.81 252 LEU B O 1
ATOM 4529 N N . VAL B 1 253 ? -2.715 18.297 23.188 1 98.81 253 VAL B N 1
ATOM 4530 C CA . VAL B 1 253 ? -2 17.625 22.109 1 98.81 253 VAL B CA 1
ATOM 4531 C C . VAL B 1 253 ? -2.496 16.188 21.984 1 98.81 253 VAL B C 1
ATOM 4533 O O . VAL B 1 253 ? -2.645 15.484 22.984 1 98.81 253 VAL B O 1
ATOM 4536 N N . ILE B 1 254 ? -2.824 15.781 20.719 1 98.75 254 ILE B N 1
ATOM 4537 C CA . ILE B 1 254 ? -3.322 14.43 20.484 1 98.75 254 ILE B CA 1
ATOM 4538 C C . ILE B 1 254 ? -2.648 13.852 19.25 1 98.75 254 ILE B C 1
ATOM 4540 O O . ILE B 1 254 ? -2.635 14.477 18.188 1 98.75 254 ILE B O 1
ATOM 4544 N N . THR B 1 255 ? -2.062 12.719 19.359 1 98.62 255 THR B N 1
ATOM 4545 C CA . THR B 1 255 ? -1.608 11.898 18.25 1 98.62 255 THR B CA 1
ATOM 4546 C C . THR B 1 255 ? -2.012 10.438 18.453 1 98.62 255 THR B C 1
ATOM 4548 O O . THR B 1 255 ? -1.805 9.875 19.531 1 98.62 255 THR B O 1
ATOM 4551 N N . GLY B 1 256 ? -2.605 9.875 17.422 1 98.31 256 GLY B N 1
ATOM 4552 C CA . GLY B 1 256 ? -3.105 8.516 17.547 1 98.31 256 GLY B CA 1
ATOM 4553 C C . GLY B 1 256 ? -2.004 7.477 17.578 1 98.31 256 GLY B C 1
ATOM 4554 O O . GLY B 1 256 ? -0.989 7.621 16.891 1 98.31 256 GLY B O 1
ATOM 4555 N N . ALA B 1 257 ? -2.266 6.363 18.266 1 97.44 257 ALA B N 1
ATOM 4556 C CA . ALA B 1 257 ? -1.298 5.273 18.359 1 97.44 257 ALA B CA 1
ATOM 4557 C C . ALA B 1 257 ? -1.137 4.562 17.031 1 97.44 257 ALA B C 1
ATOM 4559 O O . ALA B 1 257 ? -0.111 3.928 16.766 1 97.44 257 ALA B O 1
ATOM 4560 N N . LYS B 1 258 ? -2.123 4.734 16.188 1 96 258 LYS B N 1
ATOM 4561 C CA . LYS B 1 258 ? -2.09 4.082 14.875 1 96 258 LYS B CA 1
ATOM 4562 C C . LYS B 1 258 ? -1.749 5.082 13.773 1 96 258 LYS B C 1
ATOM 4564 O O . LYS B 1 258 ? -2.059 4.852 12.602 1 96 258 LYS B O 1
ATOM 4569 N N . ASP B 1 259 ? -1.203 6.188 14.148 1 96.38 259 ASP B N 1
ATOM 4570 C CA . ASP B 1 259 ? -0.731 7.168 13.172 1 96.38 259 ASP B CA 1
ATOM 4571 C C . ASP B 1 259 ? 0.578 6.715 12.531 1 96.38 259 ASP B C 1
ATOM 4573 O O . ASP B 1 259 ? 1.606 6.621 13.203 1 96.38 259 ASP B O 1
ATOM 4577 N N . ALA B 1 260 ? 0.581 6.512 11.234 1 93.25 260 ALA B N 1
ATOM 4578 C CA . ALA B 1 260 ? 1.764 6.027 10.531 1 93.25 260 ALA B CA 1
ATOM 4579 C C . ALA B 1 260 ? 2.631 7.184 10.039 1 93.25 260 ALA B C 1
ATOM 4581 O O . ALA B 1 260 ? 3.777 6.984 9.641 1 93.25 260 ALA B O 1
ATOM 4582 N N . GLN B 1 261 ? 2.139 8.367 10.164 1 93.5 261 GLN B N 1
ATOM 4583 C CA . GLN B 1 261 ? 2.801 9.5 9.531 1 93.5 261 GLN B CA 1
ATOM 4584 C C . GLN B 1 261 ? 3.52 10.367 10.57 1 93.5 261 GLN B C 1
ATOM 4586 O O . GLN B 1 261 ? 4.445 11.109 10.234 1 93.5 261 GLN B O 1
ATOM 4591 N N . THR B 1 262 ? 2.984 10.328 11.781 1 95.38 262 THR B N 1
ATOM 4592 C CA . THR B 1 262 ? 3.604 11.086 12.867 1 95.38 262 THR B CA 1
ATOM 4593 C C . THR B 1 262 ? 3.693 10.242 14.133 1 95.38 262 THR B C 1
ATOM 4595 O O . THR B 1 262 ? 2.881 9.336 14.344 1 95.38 262 THR B O 1
ATOM 4598 N N . ARG B 1 263 ? 4.664 10.523 15.031 1 95.56 263 ARG B N 1
ATOM 4599 C CA . ARG B 1 263 ? 4.945 9.695 16.203 1 95.56 263 ARG B CA 1
ATOM 4600 C C . ARG B 1 263 ? 4.059 10.086 17.375 1 95.56 263 ARG B C 1
ATOM 4602 O O . ARG B 1 263 ? 4.055 11.242 17.797 1 95.56 263 ARG B O 1
ATOM 4609 N N . ALA B 1 264 ? 3.387 9.102 17.844 1 97 264 ALA B N 1
ATOM 4610 C CA . ALA B 1 264 ? 2.562 9.312 19.031 1 97 264 ALA B CA 1
ATOM 4611 C C . ALA B 1 264 ? 3.42 9.359 20.297 1 97 264 ALA B C 1
ATOM 4613 O O . ALA B 1 264 ? 2.99 9.875 21.328 1 97 264 ALA B O 1
ATOM 4614 N N . THR B 1 265 ? 4.613 8.883 20.234 1 92.62 265 THR B N 1
ATOM 4615 C CA . THR B 1 265 ? 5.465 8.688 21.406 1 92.62 265 THR B CA 1
ATOM 4616 C C . THR B 1 265 ? 5.809 10.031 22.047 1 92.62 265 THR B C 1
ATOM 4618 O O . THR B 1 265 ? 6.098 10.086 23.25 1 92.62 265 THR B O 1
ATOM 4621 N N . HIS B 1 266 ? 5.727 11.102 21.344 1 88.38 266 HIS B N 1
ATOM 4622 C CA . HIS B 1 266 ? 6.043 12.43 21.859 1 88.38 266 HIS B CA 1
ATOM 4623 C C . HIS B 1 266 ? 4.84 13.047 22.562 1 88.38 266 HIS B C 1
ATOM 4625 O O . HIS B 1 266 ? 4.977 14.047 23.266 1 88.38 266 HIS B O 1
ATOM 4631 N N . CYS B 1 267 ? 3.697 12.43 22.391 1 93.62 267 CYS B N 1
ATOM 4632 C CA . CYS B 1 267 ? 2.465 13.086 22.812 1 93.62 267 CYS B CA 1
ATOM 4633 C C . CYS B 1 267 ? 2.125 12.75 24.25 1 93.62 267 CYS B C 1
ATOM 4635 O O . CYS B 1 267 ? 0.971 12.453 24.562 1 93.62 267 CYS B O 1
ATOM 4637 N N . THR B 1 268 ? 3.127 12.766 25.109 1 94 268 THR B N 1
ATOM 4638 C CA . THR B 1 268 ? 2.904 12.609 26.547 1 94 268 THR B CA 1
ATOM 4639 C C . THR B 1 268 ? 2.732 13.961 27.219 1 94 268 THR B C 1
ATOM 4641 O O . THR B 1 268 ? 3.199 14.984 26.703 1 94 268 THR B O 1
ATOM 4644 N N . ARG B 1 269 ? 2.035 13.898 28.344 1 94.19 269 ARG B N 1
ATOM 4645 C CA . ARG B 1 269 ? 1.853 15.141 29.094 1 94.19 269 ARG B CA 1
ATOM 4646 C C . ARG B 1 269 ? 3.195 15.727 29.516 1 94.19 269 ARG B C 1
ATOM 4648 O O . ARG B 1 269 ? 3.381 16.953 29.5 1 94.19 269 ARG B O 1
ATOM 4655 N N . GLU B 1 270 ? 4.102 14.922 29.891 1 94.69 270 GLU B N 1
ATOM 4656 C CA . GLU B 1 270 ? 5.426 15.359 30.312 1 94.69 270 GLU B CA 1
ATOM 4657 C C . GLU B 1 270 ? 6.168 16.062 29.172 1 94.69 270 GLU B C 1
ATOM 4659 O O . GLU B 1 270 ? 6.691 17.156 29.359 1 94.69 270 GLU B O 1
ATOM 4664 N N . ASP B 1 271 ? 6.164 15.484 28.016 1 95.25 271 ASP B N 1
ATOM 4665 C CA . ASP B 1 271 ? 6.848 16.062 26.859 1 95.25 271 ASP B CA 1
ATOM 4666 C C . ASP B 1 271 ? 6.188 17.375 26.438 1 95.25 271 ASP B C 1
ATOM 4668 O O . ASP B 1 271 ? 6.875 18.344 26.141 1 95.25 271 ASP B O 1
ATOM 4672 N N . ALA B 1 272 ? 4.883 17.344 26.406 1 97.44 272 ALA B N 1
ATOM 4673 C CA . ALA B 1 272 ? 4.16 18.531 25.984 1 97.44 272 ALA B CA 1
ATOM 4674 C C . ALA B 1 272 ? 4.379 19.688 26.969 1 97.44 272 ALA B C 1
ATOM 4676 O O . ALA B 1 272 ? 4.5 20.844 26.562 1 97.44 272 ALA B O 1
ATOM 4677 N N . SER B 1 273 ? 4.453 19.391 28.266 1 97.38 273 SER B N 1
ATOM 4678 C CA . SER B 1 273 ? 4.605 20.422 29.281 1 97.38 273 SER B CA 1
ATOM 4679 C C . SER B 1 273 ? 5.973 21.094 29.188 1 97.38 273 SER B C 1
ATOM 4681 O O . SER B 1 273 ? 6.105 22.281 29.469 1 97.38 273 SER B O 1
ATOM 4683 N N . VAL B 1 274 ? 6.922 20.312 28.812 1 96.69 274 VAL B N 1
ATOM 4684 C CA . VAL B 1 274 ? 8.273 20.859 28.688 1 96.69 274 VAL B CA 1
ATOM 4685 C C . VAL B 1 274 ? 8.359 21.781 27.484 1 96.69 274 VAL B C 1
ATOM 4687 O O . VAL B 1 274 ? 9.117 22.75 27.484 1 96.69 274 VAL B O 1
ATOM 4690 N N . VAL B 1 275 ? 7.605 21.484 26.516 1 97.75 275 VAL B N 1
ATOM 4691 C CA . VAL B 1 275 ? 7.613 22.281 25.281 1 97.75 275 VAL B CA 1
ATOM 4692 C C . VAL B 1 275 ? 6.77 23.547 25.484 1 97.75 275 VAL B C 1
ATOM 4694 O O . VAL B 1 275 ? 7.176 24.641 25.078 1 97.75 275 VAL B O 1
ATOM 4697 N N . PHE B 1 276 ? 5.656 23.328 26.109 1 98.25 276 PHE B N 1
ATOM 4698 C CA . PHE B 1 276 ? 4.73 24.422 26.328 1 98.25 276 PHE B CA 1
ATOM 4699 C C . PHE B 1 276 ? 4.824 24.922 27.781 1 98.25 276 PHE B C 1
ATOM 4701 O O . PHE B 1 276 ? 3.82 24.953 28.484 1 98.25 276 PHE B O 1
ATOM 4708 N N . VA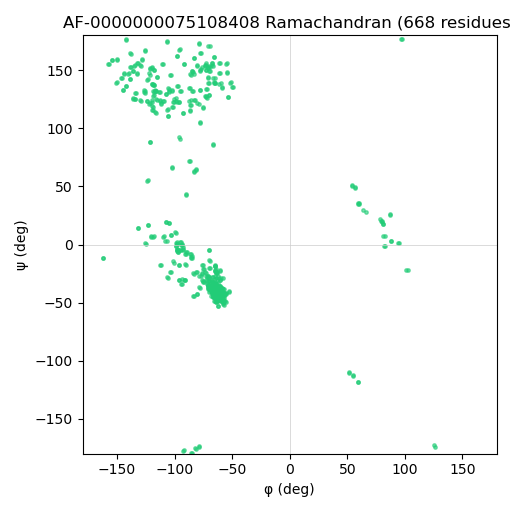L B 1 277 ? 5.934 25.484 28.188 1 97.81 277 VAL B N 1
ATOM 4709 C CA . VAL B 1 277 ? 6.227 25.844 29.578 1 97.81 277 VAL B CA 1
ATOM 4710 C C . VAL B 1 277 ? 5.379 27.047 29.984 1 97.81 277 VAL B C 1
ATOM 4712 O O . VAL B 1 277 ? 5.039 27.188 31.172 1 97.81 277 VAL B O 1
ATOM 4715 N N . GLY B 1 278 ? 4.977 27.922 29.078 1 97.94 278 GLY B N 1
ATOM 4716 C CA . GLY B 1 278 ? 4.223 29.125 29.391 1 97.94 278 GLY B CA 1
ATOM 4717 C C . GLY B 1 278 ? 2.721 28.938 29.281 1 97.94 278 GLY B C 1
ATOM 4718 O O . GLY B 1 278 ? 1.95 29.844 29.562 1 97.94 278 GLY B O 1
ATOM 4719 N N . ALA B 1 279 ? 2.324 27.75 28.922 1 98.44 279 ALA B N 1
ATOM 4720 C CA . ALA B 1 279 ? 0.905 27.5 28.688 1 98.44 279 ALA B CA 1
ATOM 4721 C C . ALA B 1 279 ? 0.114 27.547 30 1 98.44 279 ALA B C 1
ATOM 4723 O O . ALA B 1 279 ? 0.633 27.203 31.062 1 98.44 279 ALA B O 1
ATOM 4724 N N . ALA B 1 280 ? -1.14 27.969 29.891 1 98.06 280 ALA B N 1
ATOM 4725 C CA . ALA B 1 280 ? -2.02 28 31.062 1 98.06 280 ALA B CA 1
ATOM 4726 C C . ALA B 1 280 ? -2.277 26.594 31.594 1 98.06 280 ALA B C 1
ATOM 4728 O O . ALA B 1 280 ? -2.375 26.375 32.812 1 98.06 280 ALA B O 1
ATOM 4729 N N . SER B 1 281 ? -2.408 25.656 30.719 1 98 281 SER B N 1
ATOM 4730 C CA . SER B 1 281 ? -2.494 24.234 31.016 1 98 281 SER B CA 1
ATOM 4731 C C . SER B 1 281 ? -2.096 23.391 29.812 1 98 281 SER B C 1
ATOM 4733 O O . SER B 1 281 ? -2.158 23.859 28.672 1 98 281 SER B O 1
ATOM 4735 N N . VAL B 1 282 ? -1.649 22.156 30.125 1 98.25 282 VAL B N 1
ATOM 4736 C CA . VAL B 1 282 ? -1.28 21.219 29.062 1 98.25 282 VAL B CA 1
ATOM 4737 C C . VAL B 1 282 ? -1.966 19.875 29.312 1 98.25 282 VAL B C 1
ATOM 4739 O O . VAL B 1 282 ? -1.883 19.312 30.406 1 98.25 282 VAL B O 1
ATOM 4742 N N . THR B 1 283 ? -2.689 19.453 28.328 1 98.06 283 THR B N 1
ATOM 4743 C CA . THR B 1 283 ? -3.328 18.141 28.312 1 98.06 283 THR B CA 1
ATOM 4744 C C . THR B 1 283 ? -2.871 17.344 27.094 1 98.06 283 THR B C 1
ATOM 4746 O O . THR B 1 283 ? -2.516 17.922 26.062 1 98.06 283 THR B O 1
ATOM 4749 N N . SER B 1 284 ? -2.801 16.016 27.297 1 98.19 284 SER B N 1
ATOM 4750 C CA . SER B 1 284 ? -2.379 15.148 26.203 1 98.19 284 SER B CA 1
ATOM 4751 C C . SER B 1 284 ? -3.227 13.875 26.156 1 98.19 284 SER B C 1
ATOM 4753 O O . SER B 1 284 ? -3.828 13.484 27.156 1 98.19 284 SER B O 1
ATOM 4755 N N . CYS B 1 285 ? -3.309 13.367 24.953 1 98.12 285 CYS B N 1
ATOM 4756 C CA . CYS B 1 285 ? -4.016 12.102 24.766 1 98.12 285 CYS B CA 1
ATOM 4757 C C . CYS B 1 285 ? -3.438 11.328 23.594 1 98.12 285 CYS B C 1
ATOM 4759 O O . CYS B 1 285 ? -3.076 11.914 22.562 1 98.12 285 CYS B O 1
ATOM 4761 N N . ILE B 1 286 ? -3.324 10 23.781 1 98.5 286 ILE B N 1
ATOM 4762 C CA . ILE B 1 286 ? -2.924 9.086 22.703 1 98.5 286 ILE B CA 1
ATOM 4763 C C . ILE B 1 286 ? -4.012 8.039 22.484 1 98.5 286 ILE B C 1
ATOM 4765 O O . ILE B 1 286 ? -3.975 6.965 23.094 1 98.5 286 ILE B O 1
ATOM 4769 N N . PRO B 1 287 ? -4.973 8.383 21.625 1 98.44 287 PRO B N 1
ATOM 4770 C CA . PRO B 1 287 ? -6.008 7.383 21.344 1 98.44 287 PRO B CA 1
ATOM 4771 C C . PRO B 1 287 ? -5.438 6.086 20.766 1 98.44 287 PRO B C 1
ATOM 4773 O O . PRO B 1 287 ? -4.664 6.121 19.812 1 98.44 287 PRO B O 1
ATOM 4776 N N . SER B 1 288 ? -5.871 4.949 21.234 1 97.5 288 SER B N 1
ATOM 4777 C CA . SER B 1 288 ? -5.23 3.664 20.984 1 97.5 288 SER B CA 1
ATOM 4778 C C . SER B 1 288 ? -5.469 3.203 19.547 1 97.5 288 SER B C 1
ATOM 4780 O O . SER B 1 288 ? -4.652 2.48 18.969 1 97.5 288 SER B O 1
ATOM 4782 N N . GLN B 1 289 ? -6.555 3.688 18.906 1 97 289 GLN B N 1
ATOM 4783 C CA . GLN B 1 289 ? -6.902 3.152 17.594 1 97 289 GLN B CA 1
ATOM 4784 C C . GLN B 1 289 ? -6.91 4.25 16.547 1 97 289 GLN B C 1
ATOM 4786 O O . GLN B 1 289 ? -7.254 4.004 15.383 1 97 289 GLN B O 1
ATOM 4791 N N . MET B 1 290 ? -6.496 5.41 16.859 1 97.5 290 MET B N 1
ATOM 4792 C CA . MET B 1 290 ? -6.688 6.551 15.969 1 97.5 290 MET B CA 1
ATOM 4793 C C . MET B 1 290 ? -5.543 6.652 14.969 1 97.5 290 MET B C 1
ATOM 4795 O O . MET B 1 290 ? -4.375 6.535 15.336 1 97.5 290 MET B O 1
ATOM 4799 N N . THR B 1 291 ? -5.902 6.871 13.75 1 96.38 291 THR B N 1
ATOM 4800 C CA . THR B 1 291 ? -4.949 7.082 12.664 1 96.38 291 THR B CA 1
ATOM 4801 C C . THR B 1 291 ? -4.668 8.57 12.477 1 96.38 291 THR B C 1
ATOM 4803 O O . THR B 1 291 ? -5.18 9.406 13.227 1 96.38 291 THR B O 1
ATOM 4806 N N . HIS B 1 292 ? -3.852 8.867 11.469 1 95.56 292 HIS B N 1
ATOM 4807 C CA . HIS B 1 292 ? -3.51 10.25 11.141 1 95.56 292 HIS B CA 1
ATOM 4808 C C . HIS B 1 292 ? -4.738 11.031 10.688 1 95.56 292 HIS B C 1
ATOM 4810 O O . HIS B 1 292 ? -4.801 12.25 10.852 1 95.56 292 HIS B O 1
ATOM 4816 N N . HIS B 1 293 ? -5.766 10.383 10.18 1 93.31 293 HIS B N 1
ATOM 4817 C CA . HIS B 1 293 ? -6.949 11.055 9.656 1 93.31 293 HIS B CA 1
ATOM 4818 C C . HIS B 1 293 ? -8.078 11.055 10.688 1 93.31 293 HIS B C 1
ATOM 4820 O O . HIS B 1 293 ? -9.234 11.305 10.344 1 93.31 293 HIS B O 1
ATOM 4826 N N . LEU B 1 294 ? -7.797 10.672 11.906 1 97.44 294 LEU B N 1
ATOM 4827 C CA . LEU B 1 294 ? -8.609 10.914 13.102 1 97.44 294 LEU B CA 1
ATOM 4828 C C . LEU B 1 294 ? -9.742 9.906 13.195 1 97.44 294 LEU B C 1
ATOM 4830 O O . LEU B 1 294 ? -10.758 10.164 13.859 1 97.44 294 LEU B O 1
ATOM 4834 N N . ARG B 1 295 ? -9.625 8.805 12.453 1 97 295 ARG B N 1
ATOM 4835 C CA . ARG B 1 295 ? -10.57 7.691 12.531 1 97 295 ARG B CA 1
ATOM 4836 C C . ARG B 1 295 ? -9.922 6.469 13.172 1 97 295 ARG B C 1
ATOM 4838 O O . ARG B 1 295 ? -8.695 6.312 13.133 1 97 295 ARG B O 1
ATOM 4845 N N . PRO B 1 296 ? -10.75 5.637 13.727 1 96 296 PRO B N 1
ATOM 4846 C CA . PRO B 1 296 ? -10.188 4.41 14.297 1 96 296 PRO B CA 1
ATOM 4847 C C . PRO B 1 296 ? -9.859 3.359 13.242 1 96 296 PRO B C 1
ATOM 4849 O O . PRO B 1 296 ? -10.5 3.32 12.188 1 96 296 PRO B O 1
ATOM 4852 N N . MET B 1 297 ? -8.891 2.588 13.5 1 91.5 297 MET B N 1
ATOM 4853 C CA . MET B 1 297 ? -8.578 1.421 12.68 1 91.5 297 MET B CA 1
ATOM 4854 C C . MET B 1 297 ? -8.18 0.234 13.555 1 91.5 297 MET B C 1
ATOM 4856 O O . MET B 1 297 ? -7.508 0.406 14.57 1 91.5 297 MET B O 1
ATOM 4860 N N . ASP B 1 298 ? -8.531 -0.919 13.062 1 84.81 298 ASP B N 1
ATOM 4861 C CA . ASP B 1 298 ? -8.188 -2.127 13.805 1 84.81 298 ASP B CA 1
ATOM 4862 C C . ASP B 1 298 ? -6.879 -2.727 13.305 1 84.81 298 ASP B C 1
ATOM 4864 O O . ASP B 1 298 ? -6.086 -3.246 14.086 1 84.81 298 ASP B O 1
ATOM 4868 N N . ASP B 1 299 ? -6.59 -2.633 12.078 1 83.69 299 ASP B N 1
ATOM 4869 C CA . ASP B 1 299 ? -5.453 -3.299 11.445 1 83.69 299 ASP B CA 1
ATOM 4870 C C . ASP B 1 299 ? -4.152 -2.551 11.734 1 83.69 299 ASP B C 1
ATOM 4872 O O . ASP B 1 299 ? -4.16 -1.507 12.391 1 83.69 299 ASP B O 1
ATOM 4876 N N . THR B 1 300 ? -3.055 -3.107 11.367 1 85.94 300 THR B N 1
ATOM 4877 C CA . THR B 1 300 ? -1.751 -2.465 11.477 1 85.94 300 THR B CA 1
ATOM 4878 C C . THR B 1 300 ? -1.608 -1.35 10.438 1 85.94 300 THR B C 1
ATOM 4880 O O . THR B 1 300 ? -1.885 -1.554 9.258 1 85.94 300 THR B O 1
ATOM 4883 N N . PRO B 1 301 ? -1.246 -0.205 10.93 1 89.81 301 PRO B N 1
ATOM 4884 C CA . PRO B 1 301 ? -1.06 0.893 9.977 1 89.81 301 PRO B CA 1
ATOM 4885 C C . PRO B 1 301 ? 0.027 0.601 8.945 1 89.81 301 PRO B C 1
ATOM 4887 O O . PRO B 1 301 ? 0.991 -0.109 9.242 1 89.81 301 PRO B O 1
ATOM 4890 N N . SER B 1 302 ? -0.152 1.125 7.742 1 89.44 302 SER B N 1
ATOM 4891 C CA . SER B 1 302 ? 0.792 0.935 6.645 1 89.44 302 SER B CA 1
ATOM 4892 C C . SER B 1 302 ? 0.878 2.18 5.766 1 89.44 302 SER B C 1
ATOM 4894 O O . SER B 1 302 ? -0.145 2.768 5.414 1 89.44 302 SER B O 1
ATOM 4896 N N . LEU B 1 303 ? 2.098 2.557 5.488 1 89.69 303 LEU B N 1
ATOM 4897 C CA . LEU B 1 303 ? 2.283 3.674 4.566 1 89.69 303 LEU B CA 1
ATOM 4898 C C . LEU B 1 303 ? 1.899 3.275 3.146 1 89.69 303 LEU B C 1
ATOM 4900 O O . LEU B 1 303 ? 1.428 4.109 2.369 1 89.69 303 LEU B O 1
ATOM 4904 N N . PHE B 1 304 ? 2.025 1.999 2.797 1 84.81 304 PHE B N 1
ATOM 4905 C CA . PHE B 1 304 ? 1.686 1.497 1.472 1 84.81 304 PHE B CA 1
ATOM 4906 C C . PHE B 1 304 ? 0.177 1.524 1.253 1 84.81 304 PHE B C 1
ATOM 4908 O O . PHE B 1 304 ? -0.29 1.813 0.149 1 84.81 304 PHE B O 1
ATOM 4915 N N . SER B 1 305 ? -0.487 1.252 2.326 1 82.94 305 SER B N 1
ATOM 4916 C CA . SER B 1 305 ? -1.932 1.115 2.168 1 82.94 305 SER B CA 1
ATOM 4917 C C . SER B 1 305 ? -2.668 2.311 2.764 1 82.94 305 SER B C 1
ATOM 4919 O O . SER B 1 305 ? -3.865 2.23 3.047 1 82.94 305 SER B O 1
ATOM 4921 N N . LEU B 1 306 ? -1.999 3.377 2.953 1 85.56 306 LEU B N 1
ATOM 4922 C CA . LEU B 1 306 ? -2.512 4.535 3.674 1 85.56 306 LEU B CA 1
ATOM 4923 C C . LEU B 1 306 ? -3.789 5.059 3.023 1 85.56 306 LEU B C 1
ATOM 4925 O O . LEU B 1 306 ? -4.816 5.195 3.689 1 85.56 306 LEU B O 1
ATOM 4929 N N . MET B 1 307 ? -3.779 5.258 1.765 1 79.19 307 MET B N 1
ATOM 4930 C CA . MET B 1 307 ? -4.91 5.879 1.077 1 79.19 307 MET B CA 1
ATOM 4931 C C . MET B 1 307 ? -6.102 4.93 1.021 1 79.19 307 MET B C 1
ATOM 4933 O O . MET B 1 307 ? -7.25 5.363 1.125 1 79.19 307 MET B O 1
ATOM 4937 N N . GLN B 1 308 ? -5.809 3.695 0.831 1 80.44 308 GLN B N 1
ATOM 4938 C CA . GLN B 1 308 ? -6.883 2.705 0.839 1 80.44 308 GLN B CA 1
ATOM 4939 C C . GLN B 1 308 ? -7.574 2.656 2.199 1 80.44 308 GLN B C 1
ATOM 4941 O O . GLN B 1 308 ? -8.797 2.572 2.273 1 80.44 308 GLN B O 1
ATOM 4946 N N . GLU B 1 309 ? -6.789 2.721 3.143 1 83.38 309 GLU B N 1
ATOM 4947 C CA . GLU B 1 309 ? -7.34 2.697 4.496 1 83.38 309 GLU B CA 1
ATOM 4948 C C . GLU B 1 309 ? -8.148 3.959 4.785 1 83.38 309 GLU B C 1
ATOM 4950 O O . GLU B 1 309 ? -9.211 3.893 5.398 1 83.38 309 GLU B O 1
ATOM 4955 N N . TYR B 1 310 ? -7.633 5.039 4.348 1 84.94 310 TYR B N 1
ATOM 4956 C CA . TYR B 1 310 ? -8.328 6.305 4.562 1 84.94 310 TYR B CA 1
ATOM 4957 C C . TYR B 1 310 ? -9.664 6.316 3.838 1 84.94 310 TYR B C 1
ATOM 4959 O O . TYR B 1 310 ? -10.68 6.754 4.398 1 84.94 310 TYR B O 1
ATOM 4967 N N . LYS B 1 311 ? -9.625 5.82 2.646 1 82.81 311 LYS B N 1
ATOM 4968 C CA . LYS B 1 311 ? -10.859 5.773 1.875 1 82.81 311 LYS B CA 1
ATOM 4969 C C . LYS B 1 311 ? -11.891 4.859 2.537 1 82.81 311 LYS B C 1
ATOM 4971 O O . LYS B 1 311 ? -13.07 5.199 2.615 1 82.81 311 LYS B O 1
ATOM 4976 N N . LYS B 1 312 ? -11.422 3.803 3.027 1 82.75 312 LYS B N 1
ATOM 4977 C CA . LYS B 1 312 ? -12.297 2.809 3.639 1 82.75 312 LYS B CA 1
ATOM 4978 C C . LYS B 1 312 ? -12.938 3.348 4.914 1 82.75 312 LYS B C 1
ATOM 4980 O O . LYS B 1 312 ? -14.078 3.002 5.238 1 82.75 312 LYS B O 1
ATOM 4985 N N . THR B 1 313 ? -12.25 4.262 5.562 1 87.88 313 THR B N 1
ATOM 4986 C CA . THR B 1 313 ? -12.727 4.707 6.867 1 87.88 313 THR B CA 1
ATOM 4987 C C . THR B 1 313 ? -13.258 6.137 6.793 1 87.88 313 THR B C 1
ATOM 4989 O O . THR B 1 313 ? -13.602 6.734 7.816 1 87.88 313 THR B O 1
ATOM 4992 N N . ALA B 1 314 ? -13.344 6.672 5.594 1 87.88 314 ALA B N 1
ATOM 4993 C CA . ALA B 1 314 ? -13.68 8.078 5.41 1 87.88 314 ALA B CA 1
ATOM 4994 C C . ALA B 1 314 ? -15.047 8.398 6.012 1 87.88 314 ALA B C 1
ATOM 4996 O O . ALA B 1 314 ? -15.25 9.492 6.547 1 87.88 314 ALA B O 1
ATOM 4997 N N . ASN B 1 315 ? -15.953 7.398 6.051 1 90.38 315 ASN B N 1
ATOM 4998 C CA . ASN B 1 315 ? -17.312 7.656 6.516 1 90.38 315 ASN B CA 1
ATOM 4999 C C . ASN B 1 315 ? -17.5 7.258 7.977 1 90.38 315 ASN B C 1
ATOM 5001 O O . ASN B 1 315 ? -18.562 7.48 8.555 1 90.38 315 ASN B O 1
ATOM 5005 N N . ASN B 1 316 ? -16.469 6.68 8.516 1 92.38 316 ASN B N 1
ATOM 5006 C CA . ASN B 1 316 ? -16.531 6.359 9.938 1 92.38 316 ASN B CA 1
ATOM 5007 C C . ASN B 1 316 ? -16.547 7.621 10.797 1 92.38 316 ASN B C 1
ATOM 5009 O O . ASN B 1 316 ? -16.125 8.688 10.352 1 92.38 316 ASN B O 1
ATOM 5013 N N . PRO B 1 317 ? -17.125 7.492 12.008 1 94.69 317 PRO B N 1
ATOM 5014 C CA . PRO B 1 317 ? -17.031 8.617 12.938 1 94.69 317 PRO B CA 1
ATOM 5015 C C . PRO B 1 317 ? -15.594 8.875 13.383 1 94.69 317 PRO B C 1
ATOM 5017 O O . PRO B 1 317 ? -14.727 8.008 13.242 1 94.69 317 PRO B O 1
ATOM 5020 N N . LEU B 1 318 ? -15.406 10.062 13.875 1 97.62 318 LEU B N 1
ATOM 5021 C CA . LEU B 1 318 ? -14.133 10.352 14.523 1 97.62 318 LEU B CA 1
ATOM 5022 C C . LEU B 1 318 ? -13.844 9.336 15.625 1 97.62 318 LEU B C 1
ATOM 5024 O O . LEU B 1 318 ? -14.773 8.766 16.219 1 97.62 318 LEU B O 1
ATOM 5028 N N . ASP B 1 319 ? -12.594 9.055 15.828 1 98.31 319 ASP B N 1
ATOM 5029 C CA . ASP B 1 319 ? -12.188 8.172 16.922 1 98.31 319 ASP B CA 1
ATOM 5030 C C . ASP B 1 319 ? -12.836 8.586 18.234 1 98.31 319 ASP B C 1
ATOM 5032 O O . ASP B 1 319 ? -12.828 9.766 18.594 1 98.31 319 ASP B O 1
ATOM 5036 N N . ALA B 1 320 ? -13.352 7.617 19 1 98.12 320 ALA B N 1
ATOM 5037 C CA . ALA B 1 320 ? -14.125 7.895 20.203 1 98.12 320 ALA B CA 1
ATOM 5038 C C . ALA B 1 320 ? -13.242 8.492 21.297 1 98.12 320 ALA B C 1
ATOM 5040 O O . ALA B 1 320 ? -13.688 9.359 22.047 1 98.12 320 ALA B O 1
ATOM 5041 N N . GLU B 1 321 ? -12.031 8 21.406 1 98.56 321 GLU B N 1
ATOM 5042 C CA . GLU B 1 321 ? -11.125 8.539 22.406 1 98.56 321 GLU B CA 1
ATOM 5043 C C . GLU B 1 321 ? -10.734 9.984 22.094 1 98.56 321 GLU B C 1
ATOM 5045 O O . GLU B 1 321 ? -10.57 10.805 22.984 1 98.56 321 GLU B O 1
ATOM 5050 N N . LEU B 1 322 ? -10.562 10.273 20.828 1 98.69 322 LEU B N 1
ATOM 5051 C CA . LEU B 1 322 ? -10.328 11.648 20.391 1 98.69 322 LEU B CA 1
ATOM 5052 C C . LEU B 1 322 ? -11.477 12.555 20.812 1 98.69 322 LEU B C 1
ATOM 5054 O O . LEU B 1 322 ? -11.242 13.602 21.422 1 98.69 322 LEU B O 1
ATOM 5058 N N . ALA B 1 323 ? -12.695 12.148 20.5 1 98.62 323 ALA B N 1
ATOM 5059 C CA . ALA B 1 323 ? -13.883 12.945 20.797 1 98.62 323 ALA B CA 1
ATOM 5060 C C . ALA B 1 323 ? -14.016 13.203 22.297 1 98.62 323 ALA B C 1
ATOM 5062 O O . ALA B 1 323 ? -14.297 14.328 22.719 1 98.62 323 ALA B O 1
ATOM 5063 N N . ARG B 1 324 ? -13.781 12.195 23.031 1 98.62 324 ARG B N 1
ATOM 5064 C CA . ARG B 1 324 ? -13.898 12.32 24.484 1 98.62 324 ARG B CA 1
ATOM 5065 C C . ARG B 1 324 ? -12.836 13.266 25.031 1 98.62 324 ARG B C 1
ATOM 5067 O O . ARG B 1 324 ? -13.133 14.109 25.891 1 98.62 324 ARG B O 1
ATOM 5074 N N . ALA B 1 325 ? -11.617 13.102 24.562 1 98.69 325 ALA B N 1
ATOM 5075 C CA . ALA B 1 325 ? -10.523 13.945 25.047 1 98.69 325 ALA B CA 1
ATOM 5076 C C . ALA B 1 325 ? -10.789 15.414 24.75 1 98.69 325 ALA B C 1
ATOM 5078 O O . ALA B 1 325 ? -10.555 16.281 25.594 1 98.69 325 ALA B O 1
ATOM 5079 N N . ILE B 1 326 ? -11.266 15.688 23.594 1 98.81 326 ILE B N 1
ATOM 5080 C CA . ILE B 1 326 ? -11.539 17.062 23.203 1 98.81 326 ILE B CA 1
ATOM 5081 C C . ILE B 1 326 ? -12.688 17.625 24.031 1 98.81 326 ILE B C 1
ATOM 5083 O O . ILE B 1 326 ? -12.625 18.766 24.5 1 98.81 326 ILE B O 1
ATOM 5087 N N . THR B 1 327 ? -13.711 16.812 24.234 1 98.56 327 THR B N 1
ATOM 5088 C CA . THR B 1 327 ? -14.875 17.25 25 1 98.56 327 THR B CA 1
ATOM 5089 C C . THR B 1 327 ? -14.469 17.594 26.438 1 98.56 327 THR B C 1
ATOM 5091 O O . THR B 1 327 ? -14.852 18.641 26.969 1 98.56 327 THR B O 1
ATOM 5094 N N . ASP B 1 328 ? -13.727 16.703 27.031 1 98.38 328 ASP B N 1
ATOM 5095 C CA . ASP B 1 328 ? -13.273 16.922 28.391 1 98.38 328 ASP B CA 1
ATOM 5096 C C . ASP B 1 328 ? -12.414 18.172 28.5 1 98.38 328 ASP B C 1
ATOM 5098 O O . ASP B 1 328 ? -12.562 18.953 29.438 1 98.38 328 ASP B O 1
ATOM 5102 N N . TRP B 1 329 ? -11.539 18.328 27.578 1 98.5 329 TRP B N 1
ATOM 5103 C CA . TRP B 1 329 ? -10.656 19.5 27.547 1 98.5 329 TRP B CA 1
ATOM 5104 C C . TRP B 1 329 ? -11.453 20.781 27.359 1 98.5 329 TRP B C 1
ATOM 5106 O O . TRP B 1 329 ? -11.242 21.766 28.062 1 98.5 329 TRP B O 1
ATOM 5116 N N . ALA B 1 330 ? -12.352 20.797 26.438 1 98.31 330 ALA B N 1
ATOM 5117 C CA . ALA B 1 330 ? -13.195 21.953 26.156 1 98.31 330 ALA B CA 1
ATOM 5118 C C . ALA B 1 330 ? -13.977 22.375 27.406 1 98.31 330 ALA B C 1
ATOM 5120 O O . ALA B 1 330 ? -14.086 23.562 27.719 1 98.31 330 ALA B O 1
ATOM 5121 N N . ASN B 1 331 ? -14.484 21.422 28.109 1 96.75 331 ASN B N 1
ATOM 5122 C CA . ASN B 1 331 ? -15.242 21.688 29.328 1 96.75 331 ASN B CA 1
ATOM 5123 C C . ASN B 1 331 ? -14.352 22.281 30.422 1 96.75 331 ASN B C 1
ATOM 5125 O O . ASN B 1 331 ? -14.805 23.109 31.219 1 96.75 331 ASN B O 1
ATOM 5129 N N . SER B 1 332 ? -13.203 21.891 30.391 1 96.56 332 SER B N 1
ATOM 5130 C CA . SER B 1 332 ? -12.289 22.344 31.438 1 96.56 332 SER B CA 1
ATOM 5131 C C . SER B 1 332 ? -11.836 23.781 31.203 1 96.56 332 SER B C 1
ATOM 5133 O O . SER B 1 332 ? -11.555 24.5 32.156 1 96.56 332 SER B O 1
ATOM 5135 N N . ILE B 1 333 ? -11.742 24.219 29.984 1 93.06 333 ILE B N 1
ATOM 5136 C CA . ILE B 1 333 ? -11.148 25.516 29.734 1 93.06 333 ILE B CA 1
ATOM 5137 C C . ILE B 1 333 ? -12.242 26.578 29.609 1 93.06 333 ILE B C 1
ATOM 5139 O O . ILE B 1 333 ? -11.969 27.781 29.688 1 93.06 333 ILE B O 1
ATOM 5143 N N . GLN B 1 334 ? -13.406 26.156 29.391 1 82.81 334 GLN B N 1
ATOM 5144 C CA . GLN B 1 334 ? -14.5 27.109 29.281 1 82.81 334 GLN B CA 1
ATOM 5145 C C . GLN B 1 334 ? -15.039 27.5 30.656 1 82.81 334 GLN B C 1
ATOM 5147 O O . GLN B 1 334 ? -15.711 28.516 30.797 1 82.81 334 GLN B O 1
ATOM 5152 N N . LYS B 1 335 ? -14.898 26.672 31.641 1 64.25 335 LYS B N 1
ATOM 5153 C CA . LYS B 1 335 ? -15.305 26.984 33 1 64.25 335 LYS B CA 1
ATOM 5154 C C . LYS B 1 335 ? -14.398 28.047 33.625 1 64.25 335 LYS B C 1
ATOM 5156 O O . LYS B 1 335 ? -14.742 28.656 34.656 1 64.25 335 LYS B O 1
ATOM 5161 N N . CYS B 1 336 ? -13.445 28.453 33.062 1 47.19 336 CYS B N 1
ATOM 5162 C CA . CYS B 1 336 ? -12.562 29.469 33.625 1 47.19 336 CYS B CA 1
ATOM 5163 C C . CYS B 1 336 ? -12.953 30.859 33.094 1 47.19 336 CYS B C 1
ATOM 5165 O O . CYS B 1 336 ? -13.469 30.984 32 1 47.19 336 CYS B O 1
#